Protein AF-A0A7X7ZQL8-F1 (afdb_monomer)

Structure (mmCIF, N/CA/C/O backbone):
data_AF-A0A7X7ZQL8-F1
#
_entry.id   AF-A0A7X7ZQL8-F1
#
loop_
_atom_site.group_PDB
_atom_site.id
_atom_site.type_symbol
_atom_site.label_atom_id
_atom_site.label_alt_id
_atom_site.label_comp_id
_atom_site.label_asym_id
_atom_site.label_entity_id
_atom_site.label_seq_id
_atom_site.pdbx_PDB_ins_code
_atom_site.Cartn_x
_atom_site.Cartn_y
_atom_site.Cartn_z
_atom_site.occupancy
_atom_site.B_iso_or_equiv
_atom_site.auth_seq_id
_atom_site.auth_comp_id
_atom_site.auth_asym_id
_atom_site.auth_atom_id
_atom_site.pdbx_PDB_model_num
ATOM 1 N N . MET A 1 1 ? -12.559 42.296 17.548 1.00 38.16 1 MET A N 1
ATOM 2 C CA . MET A 1 1 ? -14.000 42.379 17.868 1.00 38.16 1 MET A CA 1
ATOM 3 C C . MET A 1 1 ? -14.664 41.118 17.349 1.00 38.16 1 MET A C 1
ATOM 5 O O . MET A 1 1 ? -14.371 40.803 16.199 1.00 38.16 1 MET A O 1
ATOM 9 N N . PRO A 1 2 ? -15.615 40.490 18.055 1.00 49.28 2 PRO A N 1
ATOM 10 C CA . PRO A 1 2 ? -15.776 40.163 19.492 1.00 49.28 2 PRO A CA 1
ATOM 11 C C . PRO A 1 2 ? -15.660 38.612 19.664 1.00 49.28 2 PRO A C 1
ATOM 13 O O . PRO A 1 2 ? -15.399 37.934 18.680 1.00 49.28 2 PRO A O 1
ATOM 16 N N . ASP A 1 3 ? -15.809 37.904 20.786 1.00 36.62 3 ASP A N 1
ATOM 17 C CA . ASP A 1 3 ? -16.022 38.179 22.210 1.00 36.62 3 ASP A CA 1
ATOM 18 C C . ASP A 1 3 ? -15.564 36.935 23.003 1.00 36.62 3 ASP A C 1
ATOM 20 O O . ASP A 1 3 ? -15.651 35.802 22.525 1.00 36.62 3 ASP A O 1
ATOM 24 N N . ALA A 1 4 ? -15.065 37.157 24.219 1.00 43.94 4 ALA A N 1
ATOM 25 C CA . ALA A 1 4 ? -14.735 36.117 25.198 1.00 43.94 4 ALA A CA 1
ATOM 26 C C . ALA A 1 4 ? -16.009 35.560 25.881 1.00 43.94 4 ALA A C 1
ATOM 28 O O . ALA A 1 4 ? -17.072 36.174 25.791 1.00 43.94 4 ALA A O 1
ATOM 29 N N . PRO A 1 5 ? -15.905 34.466 26.661 1.00 43.03 5 PRO A N 1
ATOM 30 C CA . PRO A 1 5 ? -15.723 34.713 28.093 1.00 43.03 5 PRO A CA 1
ATOM 31 C C . PRO A 1 5 ? -14.749 33.763 28.807 1.00 43.03 5 PRO A C 1
ATOM 33 O O . PRO A 1 5 ? -14.451 32.650 28.381 1.00 43.03 5 PRO A O 1
ATOM 36 N N . LYS A 1 6 ? -14.250 34.281 29.932 1.00 35.00 6 LYS A N 1
ATOM 37 C CA . LYS A 1 6 ? -13.265 33.704 30.843 1.00 35.00 6 LYS A CA 1
ATOM 38 C C . LYS 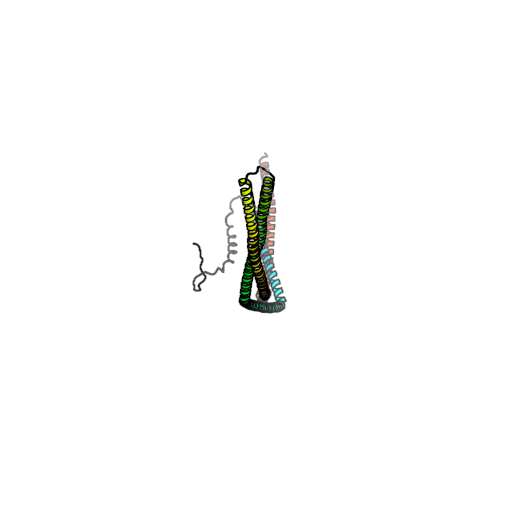A 1 6 ? -13.938 33.092 32.078 1.00 35.00 6 LYS A C 1
ATOM 40 O O . LYS A 1 6 ? -14.685 33.778 32.762 1.00 35.00 6 LYS A O 1
ATOM 45 N N . ASN A 1 7 ? -13.463 31.891 32.388 1.00 32.97 7 ASN A N 1
ATOM 46 C CA . ASN A 1 7 ? -12.833 31.475 33.642 1.00 32.97 7 ASN A CA 1
ATOM 47 C C . ASN A 1 7 ? -13.677 31.111 34.874 1.00 32.97 7 ASN A C 1
ATOM 49 O O . ASN A 1 7 ? -14.531 31.846 35.364 1.00 32.97 7 ASN A O 1
ATOM 53 N N . ASP A 1 8 ? -13.254 29.968 35.401 1.00 32.34 8 ASP A N 1
ATOM 54 C CA . ASP A 1 8 ? -13.695 29.255 36.577 1.00 32.34 8 ASP A CA 1
ATOM 55 C C . ASP A 1 8 ? -13.163 29.846 37.893 1.00 32.34 8 ASP A C 1
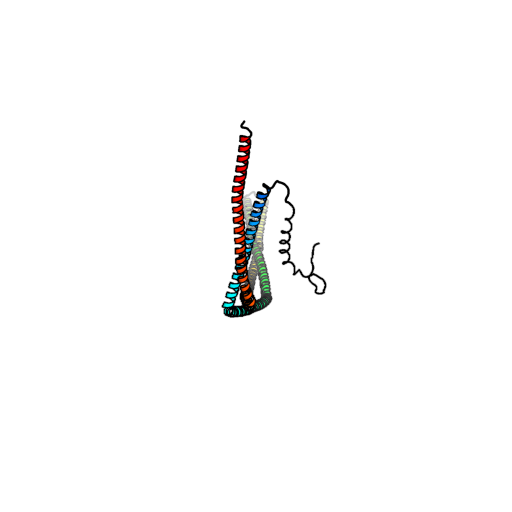ATOM 57 O O . ASP A 1 8 ? -12.044 30.348 37.987 1.00 32.34 8 ASP A O 1
ATOM 61 N N . SER A 1 9 ? -13.955 29.593 38.939 1.00 37.44 9 SER A N 1
ATOM 62 C CA . SER A 1 9 ? -13.568 29.170 40.297 1.00 37.44 9 SER A CA 1
ATOM 63 C C . SER A 1 9 ? -12.652 30.046 41.171 1.00 37.44 9 SER A C 1
ATOM 65 O O . SER A 1 9 ? -11.485 30.267 40.865 1.00 37.44 9 SER A O 1
ATOM 67 N N . LYS A 1 10 ? -13.152 30.374 42.380 1.00 32.44 10 LYS A N 1
ATOM 68 C CA . LYS A 1 10 ? -12.394 30.349 43.652 1.00 32.44 10 LYS A CA 1
ATOM 69 C C . LYS A 1 10 ? -13.315 30.364 44.898 1.00 32.44 10 LYS A C 1
ATOM 71 O O . LYS A 1 10 ? -14.021 31.331 45.143 1.00 32.44 10 LYS A O 1
ATOM 76 N N . THR A 1 11 ? -13.274 29.246 45.634 1.00 29.56 11 THR A N 1
ATOM 77 C CA . THR A 1 11 ? -13.130 29.056 47.105 1.00 29.56 11 THR A CA 1
ATOM 78 C C . THR A 1 11 ? -13.905 29.888 48.157 1.00 29.56 11 THR A C 1
ATOM 80 O O . THR A 1 11 ? -13.597 31.049 48.385 1.00 29.56 11 THR A O 1
ATOM 83 N N . THR A 1 12 ? -14.784 29.167 48.883 1.00 29.25 12 THR A N 1
ATOM 84 C CA . THR A 1 12 ? -14.941 28.960 50.361 1.00 29.25 12 THR A CA 1
ATOM 85 C C . THR A 1 12 ? -14.956 30.092 51.414 1.00 29.25 12 THR A C 1
ATOM 87 O O . THR A 1 12 ? -13.967 30.792 51.575 1.00 29.25 12 THR A O 1
ATOM 90 N N . HIS A 1 13 ? -16.013 30.006 52.259 1.00 31.34 13 HIS A N 1
ATOM 91 C CA . HIS A 1 13 ? -16.246 30.451 53.661 1.00 31.34 13 HIS A CA 1
ATOM 92 C C . HIS A 1 13 ? -16.146 31.969 53.960 1.00 31.34 13 HIS A C 1
ATOM 94 O O . HIS A 1 13 ? -15.165 32.605 53.623 1.00 31.34 13 HIS A O 1
ATOM 100 N N . ASP A 1 14 ? -17.132 32.644 54.571 1.00 27.92 14 ASP A N 1
ATOM 101 C CA . ASP A 1 14 ? -17.705 32.351 55.888 1.00 27.92 14 ASP A CA 1
ATOM 102 C C . ASP A 1 14 ? -19.058 33.083 56.142 1.00 27.92 14 ASP A C 1
ATOM 104 O O . ASP A 1 14 ? -19.316 34.154 55.605 1.00 27.92 14 ASP A O 1
ATOM 108 N N . GLN A 1 15 ? -19.885 32.455 56.983 1.00 29.12 15 GLN A N 1
ATOM 109 C CA . GLN A 1 15 ? -20.853 32.963 57.982 1.00 29.12 15 GLN A CA 1
ATOM 110 C C . GLN A 1 15 ? -21.777 34.208 57.822 1.00 29.12 15 GLN A C 1
ATOM 112 O O . GLN A 1 15 ? -21.368 35.326 57.545 1.00 29.12 15 GLN A O 1
ATOM 117 N N . GLN A 1 16 ? -23.014 33.972 58.315 1.00 27.78 16 GLN A N 1
ATOM 118 C CA . GLN A 1 16 ? -23.984 34.874 58.982 1.00 27.78 16 GLN A CA 1
ATOM 119 C C . GLN A 1 16 ? -24.971 35.711 58.136 1.00 27.78 16 GLN A C 1
ATOM 121 O O . GLN A 1 16 ? -24.717 36.863 57.816 1.00 27.78 16 GLN A O 1
ATOM 126 N N . ARG A 1 17 ? -26.219 35.222 57.993 1.00 26.56 17 ARG A N 1
ATOM 127 C CA . ARG A 1 17 ? -27.378 35.575 58.859 1.00 26.56 17 ARG A CA 1
ATOM 128 C C . ARG A 1 17 ? -28.715 35.030 58.307 1.00 26.56 17 ARG A C 1
ATOM 130 O O . ARG A 1 17 ? -29.021 35.188 57.139 1.00 26.56 17 ARG A O 1
ATOM 137 N N . GLN A 1 18 ? -29.525 34.507 59.235 1.00 29.73 18 GLN A N 1
ATOM 138 C CA . GLN A 1 18 ? -30.986 34.691 59.364 1.00 29.73 18 GLN A CA 1
ATOM 139 C C . GLN A 1 18 ? -31.944 34.195 58.261 1.00 29.73 18 GLN A C 1
ATOM 141 O O . GLN A 1 18 ? -32.150 34.867 57.263 1.00 29.73 18 GLN A O 1
ATOM 146 N N . ALA A 1 19 ? -32.676 33.115 58.571 1.00 28.17 19 ALA A N 1
ATOM 147 C CA . ALA A 1 19 ? -34.135 32.968 58.386 1.00 28.17 19 ALA A CA 1
ATOM 148 C C . ALA A 1 19 ? -34.554 31.617 59.013 1.00 28.17 19 ALA A C 1
ATOM 150 O O . ALA A 1 19 ? -34.188 30.557 58.524 1.00 28.17 19 ALA A O 1
ATOM 151 N N . ALA A 1 20 ? -35.037 31.591 60.255 1.00 29.11 20 ALA A N 1
ATOM 152 C CA . ALA A 1 20 ? -36.451 31.722 60.621 1.00 29.11 20 ALA A CA 1
ATOM 153 C C . ALA A 1 20 ? -37.330 30.547 60.132 1.00 29.11 20 ALA A C 1
ATOM 155 O O . ALA A 1 20 ? -37.815 30.499 59.008 1.00 29.11 20 ALA A O 1
ATOM 156 N N . THR A 1 21 ? -37.528 29.617 61.064 1.00 28.86 21 THR A N 1
ATOM 157 C CA . THR A 1 21 ? -38.447 28.474 61.118 1.00 28.86 21 THR A CA 1
ATOM 158 C C . THR A 1 21 ? -39.894 28.807 60.712 1.00 28.86 21 THR A C 1
ATOM 160 O O . THR A 1 21 ? -40.475 29.723 61.299 1.00 28.86 21 THR A O 1
ATOM 163 N N . PRO A 1 22 ? -40.565 28.014 59.851 1.00 31.55 22 PRO A N 1
ATOM 164 C CA . PRO A 1 22 ? -42.013 28.084 59.698 1.00 31.55 22 PRO A CA 1
ATOM 165 C C . PRO A 1 22 ? -42.723 27.125 60.671 1.00 31.55 22 PRO A C 1
ATOM 167 O O . PRO A 1 22 ? -42.807 25.919 60.462 1.00 31.55 22 PRO A O 1
ATOM 170 N N . GLY A 1 23 ? -43.254 27.707 61.748 1.00 27.12 23 GLY A N 1
ATOM 171 C CA . GLY A 1 23 ? -44.686 27.624 62.054 1.00 27.12 23 GLY A CA 1
ATOM 172 C C . GLY A 1 23 ? -45.312 26.260 62.350 1.00 27.12 23 GLY A C 1
ATOM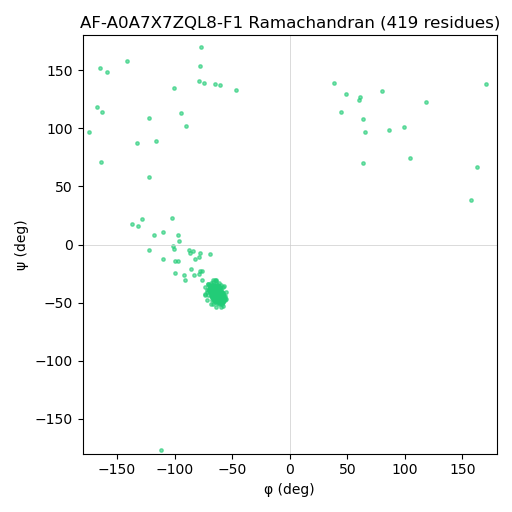 173 O O . GLY A 1 23 ? -46.200 25.810 61.633 1.00 27.12 23 GLY A O 1
ATOM 174 N N . GLN A 1 24 ? -44.982 25.683 63.503 1.00 34.31 24 GLN A N 1
ATOM 175 C CA . GLN A 1 24 ? -45.936 24.886 64.276 1.00 34.31 24 GLN A CA 1
ATOM 176 C C . GLN A 1 24 ? -46.863 25.857 65.039 1.00 34.31 24 GLN A C 1
ATOM 178 O O . GLN A 1 24 ? -46.378 26.845 65.586 1.00 34.31 24 GLN A O 1
ATOM 183 N N . LYS A 1 25 ? -48.162 25.523 65.126 1.00 34.78 25 LYS A N 1
ATOM 184 C CA . LYS A 1 25 ? -49.307 26.259 65.727 1.00 34.78 25 LYS A CA 1
ATOM 185 C C . LYS A 1 25 ? -50.156 27.005 64.694 1.00 34.78 25 LYS A C 1
ATOM 187 O O . LYS A 1 25 ? -49.810 28.112 64.307 1.00 34.78 25 LYS A O 1
ATOM 192 N N . SER A 1 26 ? -51.300 26.409 64.332 1.00 32.94 26 SER A N 1
ATOM 193 C CA . SER A 1 26 ? -52.626 27.053 64.157 1.00 32.94 26 SER A CA 1
ATOM 194 C C . SER A 1 26 ? -53.569 26.155 63.342 1.00 32.94 26 SER A C 1
ATOM 196 O O . SER A 1 26 ? -53.933 26.479 62.224 1.00 32.94 26 SER A O 1
ATOM 198 N N . ALA A 1 27 ? -53.974 25.001 63.881 1.00 33.22 27 ALA A N 1
ATOM 199 C CA . ALA A 1 27 ? -54.984 24.148 63.227 1.00 33.22 27 ALA A CA 1
ATOM 200 C C . ALA A 1 27 ? -56.037 23.587 64.202 1.00 33.22 27 ALA A C 1
ATOM 202 O O . ALA A 1 27 ? -56.733 22.626 63.899 1.00 33.22 27 ALA A O 1
ATOM 203 N N . LYS A 1 28 ? -56.165 24.183 65.398 1.00 38.88 28 LYS A N 1
ATOM 204 C CA . LYS A 1 28 ? -57.104 23.728 66.443 1.00 38.88 28 LYS A CA 1
ATOM 205 C C . LYS A 1 28 ? -57.964 24.830 67.082 1.00 38.88 28 LYS A C 1
ATOM 207 O O . LYS A 1 28 ? -58.554 24.598 68.127 1.00 38.88 28 LYS A O 1
ATOM 212 N N . LYS A 1 29 ? -58.064 26.014 66.464 1.00 35.34 29 LYS A N 1
ATOM 213 C CA . LYS A 1 29 ? -58.888 27.136 66.972 1.00 35.34 29 LYS A CA 1
ATOM 214 C C . LYS A 1 29 ? -59.974 27.655 66.015 1.00 35.34 29 LYS A C 1
ATOM 216 O O . LYS A 1 29 ? -60.783 28.465 66.433 1.00 35.34 29 LYS A O 1
ATOM 221 N N . GLY A 1 30 ? -60.059 27.157 64.779 1.00 36.47 30 GLY A N 1
ATOM 222 C CA . GLY A 1 30 ? -61.009 27.670 63.775 1.00 36.47 30 GLY A CA 1
ATOM 223 C C . GLY A 1 30 ? -62.416 27.054 63.782 1.00 36.47 30 GLY A C 1
ATOM 224 O O . GLY A 1 30 ? -63.280 27.538 63.063 1.00 36.47 30 GLY A O 1
ATOM 225 N N . PHE A 1 31 ? -62.668 25.999 64.567 1.00 32.88 31 PHE A N 1
ATOM 226 C CA . PHE A 1 31 ? -63.953 25.273 64.541 1.00 32.88 31 PHE A CA 1
ATOM 227 C C . PHE A 1 31 ? -64.811 25.483 65.805 1.00 32.88 31 PHE A C 1
ATOM 229 O O . PHE A 1 31 ? -65.994 25.161 65.809 1.00 32.88 31 PHE A O 1
ATOM 236 N N . SER A 1 32 ? -64.244 26.061 66.874 1.00 40.88 32 SER A N 1
ATOM 237 C CA . SER A 1 32 ? -64.946 26.305 68.147 1.00 40.88 32 SER A CA 1
ATOM 238 C C . SER A 1 32 ? -65.451 27.743 68.336 1.00 40.88 32 SER A C 1
ATOM 240 O O . SER A 1 32 ? -66.273 27.973 69.217 1.00 40.88 32 SER A O 1
ATOM 242 N N . GLU A 1 33 ? -65.006 28.713 67.527 1.00 38.38 33 GLU A N 1
ATOM 243 C CA . GLU A 1 33 ? -65.522 30.098 67.556 1.00 38.38 33 GLU A CA 1
ATOM 244 C C . GLU A 1 33 ? -66.698 30.314 66.591 1.00 38.38 33 GLU A C 1
ATOM 246 O O . GLU A 1 33 ? -67.627 31.065 66.892 1.00 38.38 33 GLU A O 1
ATOM 251 N N . THR A 1 34 ? -66.735 29.582 65.478 1.00 39.53 34 THR A N 1
ATOM 252 C CA . THR A 1 34 ? -67.802 29.679 64.467 1.00 39.53 34 THR A CA 1
ATOM 253 C C . THR A 1 34 ? -69.097 28.986 64.912 1.00 39.53 34 THR A C 1
ATOM 255 O O . THR A 1 34 ? -70.182 29.378 64.496 1.00 39.53 34 THR A O 1
ATOM 258 N N . ALA A 1 35 ? -69.012 28.029 65.843 1.00 41.06 35 ALA A N 1
ATOM 259 C CA . ALA A 1 35 ? -70.172 27.388 66.471 1.00 41.06 35 ALA A CA 1
ATOM 260 C C . ALA A 1 35 ? -70.770 28.197 67.644 1.00 41.06 35 ALA A C 1
ATOM 262 O O . ALA A 1 35 ? -71.883 27.910 68.074 1.00 41.06 35 ALA A O 1
ATOM 263 N N . ARG A 1 36 ? -70.067 29.227 68.148 1.00 39.53 36 ARG A N 1
ATOM 264 C CA . ARG A 1 36 ? -70.547 30.091 69.245 1.00 39.53 36 ARG A CA 1
ATOM 265 C C . ARG A 1 36 ? -71.134 31.420 68.749 1.00 39.53 36 ARG A C 1
ATOM 267 O O . ARG A 1 36 ? -72.029 31.951 69.389 1.00 39.53 36 ARG A O 1
ATOM 274 N N . LYS A 1 37 ? -70.741 31.896 67.559 1.00 41.28 37 LYS A N 1
ATOM 275 C CA . LYS A 1 37 ? -71.330 33.090 66.909 1.00 41.28 37 LYS A CA 1
ATOM 276 C C . LYS A 1 37 ? -72.616 32.839 66.107 1.00 41.28 37 LYS A C 1
ATOM 278 O O . LYS A 1 37 ? -73.255 33.792 65.680 1.00 41.28 37 LYS A O 1
ATOM 283 N N . ALA A 1 38 ? -73.043 31.585 65.956 1.00 37.62 38 ALA A N 1
ATOM 284 C CA . ALA A 1 38 ? -74.355 31.239 65.397 1.00 37.62 38 ALA A CA 1
ATOM 285 C C . ALA A 1 38 ? -75.484 31.193 66.458 1.00 37.62 38 ALA A C 1
ATOM 287 O O . ALA A 1 38 ? -76.646 31.021 66.103 1.00 37.62 38 ALA A O 1
ATOM 288 N N . GLY A 1 39 ? -75.155 31.359 67.749 1.00 39.47 39 GLY A N 1
ATOM 289 C CA . GLY A 1 39 ? -76.098 31.301 68.877 1.00 39.47 39 GLY A CA 1
ATOM 290 C C . GLY A 1 39 ? -76.555 32.652 69.447 1.00 39.47 39 GLY A C 1
ATOM 291 O O . GLY A 1 39 ? -77.410 32.663 70.322 1.00 39.47 39 GLY A O 1
ATOM 292 N N . GLU A 1 40 ? -76.034 33.785 68.961 1.00 34.78 40 GLU A N 1
ATOM 293 C CA . GLU A 1 40 ? -76.326 35.128 69.513 1.00 34.78 40 GLU A CA 1
ATOM 294 C C . GLU A 1 40 ? -77.021 36.079 68.515 1.00 34.78 40 GLU A C 1
ATOM 296 O O . GLU A 1 40 ? -77.243 37.248 68.809 1.00 34.78 40 GLU A O 1
ATOM 301 N N . GLY A 1 41 ? -77.434 35.579 67.346 1.00 36.09 41 GLY A N 1
ATOM 302 C CA . GLY A 1 41 ? -78.151 36.343 66.312 1.00 36.09 41 GLY A CA 1
ATOM 303 C C . GLY A 1 41 ? -79.662 36.088 66.251 1.00 36.09 41 GLY A C 1
ATOM 304 O O . GLY A 1 41 ? -80.253 36.254 65.188 1.00 36.09 41 GLY A O 1
ATOM 305 N N . ALA A 1 42 ? -80.279 35.622 67.343 1.00 34.44 42 ALA A N 1
ATOM 306 C CA . ALA A 1 42 ? -81.692 35.215 67.390 1.00 34.44 42 ALA A CA 1
ATOM 307 C C . ALA A 1 42 ? -82.497 35.862 68.537 1.00 34.44 42 ALA A C 1
ATOM 309 O O . ALA A 1 42 ? -83.546 35.353 68.926 1.00 34.44 42 ALA A O 1
ATOM 310 N N . ALA A 1 43 ? -82.038 37.000 69.063 1.00 38.62 43 ALA A N 1
ATOM 311 C CA . ALA A 1 43 ? -82.782 37.808 70.025 1.00 38.62 43 ALA A CA 1
ATOM 312 C C . ALA A 1 43 ? -82.960 39.232 69.471 1.00 38.62 43 ALA A C 1
ATOM 314 O O . ALA A 1 43 ? -81.999 39.990 69.400 1.00 38.62 43 ALA A O 1
ATOM 315 N N . ASN A 1 44 ? -84.206 39.552 69.096 1.00 39.41 44 ASN A N 1
ATOM 316 C CA . ASN A 1 44 ? -84.754 40.828 68.593 1.00 39.41 44 ASN A CA 1
ATOM 317 C C . ASN A 1 44 ? -85.036 40.897 67.086 1.00 39.41 44 ASN A C 1
ATOM 319 O O . ASN A 1 44 ? -84.374 41.616 66.350 1.00 39.41 44 ASN A O 1
ATOM 323 N N . ALA A 1 45 ? -86.108 40.226 66.656 1.00 34.75 45 ALA A N 1
ATOM 324 C CA . ALA A 1 45 ? -86.937 40.667 65.529 1.00 34.75 45 ALA A CA 1
ATOM 325 C C . ALA A 1 45 ? -88.283 39.921 65.546 1.00 34.75 45 ALA A C 1
ATOM 327 O O . ALA A 1 45 ? -88.546 39.047 64.726 1.00 34.75 45 ALA A O 1
ATOM 328 N N . ALA A 1 46 ? -89.142 40.250 66.511 1.00 35.16 46 ALA A N 1
ATOM 329 C CA . ALA A 1 46 ? -90.546 39.854 66.491 1.00 35.16 46 ALA A CA 1
ATOM 330 C C . ALA A 1 46 ? -91.410 41.074 66.814 1.00 35.16 46 ALA A C 1
ATOM 332 O O . ALA A 1 46 ? -91.719 41.332 67.973 1.00 35.16 46 ALA A O 1
ATOM 333 N N . LYS A 1 47 ? -91.756 41.839 65.772 1.00 37.25 47 LYS A N 1
ATOM 334 C CA . LYS A 1 47 ? -92.956 42.687 65.687 1.00 37.25 47 LYS A CA 1
ATOM 335 C C . LYS A 1 47 ? -93.131 43.146 64.233 1.00 37.25 47 LYS A C 1
ATOM 337 O O . LYS A 1 47 ? -92.280 43.854 63.713 1.00 37.25 47 LYS A O 1
ATOM 342 N N . GLY A 1 48 ? -94.248 42.762 63.614 1.00 32.72 48 GLY A N 1
ATOM 343 C CA . GLY A 1 48 ? -94.747 43.360 62.368 1.00 32.72 48 GLY A CA 1
ATOM 344 C C . GLY A 1 48 ? -94.843 42.396 61.184 1.00 32.72 48 GLY A C 1
ATOM 345 O O . GLY A 1 48 ? -93.868 41.764 60.805 1.00 32.72 48 GLY A O 1
ATOM 346 N N . ALA A 1 49 ? -96.047 42.277 60.627 1.00 38.16 49 ALA A N 1
ATOM 347 C CA . ALA A 1 49 ? -96.470 41.329 59.600 1.00 38.16 49 ALA A CA 1
ATOM 348 C C . ALA A 1 49 ? -95.710 41.435 58.258 1.00 38.16 49 ALA A C 1
ATOM 350 O O . ALA A 1 49 ? -95.512 42.526 57.734 1.00 38.16 49 ALA A O 1
ATOM 351 N N . GLY A 1 50 ? -95.353 40.277 57.678 1.00 37.47 50 GLY A N 1
ATOM 352 C CA . GLY A 1 50 ? -94.726 40.164 56.348 1.00 37.47 50 GLY A CA 1
ATOM 353 C C . GLY A 1 50 ? -93.917 38.874 56.112 1.00 37.47 50 GLY A C 1
ATOM 354 O O . GLY A 1 50 ? -92.839 38.926 55.535 1.00 37.47 50 GLY A O 1
ATOM 355 N N . GLY A 1 51 ? -94.368 37.711 56.609 1.00 43.41 51 GLY A N 1
ATOM 356 C CA . GLY A 1 51 ? -93.497 36.536 56.814 1.00 43.41 51 GLY A CA 1
ATOM 357 C C . GLY A 1 51 ? -93.534 35.382 55.795 1.00 43.41 51 GLY A C 1
ATOM 358 O O . GLY A 1 51 ? -92.795 34.420 55.981 1.00 43.41 51 GLY A O 1
ATOM 359 N N . SER A 1 52 ? -94.357 35.408 54.738 1.00 49.97 52 SER A N 1
ATOM 360 C CA . SER A 1 52 ? -94.587 34.186 53.927 1.00 49.97 52 SER A CA 1
ATOM 361 C C . SER A 1 52 ? -93.760 34.021 52.642 1.00 49.97 52 SER A C 1
ATOM 363 O O . SER A 1 52 ? -93.680 32.907 52.140 1.00 49.97 52 SER A O 1
ATOM 365 N N . PHE A 1 53 ? -93.084 35.055 52.127 1.00 45.12 53 PHE A N 1
ATOM 366 C CA . PHE A 1 53 ? -92.192 34.905 50.957 1.00 45.12 53 PHE A CA 1
ATOM 367 C C . PHE A 1 53 ? -90.728 34.615 51.331 1.00 45.12 53 PHE A C 1
ATOM 369 O O . PHE A 1 53 ? -90.021 33.940 50.584 1.00 45.12 53 PHE A O 1
ATOM 376 N N . MET A 1 54 ? -90.269 35.034 52.517 1.00 50.09 54 MET A N 1
ATOM 377 C CA . MET A 1 54 ? -88.905 34.727 52.973 1.00 50.09 54 MET A CA 1
ATOM 378 C C . MET A 1 54 ? -88.740 33.295 53.500 1.00 50.09 54 MET A C 1
ATOM 380 O O . MET A 1 54 ? -87.630 32.763 53.484 1.00 50.09 54 MET A O 1
ATOM 384 N N . SER A 1 55 ? -89.824 32.640 53.927 1.00 52.84 55 SER A N 1
ATOM 385 C CA . SER A 1 55 ? -89.784 31.268 54.449 1.00 52.84 55 SER A CA 1
ATOM 386 C C . SER A 1 55 ? -89.414 30.240 53.369 1.00 52.84 55 SER A C 1
ATOM 388 O O . SER A 1 55 ? -88.635 29.325 53.633 1.00 52.84 55 SER A O 1
ATOM 390 N N . GLY A 1 56 ? -89.889 30.421 52.130 1.00 51.50 56 GLY A N 1
ATOM 391 C CA . GLY A 1 56 ? -89.564 29.549 50.995 1.00 51.50 56 GLY A CA 1
ATOM 392 C C . GLY A 1 56 ? -88.103 29.650 50.540 1.00 51.50 56 GLY A C 1
ATOM 393 O O . GLY A 1 56 ? -87.472 28.627 50.264 1.00 51.50 56 GLY A O 1
ATOM 394 N N . PHE A 1 57 ? -87.540 30.863 50.519 1.00 56.09 57 PHE A N 1
ATOM 395 C CA . PHE A 1 57 ? -86.134 31.096 50.168 1.00 56.09 57 PHE A CA 1
ATOM 396 C C . PHE A 1 57 ? -85.182 30.621 51.275 1.00 56.09 57 PHE A C 1
ATOM 398 O O . PHE A 1 57 ? -84.171 29.982 50.985 1.00 56.09 57 PHE A O 1
ATOM 405 N N . ALA A 1 58 ? -85.540 30.838 52.546 1.00 60.50 58 ALA A N 1
ATOM 406 C CA . ALA A 1 58 ? -84.794 30.312 53.689 1.00 60.50 58 ALA A CA 1
ATOM 407 C C . ALA A 1 58 ? -84.782 28.773 53.713 1.00 60.50 58 ALA A C 1
ATOM 409 O O . ALA A 1 58 ? -83.737 28.172 53.951 1.00 60.50 58 ALA A O 1
ATOM 410 N N . ALA A 1 59 ? -85.904 28.124 53.386 1.00 59.22 59 ALA A N 1
ATOM 411 C CA . ALA A 1 59 ? -85.979 26.668 53.302 1.00 59.22 59 ALA A CA 1
ATOM 412 C C . ALA A 1 59 ? -85.190 26.093 52.109 1.00 59.22 59 ALA A C 1
ATOM 414 O O . ALA A 1 59 ? -84.552 25.050 52.233 1.00 59.22 59 ALA A O 1
ATOM 415 N N . MET A 1 60 ? -85.178 26.778 50.959 1.00 62.00 60 MET A N 1
ATOM 416 C CA . MET A 1 60 ? -84.379 26.373 49.795 1.00 62.00 60 MET A CA 1
ATOM 417 C C . MET A 1 60 ? -82.876 26.554 50.040 1.00 62.00 60 MET A C 1
ATOM 419 O O . MET A 1 60 ? -82.089 25.684 49.668 1.00 62.00 60 MET A O 1
ATOM 423 N N . ARG A 1 61 ? -82.484 27.630 50.735 1.00 68.81 61 ARG A N 1
ATOM 424 C CA . ARG A 1 61 ? -81.111 27.840 51.206 1.00 68.81 61 ARG A CA 1
ATOM 425 C C . ARG A 1 61 ? -80.705 26.769 52.219 1.00 68.81 61 ARG A C 1
ATOM 427 O O . ARG A 1 61 ? -79.647 26.188 52.057 1.00 68.81 61 ARG A O 1
ATOM 434 N N . ALA A 1 62 ? -81.582 26.402 53.155 1.00 67.50 62 ALA A N 1
ATOM 435 C CA . ALA A 1 62 ? -81.333 25.318 54.107 1.00 67.50 62 ALA A CA 1
ATOM 436 C C . ALA A 1 62 ? -81.166 23.941 53.434 1.00 67.50 62 ALA A C 1
ATOM 438 O O . ALA A 1 62 ? -80.297 23.172 53.832 1.00 67.50 62 ALA A O 1
ATOM 439 N N . VAL A 1 63 ? -81.949 23.625 52.392 1.00 70.31 63 VAL A N 1
ATOM 440 C CA . VAL A 1 63 ? -81.772 22.388 51.602 1.00 70.31 63 VAL A CA 1
ATOM 441 C C . VAL A 1 63 ? -80.498 22.442 50.756 1.00 70.31 63 VAL A C 1
ATOM 443 O O . VAL A 1 63 ? -79.814 21.432 50.646 1.00 70.31 63 VAL A O 1
ATOM 446 N N . SER A 1 64 ? -80.157 23.596 50.172 1.00 72.25 64 SER A N 1
ATOM 447 C CA . SER A 1 64 ? -78.909 23.770 49.417 1.00 72.25 64 SER A CA 1
ATOM 448 C C . SER A 1 64 ? -77.674 23.701 50.314 1.00 72.25 64 SER A C 1
ATOM 450 O O . SER A 1 64 ? -76.670 23.129 49.904 1.00 72.25 64 SER A O 1
ATOM 452 N N . ASP A 1 65 ? -77.728 24.281 51.509 1.00 72.75 65 ASP A N 1
ATOM 453 C CA . ASP A 1 65 ? -76.642 24.251 52.485 1.00 72.75 65 ASP A CA 1
ATOM 454 C C . ASP A 1 65 ? -76.494 22.833 53.057 1.00 72.75 65 ASP A C 1
ATOM 456 O O . ASP A 1 65 ? -75.376 22.341 53.183 1.00 72.75 65 ASP A O 1
ATOM 460 N N . ALA A 1 66 ? -77.603 22.120 53.295 1.00 68.81 66 ALA A N 1
ATOM 461 C CA . ALA A 1 66 ? -77.581 20.702 53.656 1.00 68.81 66 ALA A CA 1
ATOM 462 C C . ALA A 1 66 ? -77.029 19.812 52.527 1.00 68.81 66 ALA A C 1
ATOM 464 O O . ALA A 1 66 ? -76.246 18.910 52.805 1.00 68.81 66 ALA A O 1
ATOM 465 N N . ALA A 1 67 ? -77.379 20.087 51.264 1.00 72.00 67 ALA A N 1
ATOM 466 C CA . ALA A 1 67 ? -76.861 19.363 50.101 1.00 72.00 67 ALA A CA 1
ATOM 467 C C . ALA A 1 67 ? -75.355 19.602 49.883 1.00 72.00 67 ALA A C 1
ATOM 469 O O . ALA A 1 67 ? -74.616 18.671 49.581 1.00 72.00 67 ALA A O 1
ATOM 470 N N . LYS A 1 68 ? -74.872 20.832 50.095 1.00 81.62 68 LYS A N 1
ATOM 471 C CA . LYS A 1 68 ? -73.431 21.126 50.076 1.00 81.62 68 LYS A CA 1
ATOM 472 C C . LYS A 1 68 ? -72.699 20.409 51.205 1.00 81.62 68 LYS A C 1
ATOM 474 O O . LYS A 1 68 ? -71.652 19.826 50.975 1.00 81.62 68 LYS A O 1
ATOM 479 N N . GLN A 1 69 ? -73.275 20.378 52.406 1.00 78.75 69 GLN A N 1
ATOM 480 C CA . GLN A 1 69 ? -72.693 19.655 53.540 1.00 78.75 69 GLN A CA 1
ATOM 481 C C . GLN A 1 69 ? -72.660 18.135 53.319 1.00 78.75 69 GLN A C 1
ATOM 483 O O . GLN A 1 69 ? -71.714 17.480 53.757 1.00 78.75 69 GLN A O 1
ATOM 488 N N . THR A 1 70 ? -73.652 17.551 52.635 1.00 75.50 70 THR A N 1
ATOM 489 C CA . THR A 1 70 ? -73.625 16.124 52.270 1.00 75.50 70 THR A CA 1
ATOM 490 C C . THR A 1 70 ? -72.632 15.835 51.148 1.00 75.50 70 THR A C 1
ATOM 492 O O . THR A 1 70 ? -71.961 14.803 51.192 1.00 75.50 70 THR A O 1
ATOM 495 N N . GLU A 1 71 ? -72.483 16.736 50.179 1.00 81.69 71 GLU A N 1
ATOM 496 C CA . GLU A 1 71 ? -71.468 16.648 49.126 1.00 81.69 71 GLU A CA 1
ATOM 497 C C . GLU A 1 71 ? -70.042 16.770 49.688 1.00 81.69 71 GLU A C 1
ATOM 499 O O . GLU A 1 71 ? -69.203 15.913 49.414 1.00 81.69 71 GLU A O 1
ATOM 504 N N . GLU A 1 72 ? -69.784 17.750 50.557 1.00 83.25 72 GLU A N 1
ATOM 505 C CA . GLU A 1 72 ? -68.503 17.929 51.250 1.00 83.25 72 GLU A CA 1
ATOM 506 C C . GLU A 1 72 ? -68.160 16.724 52.139 1.00 83.25 72 GLU A C 1
ATOM 508 O O . GLU A 1 72 ? -67.031 16.231 52.104 1.00 83.25 72 GLU A O 1
A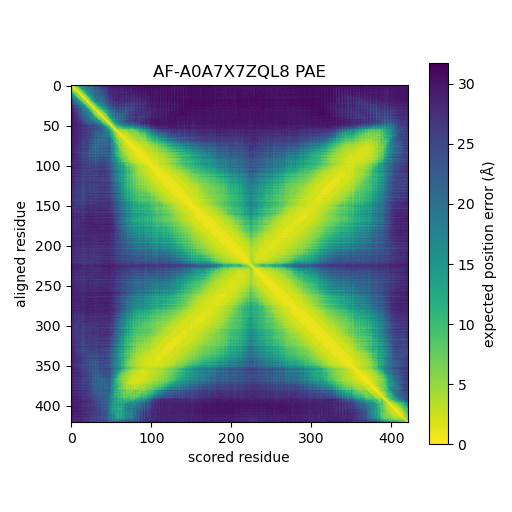TOM 513 N N . ALA A 1 73 ? -69.133 16.187 52.887 1.00 80.00 73 ALA A N 1
ATOM 514 C CA . ALA A 1 73 ? -68.937 14.981 53.693 1.00 80.00 73 ALA A CA 1
ATOM 515 C C . ALA A 1 73 ? -68.615 13.752 52.824 1.00 80.00 73 ALA A C 1
ATOM 517 O O . ALA A 1 73 ? -67.750 12.948 53.171 1.00 80.00 73 ALA A O 1
ATOM 518 N N . ARG A 1 74 ? -69.261 13.611 51.659 1.00 83.69 74 ARG A N 1
ATOM 519 C CA . ARG A 1 74 ? -68.958 12.538 50.697 1.00 83.69 74 ARG A CA 1
ATOM 520 C C . ARG A 1 74 ? -67.578 12.702 50.064 1.00 83.69 74 ARG A C 1
ATOM 522 O O . ARG A 1 74 ? -66.868 11.707 49.936 1.00 83.69 74 ARG A O 1
ATOM 529 N N . ALA A 1 75 ? -67.176 13.923 49.718 1.00 87.12 75 ALA A N 1
ATOM 530 C CA . ALA A 1 75 ? -65.843 14.208 49.190 1.00 87.12 75 ALA A CA 1
ATOM 531 C C . ALA A 1 75 ? -64.742 13.875 50.216 1.00 87.12 75 ALA A C 1
ATOM 533 O O . ALA A 1 75 ? -63.732 13.263 49.866 1.00 87.12 75 ALA A O 1
ATOM 534 N N . GLN A 1 76 ? -64.957 14.191 51.497 1.00 86.00 76 GLN A N 1
ATOM 535 C CA . GLN A 1 76 ? -64.040 13.819 52.583 1.00 86.00 76 GLN A CA 1
ATOM 536 C C . GLN A 1 76 ? -63.941 12.297 52.756 1.00 86.00 76 GLN A C 1
ATOM 538 O O . GLN A 1 76 ? -62.836 11.761 52.852 1.00 86.00 76 GLN A O 1
ATOM 543 N N . ILE A 1 77 ? -65.066 11.575 52.697 1.00 89.75 77 ILE A N 1
ATOM 544 C CA . ILE A 1 77 ? -65.070 10.104 52.720 1.00 89.75 77 ILE A CA 1
ATOM 545 C C . ILE A 1 77 ? -64.290 9.533 51.530 1.00 89.75 77 ILE A C 1
ATOM 547 O O . ILE A 1 77 ? -63.515 8.596 51.714 1.00 89.75 77 ILE A O 1
ATOM 551 N N . GLN A 1 78 ? -64.446 10.090 50.326 1.00 90.81 78 GLN A N 1
ATOM 552 C CA . GLN A 1 78 ? -63.690 9.654 49.148 1.00 90.81 78 GLN A CA 1
ATOM 553 C C . GLN A 1 78 ? -62.179 9.864 49.326 1.00 90.81 78 GLN A C 1
ATOM 555 O O . GLN A 1 78 ? -61.405 8.937 49.091 1.00 90.81 78 GLN A O 1
ATOM 560 N N . GLN A 1 79 ? -61.749 11.021 49.835 1.00 91.75 79 GLN A N 1
ATOM 561 C CA . GLN A 1 79 ? -60.335 11.276 50.148 1.00 91.75 79 GLN A CA 1
ATOM 562 C C . GLN A 1 79 ? -59.788 10.301 51.207 1.00 91.75 79 GLN A C 1
ATOM 564 O O . GLN A 1 79 ? -58.671 9.782 51.083 1.00 91.75 79 GLN A O 1
ATOM 569 N N . LEU A 1 80 ? -60.582 9.988 52.237 1.00 92.31 80 LEU A N 1
ATOM 570 C CA . LEU A 1 80 ? -60.218 8.977 53.231 1.00 92.31 80 LEU A CA 1
ATOM 571 C C . LEU A 1 80 ? -60.146 7.571 52.618 1.00 92.31 80 LEU A C 1
ATOM 573 O O . LEU A 1 80 ? -59.243 6.806 52.945 1.00 92.31 80 LEU A O 1
ATOM 577 N N . GLN A 1 81 ? -61.040 7.222 51.695 1.00 92.56 81 GLN A N 1
ATOM 578 C CA . GLN A 1 81 ? -60.999 5.944 50.981 1.00 92.56 81 GLN A CA 1
ATOM 579 C C . GLN A 1 81 ? -59.776 5.830 50.061 1.00 92.56 81 GLN A C 1
ATOM 581 O O . GLN A 1 81 ? -59.161 4.765 49.991 1.00 92.56 81 GLN A O 1
ATOM 586 N N . GLU A 1 82 ? -59.390 6.902 49.370 1.00 94.50 82 GLU A N 1
ATOM 587 C CA . GLU A 1 82 ? -58.179 6.934 48.544 1.00 94.50 82 GLU A CA 1
ATOM 588 C C . GLU A 1 82 ? -56.905 6.793 49.379 1.00 94.50 82 GLU A C 1
ATOM 590 O O . GLU A 1 82 ? -56.029 5.996 49.035 1.00 94.50 82 GLU A O 1
ATOM 595 N N . SER A 1 83 ? -56.804 7.525 50.492 1.00 93.94 83 SER A N 1
ATOM 596 C CA . SER A 1 83 ? -55.677 7.385 51.423 1.00 93.94 83 SER A CA 1
ATOM 597 C C . SER A 1 83 ? -55.636 5.993 52.057 1.00 93.94 83 SER A C 1
ATOM 599 O O . SER A 1 83 ? -54.573 5.380 52.099 1.00 93.94 83 SER A O 1
ATOM 601 N N . LEU A 1 84 ? -56.791 5.424 52.421 1.00 94.12 84 LEU A N 1
ATOM 602 C CA . LEU A 1 84 ? -56.894 4.050 52.906 1.00 94.12 84 LEU A CA 1
ATOM 603 C C . LEU A 1 84 ? -56.392 3.032 51.870 1.00 94.12 84 LEU A C 1
ATOM 605 O O . LEU A 1 84 ? -55.682 2.100 52.243 1.00 94.12 84 LEU A O 1
ATOM 609 N N . LYS A 1 85 ? -56.740 3.187 50.585 1.00 95.62 85 LYS A N 1
ATOM 610 C CA . LYS A 1 85 ? -56.238 2.313 49.507 1.00 95.62 85 LYS A CA 1
ATOM 611 C C . LYS A 1 85 ? -54.721 2.425 49.355 1.00 95.62 85 LYS A C 1
ATOM 613 O O . LYS A 1 85 ? -54.051 1.402 49.243 1.00 95.62 85 LYS A O 1
ATOM 618 N N . LYS A 1 86 ? -54.173 3.646 49.377 1.00 96.31 86 LYS A N 1
ATOM 619 C CA . LYS A 1 86 ? -52.718 3.880 49.323 1.00 96.31 86 LYS A CA 1
ATOM 620 C C . LYS A 1 86 ? -52.006 3.207 50.498 1.00 96.31 86 LYS A C 1
ATOM 622 O O . LYS A 1 86 ? -51.060 2.456 50.274 1.00 96.31 86 LYS A O 1
ATOM 627 N N . ASP A 1 87 ? -52.513 3.397 51.714 1.00 94.50 87 ASP A N 1
ATOM 628 C CA . ASP A 1 87 ? -51.944 2.793 52.920 1.00 94.50 87 ASP A CA 1
ATOM 629 C C . ASP A 1 87 ? -52.039 1.259 52.892 1.00 94.50 87 ASP A C 1
ATOM 631 O O . ASP A 1 87 ? -51.089 0.572 53.262 1.00 94.50 87 ASP A O 1
ATOM 635 N N . GLN A 1 88 ? -53.157 0.698 52.417 1.00 94.31 88 GLN A N 1
ATOM 636 C CA . GLN A 1 88 ? -53.323 -0.751 52.252 1.00 94.31 88 GLN A CA 1
ATOM 637 C C . GLN A 1 88 ? -52.349 -1.334 51.225 1.00 94.31 88 GLN A C 1
ATOM 639 O O . GLN A 1 88 ? -51.771 -2.392 51.477 1.00 94.31 88 GLN A O 1
ATOM 644 N N . ASN A 1 89 ? -52.140 -0.649 50.098 1.00 96.56 89 ASN A N 1
ATOM 645 C CA . ASN A 1 89 ? -51.184 -1.067 49.075 1.00 96.56 89 ASN A CA 1
ATOM 646 C C . ASN A 1 89 ? -49.745 -1.036 49.608 1.00 96.56 89 ASN A C 1
ATOM 648 O O . ASN A 1 89 ? -48.997 -1.990 49.397 1.00 96.56 89 ASN A O 1
ATOM 652 N N . GLU A 1 90 ? -49.369 0.017 50.340 1.00 95.00 90 GLU A N 1
ATOM 653 C CA . GLU A 1 90 ? -48.049 0.110 50.972 1.00 95.00 90 GLU A CA 1
ATOM 654 C C . GLU A 1 90 ? -47.870 -0.959 52.062 1.00 95.00 90 GLU A C 1
ATOM 656 O O . GLU A 1 90 ? -46.814 -1.586 52.143 1.00 95.00 90 GLU A O 1
ATOM 661 N N . LEU A 1 91 ? -48.910 -1.257 52.852 1.00 94.50 91 LEU A N 1
ATOM 662 C CA . LEU A 1 91 ? -48.855 -2.331 53.845 1.00 94.50 91 LEU A CA 1
ATOM 663 C C . LEU A 1 91 ? -48.674 -3.698 53.175 1.00 94.50 91 LEU A C 1
ATOM 665 O O . LEU A 1 91 ? -47.847 -4.493 53.627 1.00 94.50 91 LEU A O 1
ATOM 669 N N . ALA A 1 92 ? -49.420 -3.972 52.101 1.00 95.25 92 ALA A N 1
ATOM 670 C CA . ALA A 1 92 ? -49.300 -5.210 51.337 1.00 95.25 92 ALA A CA 1
ATOM 671 C C . ALA A 1 92 ? -47.897 -5.358 50.728 1.00 95.25 92 ALA A C 1
ATOM 673 O O . ALA A 1 92 ? -47.291 -6.427 50.832 1.00 95.25 92 ALA A O 1
ATOM 674 N N . ARG A 1 93 ? -47.347 -4.274 50.163 1.00 95.88 93 ARG A N 1
ATOM 675 C CA . ARG A 1 93 ? -45.974 -4.225 49.648 1.00 95.88 93 ARG A CA 1
ATOM 676 C C . ARG A 1 93 ? -44.952 -4.525 50.745 1.00 95.88 93 ARG A C 1
ATOM 678 O O . ARG A 1 93 ? -44.158 -5.448 50.577 1.00 95.88 93 ARG A O 1
ATOM 685 N N . ARG A 1 94 ? -44.997 -3.806 51.873 1.00 96.38 94 ARG A N 1
ATOM 686 C CA . ARG A 1 94 ? -44.090 -4.016 53.017 1.00 96.38 94 ARG A CA 1
ATOM 687 C C . ARG A 1 94 ? -44.169 -5.439 53.565 1.00 96.38 94 ARG A C 1
ATOM 689 O O . ARG A 1 94 ? -43.141 -6.062 53.790 1.00 96.38 94 ARG A O 1
ATOM 696 N N . THR A 1 95 ? -45.379 -5.982 53.702 1.00 94.31 95 THR A N 1
ATOM 697 C CA . THR A 1 95 ? -45.592 -7.364 54.168 1.00 94.31 95 THR A CA 1
ATOM 698 C C . THR A 1 95 ? -44.978 -8.381 53.207 1.00 94.31 95 THR A C 1
ATOM 700 O O . THR A 1 95 ? -44.307 -9.310 53.646 1.00 94.31 95 THR A O 1
ATOM 703 N N . LYS A 1 96 ? -45.160 -8.193 51.894 1.00 95.50 96 LYS A N 1
ATOM 704 C CA . LYS A 1 96 ? -44.577 -9.071 50.871 1.00 95.50 96 LYS A CA 1
ATOM 705 C C . LYS A 1 96 ? -43.046 -9.028 50.885 1.00 95.50 96 LYS A C 1
ATOM 707 O O . LYS A 1 96 ? -42.412 -10.076 50.794 1.00 95.50 96 LYS A O 1
ATOM 712 N N . ILE A 1 97 ? -42.466 -7.832 51.004 1.00 95.06 97 ILE A N 1
ATOM 713 C CA . ILE A 1 97 ? -41.012 -7.643 51.093 1.00 95.06 97 ILE A CA 1
ATOM 714 C C . ILE A 1 97 ? -40.461 -8.343 52.338 1.00 95.06 97 ILE A C 1
ATOM 716 O O . ILE A 1 97 ? -39.515 -9.109 52.206 1.00 95.06 97 ILE A O 1
ATOM 720 N N . GLU A 1 98 ? -41.085 -8.160 53.504 1.00 93.88 98 GLU A N 1
ATOM 721 C CA . GLU A 1 98 ? -40.642 -8.780 54.760 1.00 93.88 98 GLU A CA 1
ATOM 722 C C . GLU A 1 98 ? -40.705 -10.315 54.704 1.00 93.88 98 GLU A C 1
ATOM 724 O O . GLU A 1 98 ? -39.745 -10.995 55.057 1.00 93.88 98 GLU A O 1
ATOM 729 N N . GLN A 1 99 ? -41.794 -10.880 54.171 1.00 95.19 99 GLN A N 1
ATOM 730 C CA . GLN A 1 99 ? -41.939 -12.333 54.003 1.00 95.19 99 GLN A CA 1
ATOM 731 C C . GLN A 1 99 ? -40.861 -12.936 53.093 1.00 95.19 99 GLN A C 1
ATOM 733 O O . GLN A 1 99 ? -40.408 -14.056 53.317 1.00 95.19 99 GLN A O 1
ATOM 738 N N . SER A 1 100 ? -40.461 -12.203 52.052 1.00 95.81 100 SER A N 1
ATOM 739 C CA . SER A 1 100 ? -39.443 -12.638 51.087 1.00 95.81 100 SER A CA 1
ATOM 740 C C . SER A 1 100 ? -38.037 -12.115 51.405 1.00 95.81 100 SER A C 1
ATOM 742 O O . SER A 1 100 ? -37.105 -12.386 50.645 1.00 95.81 100 SER A O 1
ATOM 744 N N . TYR A 1 101 ? -37.846 -11.392 52.511 1.00 95.94 101 TYR A N 1
ATOM 745 C CA . TYR A 1 101 ? -36.606 -10.671 52.796 1.00 95.94 101 TYR A CA 1
ATOM 746 C C . TYR A 1 101 ? -35.359 -11.569 52.801 1.00 95.94 101 TYR A C 1
ATOM 748 O O . TYR A 1 101 ? -34.408 -11.229 52.097 1.00 95.94 101 TYR A O 1
ATOM 756 N N . PRO A 1 102 ? -35.328 -12.741 53.473 1.00 94.38 102 PRO A N 1
ATOM 757 C CA . PRO A 1 102 ? -34.128 -13.583 53.493 1.00 94.38 102 PRO A CA 1
ATOM 758 C C . PRO A 1 102 ? -33.699 -14.041 52.093 1.00 94.38 102 PRO A C 1
ATOM 760 O O . PRO A 1 102 ? -32.507 -14.137 51.796 1.00 94.38 102 PRO A O 1
ATOM 763 N N . GLN A 1 103 ? -34.674 -14.296 51.215 1.00 95.44 103 GLN A N 1
ATOM 764 C CA . GLN A 1 103 ? -34.423 -14.676 49.827 1.00 95.44 103 GLN A CA 1
ATOM 765 C C . GLN A 1 103 ? -33.917 -13.483 49.013 1.00 95.44 103 GLN A C 1
ATOM 767 O O . GLN A 1 103 ? -32.896 -13.611 48.339 1.00 95.44 103 GLN A O 1
ATOM 772 N N . ILE A 1 104 ? -34.574 -12.319 49.123 1.00 94.62 104 ILE A N 1
ATOM 773 C CA . ILE A 1 104 ? -34.162 -11.081 48.443 1.00 94.62 104 ILE A CA 1
ATOM 774 C C . ILE A 1 104 ? -32.745 -10.690 48.873 1.00 94.62 104 ILE A C 1
ATOM 776 O O . ILE A 1 104 ? -31.893 -10.454 48.018 1.00 94.62 104 ILE A O 1
ATOM 780 N N . ALA A 1 105 ? -32.467 -10.679 50.177 1.00 95.62 105 ALA A N 1
ATOM 781 C CA . ALA A 1 105 ? -31.170 -10.320 50.731 1.00 95.62 105 ALA A CA 1
ATOM 782 C C . ALA A 1 105 ? -30.065 -11.250 50.219 1.00 95.62 105 ALA A C 1
ATOM 784 O O . ALA A 1 105 ? -29.041 -10.776 49.724 1.00 95.62 105 ALA A O 1
ATOM 785 N N . LYS A 1 106 ? -30.280 -12.571 50.260 1.00 96.25 106 LYS A N 1
ATOM 786 C CA . LYS A 1 106 ? -29.307 -13.556 49.768 1.00 96.25 106 LYS A CA 1
ATOM 787 C C . LYS A 1 106 ? -29.085 -13.447 48.258 1.00 96.25 106 LYS A C 1
ATOM 789 O O . LYS A 1 106 ? -27.943 -13.394 47.813 1.00 96.25 106 LYS A O 1
ATOM 794 N N . GLN A 1 107 ? -30.159 -13.412 47.472 1.00 95.88 107 GLN A N 1
ATOM 795 C CA . GLN A 1 107 ? -30.067 -13.400 46.015 1.00 95.88 107 GLN A CA 1
ATOM 796 C C . GLN A 1 107 ? -29.472 -12.085 45.504 1.00 95.88 107 GLN A C 1
ATOM 798 O O . GLN A 1 107 ? -28.505 -12.101 44.748 1.00 95.88 107 GLN A O 1
ATOM 803 N N . ARG A 1 108 ? -30.004 -10.938 45.943 1.00 96.38 108 ARG A N 1
ATOM 804 C CA . ARG A 1 108 ? -29.561 -9.632 45.441 1.00 96.38 108 ARG A CA 1
ATOM 805 C C . ARG A 1 108 ? -28.158 -9.273 45.916 1.00 96.38 108 ARG A C 1
ATOM 807 O O . ARG A 1 108 ? -27.406 -8.700 45.139 1.00 96.38 108 ARG A O 1
ATOM 814 N N . SER A 1 109 ? -27.755 -9.647 47.135 1.00 95.69 109 SER A N 1
ATOM 815 C CA . SER A 1 109 ? -26.360 -9.445 47.568 1.00 95.69 109 SER A CA 1
ATOM 816 C C . SER A 1 109 ? -25.369 -10.263 46.732 1.00 95.69 109 SER A C 1
ATOM 818 O O . SER A 1 109 ? -24.326 -9.735 46.341 1.00 95.69 109 SER A O 1
ATOM 820 N N . ALA A 1 110 ? -25.713 -11.509 46.390 1.00 96.62 110 ALA A N 1
ATOM 821 C CA . ALA A 1 110 ? -24.912 -12.336 45.493 1.00 96.62 110 ALA A CA 1
ATOM 822 C C . ALA A 1 110 ? -24.856 -11.753 44.070 1.00 96.62 110 ALA A C 1
ATOM 824 O O . ALA A 1 110 ? 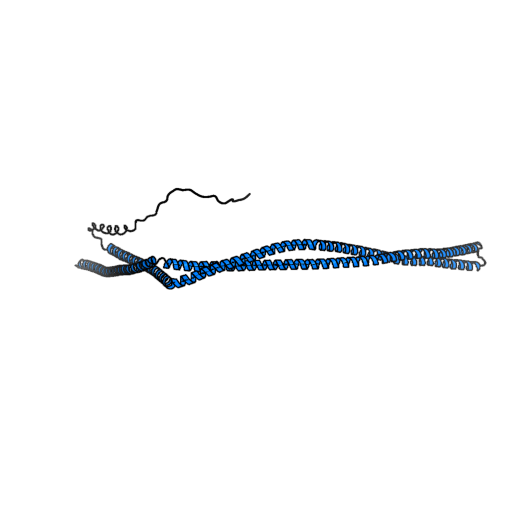-23.777 -11.685 43.483 1.00 96.62 110 ALA A O 1
ATOM 825 N N . GLU A 1 111 ? -25.984 -11.272 43.537 1.00 96.25 111 GLU A N 1
ATOM 826 C CA . GLU A 1 111 ? -26.046 -10.602 42.231 1.00 96.25 111 GLU A CA 1
ATOM 827 C C . GLU A 1 111 ? -25.196 -9.324 42.197 1.00 96.25 111 GLU A C 1
ATOM 829 O O . GLU A 1 111 ? -24.428 -9.136 41.256 1.00 96.25 111 GLU A O 1
ATOM 834 N N . VAL A 1 112 ? -25.250 -8.478 43.236 1.00 97.50 112 VAL A N 1
ATOM 835 C CA . VAL A 1 112 ? -24.394 -7.282 43.347 1.00 97.50 112 VAL A CA 1
ATOM 836 C C . VAL A 1 112 ? -22.918 -7.671 43.374 1.00 97.50 112 VAL A C 1
ATOM 838 O O . VAL A 1 112 ? -22.112 -7.058 42.673 1.00 97.50 112 VAL A O 1
ATOM 841 N N . ALA A 1 113 ? -22.541 -8.679 44.165 1.00 97.38 113 ALA A N 1
ATOM 842 C CA . ALA A 1 113 ? -21.156 -9.137 44.243 1.00 97.38 113 ALA A CA 1
ATOM 843 C C . ALA A 1 113 ? -20.659 -9.673 42.889 1.00 97.38 113 ALA A C 1
ATOM 845 O O . ALA A 1 113 ? -19.575 -9.298 42.435 1.00 97.38 113 ALA A O 1
ATOM 846 N N . ALA A 1 114 ? -21.472 -10.489 42.212 1.00 97.50 114 ALA A N 1
ATOM 847 C CA . ALA A 1 114 ? -21.162 -11.026 40.892 1.00 97.50 114 ALA A CA 1
ATOM 848 C C . ALA A 1 114 ? -21.054 -9.920 39.829 1.00 97.50 114 ALA A C 1
ATOM 850 O O . ALA A 1 114 ? -20.091 -9.897 39.066 1.00 97.50 114 ALA A O 1
ATOM 851 N N . ALA A 1 115 ? -21.987 -8.966 39.812 1.00 97.38 115 ALA A N 1
ATOM 852 C CA . ALA A 1 115 ? -21.988 -7.851 38.869 1.00 97.38 115 ALA A CA 1
ATOM 853 C C . ALA A 1 115 ? -20.806 -6.891 39.096 1.00 97.38 115 ALA A C 1
ATOM 855 O O . ALA A 1 115 ? -20.183 -6.428 38.139 1.00 97.38 115 ALA A O 1
ATOM 856 N N . ARG A 1 116 ? -20.420 -6.641 40.354 1.00 96.94 116 ARG A N 1
ATOM 857 C CA . ARG A 1 116 ? -19.207 -5.872 40.680 1.00 96.94 116 ARG A CA 1
ATOM 858 C C . ARG A 1 116 ? -17.942 -6.576 40.206 1.00 96.94 116 ARG A C 1
ATOM 860 O O . ARG A 1 116 ? -17.090 -5.925 39.611 1.00 96.94 116 ARG A O 1
ATOM 867 N N . LYS A 1 117 ? -17.844 -7.893 40.407 1.00 98.00 117 LYS A N 1
ATOM 868 C CA . LYS A 1 117 ? -16.730 -8.689 39.878 1.00 98.00 117 LYS A CA 1
ATOM 869 C C . LYS A 1 117 ? -16.689 -8.647 38.345 1.00 98.00 117 LYS A C 1
ATOM 871 O O . LYS A 1 117 ? -15.640 -8.402 37.763 1.00 98.00 117 LYS A O 1
ATOM 876 N N . ALA A 1 118 ? -17.836 -8.795 37.684 1.00 97.44 118 ALA A N 1
ATOM 877 C CA . ALA A 1 118 ? -17.924 -8.674 36.230 1.00 97.44 118 ALA A CA 1
ATOM 878 C C . ALA A 1 118 ? -17.486 -7.281 35.741 1.00 97.44 118 ALA A C 1
ATOM 880 O O . ALA A 1 118 ? -16.766 -7.180 34.753 1.00 97.44 118 ALA A O 1
ATOM 881 N N . THR A 1 119 ? -17.844 -6.221 36.474 1.00 98.06 119 THR A N 1
ATOM 882 C CA . THR A 1 119 ? -17.403 -4.845 36.194 1.00 98.06 119 THR A CA 1
ATOM 883 C C . THR A 1 119 ? -15.880 -4.726 36.271 1.00 98.06 119 THR A C 1
ATOM 885 O O . THR A 1 119 ? -15.268 -4.156 35.370 1.00 98.06 119 THR A O 1
ATOM 888 N N . THR A 1 120 ? -15.245 -5.267 37.318 1.00 98.00 120 THR A N 1
ATOM 889 C CA . THR A 1 120 ? -13.781 -5.212 37.461 1.00 98.00 120 THR A CA 1
ATOM 890 C C . THR A 1 120 ? -13.070 -6.028 36.387 1.00 98.00 120 THR A C 1
ATOM 892 O O . THR A 1 120 ? -12.095 -5.552 35.808 1.00 98.00 120 THR A O 1
ATOM 895 N N . ASP A 1 121 ? -13.581 -7.219 36.074 1.00 98.12 121 ASP A N 1
ATOM 896 C CA . ASP A 1 121 ? -12.990 -8.119 35.081 1.00 98.12 121 ASP A CA 1
ATOM 897 C C . ASP A 1 121 ? -13.123 -7.545 33.657 1.00 98.12 121 ASP A C 1
ATOM 899 O O . ASP A 1 121 ? -12.184 -7.610 32.858 1.00 98.12 121 ASP A O 1
ATOM 903 N N . ALA A 1 122 ? -14.272 -6.945 33.327 1.00 97.75 122 ALA A N 1
ATOM 904 C CA . ALA A 1 122 ? -14.501 -6.262 32.054 1.00 97.75 122 ALA A CA 1
ATOM 905 C C . ALA A 1 122 ? -13.647 -4.991 31.924 1.00 97.75 122 ALA A C 1
ATOM 907 O O . ALA A 1 122 ? -12.972 -4.809 30.909 1.00 97.75 122 ALA A O 1
ATOM 908 N N . ALA A 1 123 ? -13.564 -4.171 32.977 1.00 98.00 123 ALA A N 1
ATOM 909 C CA . ALA A 1 123 ? -12.707 -2.986 32.989 1.00 98.00 123 ALA A CA 1
ATOM 910 C C . ALA A 1 123 ? -11.218 -3.346 32.827 1.00 98.00 123 ALA A C 1
ATOM 912 O O . ALA A 1 123 ? -10.492 -2.679 32.084 1.00 98.00 123 ALA A O 1
ATOM 913 N N . ALA A 1 124 ? -10.760 -4.428 33.467 1.00 98.25 124 ALA A N 1
ATOM 914 C CA . ALA A 1 124 ? -9.400 -4.935 33.305 1.00 98.25 124 ALA A CA 1
ATOM 915 C C . ALA A 1 124 ? -9.127 -5.389 31.860 1.00 98.25 124 ALA A C 1
ATOM 917 O O . ALA A 1 124 ? -8.083 -5.051 31.299 1.00 98.25 124 ALA A O 1
ATOM 918 N N . ARG A 1 125 ? -10.078 -6.087 31.222 1.00 98.06 125 ARG A N 1
ATOM 919 C CA . ARG A 1 125 ? -9.980 -6.467 29.802 1.00 98.06 125 ARG A CA 1
ATOM 920 C C . ARG A 1 125 ? -9.949 -5.253 28.875 1.00 98.06 125 ARG A C 1
ATOM 922 O O . ARG A 1 125 ? -9.106 -5.217 27.980 1.00 98.06 125 ARG A O 1
ATOM 929 N N . ALA A 1 126 ? -10.796 -4.250 29.110 1.00 98.25 126 ALA A N 1
ATOM 930 C CA . ALA A 1 126 ? -10.803 -3.013 28.331 1.00 98.25 126 ALA A CA 1
ATOM 931 C C . ALA A 1 126 ? -9.453 -2.283 28.424 1.00 98.25 126 ALA A C 1
ATOM 933 O O . ALA A 1 126 ? -8.884 -1.879 27.408 1.00 98.25 126 ALA A O 1
ATOM 934 N N . LYS A 1 127 ? -8.897 -2.166 29.638 1.00 98.31 127 LYS A N 1
ATOM 935 C CA . LYS A 1 127 ? -7.572 -1.577 29.868 1.00 98.31 127 LYS A CA 1
ATOM 936 C C . LYS A 1 127 ? -6.467 -2.369 29.162 1.00 98.31 127 LYS A C 1
ATOM 938 O O . LYS A 1 127 ? -5.682 -1.777 28.426 1.00 98.31 127 LYS A O 1
ATOM 943 N N . ALA A 1 128 ? -6.444 -3.692 29.312 1.00 98.31 128 ALA A N 1
ATOM 944 C CA . ALA A 1 128 ? -5.448 -4.542 28.663 1.00 98.31 128 ALA A CA 1
ATOM 945 C C . ALA A 1 128 ? -5.520 -4.463 27.126 1.00 98.31 128 ALA A C 1
ATOM 947 O O . ALA A 1 128 ? -4.487 -4.438 26.459 1.00 98.31 128 ALA A O 1
ATOM 948 N N . ALA A 1 129 ? -6.726 -4.397 26.549 1.00 98.38 129 ALA A N 1
ATOM 949 C CA . ALA A 1 129 ? -6.914 -4.218 25.110 1.00 98.38 129 ALA A CA 1
ATOM 950 C C . ALA A 1 129 ? -6.377 -2.859 24.627 1.00 98.38 129 ALA A C 1
ATOM 952 O O . ALA A 1 129 ? -5.689 -2.801 23.609 1.00 98.38 129 ALA A O 1
ATOM 953 N N . ARG A 1 130 ? -6.605 -1.782 25.388 1.00 98.25 130 ARG A N 1
ATOM 954 C CA . ARG A 1 130 ? -6.057 -0.446 25.094 1.00 98.25 130 ARG A CA 1
ATOM 955 C C . ARG A 1 130 ? -4.544 -0.382 25.184 1.00 98.25 130 ARG A C 1
ATOM 957 O O . ARG A 1 130 ? -3.909 0.165 24.294 1.00 98.25 130 ARG A O 1
ATOM 964 N N . GLU A 1 131 ? -3.958 -0.944 26.235 1.00 98.44 131 GLU A N 1
ATOM 965 C CA . GLU A 1 131 ? -2.502 -0.975 26.402 1.00 98.44 131 GLU A CA 1
ATOM 966 C C . GLU A 1 131 ? -1.834 -1.747 25.261 1.00 98.44 131 GLU A C 1
ATOM 968 O O . GLU A 1 131 ? -0.844 -1.282 24.690 1.00 98.44 131 GLU A O 1
ATOM 973 N N . LYS A 1 132 ? -2.423 -2.882 24.857 1.00 98.19 132 LYS A N 1
ATOM 974 C CA . LYS A 1 132 ? -1.996 -3.623 23.664 1.00 98.19 132 LYS A CA 1
ATOM 975 C C . LYS A 1 132 ? -2.139 -2.784 22.394 1.00 98.19 132 LYS A C 1
ATOM 977 O O . LYS A 1 132 ? -1.181 -2.709 21.630 1.00 98.19 132 LYS A O 1
ATOM 982 N N . GLY A 1 133 ? -3.280 -2.120 22.195 1.00 98.38 133 GLY A N 1
ATOM 983 C CA . GLY A 1 133 ? -3.512 -1.218 21.062 1.00 98.38 133 GLY A CA 1
ATOM 984 C C . GLY A 1 133 ? -2.477 -0.091 20.985 1.00 98.38 133 GLY A C 1
ATOM 985 O O . GLY A 1 133 ? -1.877 0.119 19.935 1.00 98.38 133 GLY A O 1
ATOM 986 N N . ASN A 1 134 ? -2.174 0.556 22.112 1.00 98.06 134 ASN A N 1
ATOM 987 C CA . ASN A 1 134 ? -1.160 1.608 22.203 1.00 98.06 134 ASN A CA 1
ATOM 988 C C . ASN A 1 134 ? 0.246 1.074 21.896 1.00 98.06 134 ASN A C 1
ATOM 990 O O . ASN A 1 134 ? 0.985 1.689 21.132 1.00 98.06 134 ASN A O 1
ATOM 994 N N . SER A 1 135 ? 0.609 -0.093 22.440 1.00 98.19 135 SER A N 1
ATOM 995 C CA . SER A 1 135 ? 1.889 -0.744 22.136 1.00 98.19 135 SER A CA 1
ATOM 996 C C . SER A 1 135 ? 2.019 -1.073 20.646 1.00 98.19 135 SER A C 1
ATOM 998 O O . SER A 1 135 ? 3.061 -0.811 20.044 1.00 98.19 135 SER A O 1
ATOM 1000 N N . LEU A 1 136 ? 0.959 -1.607 20.032 1.00 98.44 136 LEU A N 1
ATOM 1001 C CA . LEU A 1 136 ? 0.916 -1.890 18.597 1.00 98.44 136 LEU A CA 1
ATOM 1002 C C . LEU A 1 136 ? 0.976 -0.610 17.758 1.00 98.44 136 LEU A C 1
ATOM 1004 O O . LEU A 1 136 ? 1.658 -0.603 16.739 1.00 98.44 136 LEU A O 1
ATOM 1008 N N . SER A 1 137 ? 0.339 0.477 18.195 1.00 97.81 137 SER A N 1
ATOM 1009 C CA . SER A 1 137 ? 0.414 1.781 17.528 1.00 97.81 137 SER A CA 1
ATOM 1010 C C . SER A 1 137 ? 1.836 2.344 17.538 1.00 97.81 137 SER A C 1
ATOM 1012 O O . SER A 1 137 ? 2.333 2.785 16.501 1.00 97.81 137 SER A O 1
ATOM 1014 N N . SER A 1 138 ? 2.537 2.267 18.673 1.00 98.12 138 SER A N 1
ATOM 1015 C CA . SER A 1 138 ? 3.952 2.652 18.748 1.00 98.12 138 SER A CA 1
ATOM 1016 C C . SER A 1 138 ? 4.824 1.783 17.838 1.00 98.12 138 SER A C 1
ATOM 1018 O O . SER A 1 138 ? 5.677 2.307 17.122 1.00 98.12 138 SER A O 1
ATOM 1020 N N . LYS A 1 139 ? 4.576 0.465 17.800 1.00 98.06 139 LYS A N 1
ATOM 1021 C CA . LYS A 1 139 ? 5.264 -0.456 16.878 1.00 98.06 139 LYS A CA 1
ATOM 1022 C C . LYS A 1 139 ? 4.980 -0.131 15.414 1.00 98.06 139 LYS A C 1
ATOM 1024 O O . LYS A 1 139 ? 5.906 -0.166 14.621 1.00 98.06 139 LYS A O 1
ATOM 1029 N N . LEU A 1 140 ? 3.740 0.204 15.056 1.00 98.19 140 LEU A N 1
ATOM 1030 C CA . LEU A 1 140 ? 3.365 0.590 13.694 1.00 98.19 140 LEU A CA 1
ATOM 1031 C C . LEU A 1 140 ? 4.074 1.879 13.268 1.00 98.19 140 LEU A C 1
ATOM 1033 O O . LEU A 1 140 ? 4.564 1.954 12.147 1.00 98.19 140 LEU A O 1
ATOM 1037 N N . SER A 1 141 ? 4.154 2.873 14.155 1.00 97.62 141 SER A N 1
ATOM 1038 C CA . SER A 1 141 ? 4.893 4.114 13.890 1.00 97.62 141 SER A CA 1
ATOM 1039 C C . SER A 1 141 ? 6.384 3.844 13.663 1.00 97.62 141 SER A C 1
ATOM 1041 O O . SER A 1 141 ? 6.946 4.271 12.657 1.00 97.62 141 SER A O 1
ATOM 1043 N N . SER A 1 142 ? 7.003 3.053 14.547 1.00 97.94 142 SER A N 1
ATOM 1044 C CA . SER A 1 142 ? 8.402 2.641 14.394 1.00 97.94 142 SER A CA 1
ATOM 1045 C C . SER A 1 142 ? 8.622 1.849 13.106 1.00 97.94 142 SER A C 1
ATOM 1047 O O . SER A 1 142 ? 9.578 2.118 12.394 1.00 97.94 142 SER A O 1
ATOM 1049 N N . LEU A 1 143 ? 7.730 0.905 12.787 1.00 97.94 143 LEU A N 1
ATOM 1050 C CA . LEU A 1 143 ? 7.821 0.090 11.579 1.00 97.94 143 LEU A CA 1
ATOM 1051 C C . LEU A 1 143 ? 7.729 0.953 10.320 1.00 97.94 143 LEU A C 1
ATOM 1053 O O . LEU A 1 143 ? 8.510 0.750 9.404 1.00 97.94 143 LEU A O 1
ATOM 1057 N N . LYS A 1 144 ? 6.823 1.934 10.282 1.00 97.88 144 LYS A N 1
ATOM 1058 C CA . LYS A 1 144 ? 6.715 2.880 9.162 1.00 97.88 144 LYS A CA 1
ATOM 1059 C C . LYS A 1 144 ? 7.992 3.687 8.963 1.00 97.88 144 LYS A C 1
ATOM 1061 O O . LYS A 1 144 ? 8.431 3.851 7.830 1.00 97.88 144 LYS A O 1
ATOM 1066 N N . ALA A 1 145 ? 8.587 4.172 10.053 1.00 98.06 145 ALA A N 1
ATOM 1067 C CA . ALA A 1 145 ? 9.849 4.901 9.992 1.00 98.06 145 ALA A CA 1
ATOM 1068 C C . ALA A 1 145 ? 10.982 4.010 9.456 1.00 98.06 145 ALA A C 1
ATOM 1070 O O . ALA A 1 145 ? 11.668 4.405 8.518 1.00 98.06 145 ALA A O 1
ATOM 1071 N N . THR A 1 146 ? 11.115 2.789 9.983 1.00 97.75 146 THR A N 1
ATOM 1072 C CA . THR A 1 146 ? 12.107 1.810 9.516 1.00 97.75 146 THR A CA 1
ATOM 1073 C C . THR A 1 146 ? 11.879 1.419 8.058 1.00 97.75 146 THR A C 1
ATOM 1075 O O . THR A 1 146 ? 12.821 1.416 7.278 1.00 97.75 146 THR A O 1
ATOM 1078 N N . ASN A 1 147 ? 10.636 1.148 7.654 1.00 97.56 147 ASN A N 1
ATOM 1079 C CA . ASN A 1 147 ? 10.306 0.808 6.273 1.00 97.56 147 ASN A CA 1
ATOM 1080 C C . ASN A 1 147 ? 10.664 1.947 5.313 1.00 97.56 147 ASN A C 1
ATOM 1082 O O . ASN A 1 147 ? 11.219 1.688 4.251 1.00 97.56 147 ASN A O 1
ATOM 1086 N N . GLU A 1 148 ? 10.359 3.201 5.653 1.00 96.56 148 GLU A N 1
ATOM 1087 C CA . GLU A 1 148 ? 10.706 4.342 4.798 1.00 96.56 148 GLU A CA 1
ATOM 1088 C C . GLU A 1 148 ? 12.229 4.530 4.699 1.00 96.56 148 GLU A C 1
ATOM 1090 O O . GLU A 1 148 ? 12.745 4.773 3.606 1.00 96.56 148 GLU A O 1
ATOM 1095 N N . GLU A 1 149 ? 12.957 4.355 5.805 1.00 97.62 149 GLU A N 1
ATOM 1096 C CA . GLU A 1 149 ? 14.423 4.385 5.825 1.00 97.62 149 GLU A CA 1
ATOM 1097 C C . GLU A 1 149 ? 15.028 3.268 4.960 1.00 97.62 149 GLU A C 1
ATOM 1099 O O . GLU A 1 149 ? 15.887 3.535 4.120 1.00 97.62 149 GLU A O 1
ATOM 1104 N N . GLU A 1 150 ? 14.533 2.036 5.094 1.00 96.56 150 GLU A N 1
ATOM 1105 C CA . GLU A 1 150 ? 14.993 0.883 4.316 1.00 96.56 150 GLU A CA 1
ATOM 1106 C C . GLU A 1 150 ? 14.630 0.992 2.828 1.00 96.56 150 GLU A C 1
ATOM 1108 O O . GLU A 1 150 ? 15.406 0.560 1.976 1.00 96.56 150 GLU A O 1
ATOM 1113 N N . LEU A 1 151 ? 13.473 1.569 2.486 1.00 97.88 151 LEU A N 1
ATOM 1114 C CA . LEU A 1 151 ? 12.991 1.686 1.105 1.00 97.88 151 LEU A CA 1
ATOM 1115 C C . LEU A 1 151 ? 13.577 2.883 0.352 1.00 97.88 151 LEU A C 1
ATOM 1117 O O . LEU A 1 151 ? 13.652 2.835 -0.880 1.00 97.88 151 LEU A O 1
ATOM 1121 N N . SER A 1 152 ? 13.979 3.950 1.047 1.00 97.00 152 SER A N 1
ATOM 1122 C CA . SER A 1 152 ? 14.490 5.180 0.428 1.00 97.00 152 SER A CA 1
ATOM 1123 C C . SER A 1 152 ? 15.676 4.934 -0.526 1.00 97.00 152 SER A C 1
ATOM 1125 O O . SER A 1 152 ? 15.596 5.381 -1.676 1.00 97.00 152 SER A O 1
ATOM 1127 N N . PRO A 1 153 ? 16.712 4.143 -0.168 1.00 97.62 153 PRO A N 1
ATOM 1128 C CA . PRO A 1 153 ? 17.807 3.813 -1.084 1.00 97.62 153 PRO A CA 1
ATOM 1129 C C . PRO A 1 153 ? 17.342 3.092 -2.354 1.00 97.62 153 PRO A C 1
ATOM 1131 O O . PRO A 1 153 ? 17.791 3.413 -3.455 1.00 97.62 153 PRO A O 1
ATOM 1134 N N . TYR A 1 154 ? 16.406 2.146 -2.232 1.00 97.31 154 TYR A N 1
ATOM 1135 C CA . TYR A 1 154 ? 15.865 1.421 -3.385 1.00 97.31 154 TYR A CA 1
ATOM 1136 C C . TYR A 1 154 ? 15.004 2.324 -4.266 1.00 97.31 154 TYR A C 1
ATOM 1138 O O . TYR A 1 154 ? 15.077 2.217 -5.489 1.00 97.31 154 TYR A O 1
ATOM 1146 N N . ARG A 1 155 ? 14.238 3.248 -3.669 1.00 97.44 155 ARG A N 1
ATOM 1147 C CA . ARG A 1 155 ? 13.469 4.259 -4.407 1.00 97.44 155 ARG A CA 1
ATOM 1148 C C . ARG A 1 155 ? 14.402 5.162 -5.213 1.00 97.44 155 ARG A C 1
ATOM 1150 O O . ARG A 1 155 ? 14.165 5.374 -6.398 1.00 97.44 155 ARG A O 1
ATOM 1157 N N . GLN A 1 156 ? 15.475 5.655 -4.594 1.00 97.50 156 GLN A N 1
ATOM 1158 C CA . GLN A 1 156 ? 16.470 6.498 -5.261 1.00 97.50 156 GLN A CA 1
ATOM 1159 C C . GLN A 1 156 ? 17.186 5.751 -6.389 1.00 97.50 156 GLN A C 1
ATOM 1161 O O . GLN A 1 156 ? 17.347 6.291 -7.482 1.00 97.50 156 GLN A O 1
ATOM 1166 N N . LEU A 1 157 ? 17.579 4.496 -6.153 1.00 97.00 157 LEU A N 1
ATOM 1167 C CA . LEU A 1 157 ? 18.219 3.670 -7.172 1.00 97.00 157 LEU A CA 1
ATOM 1168 C C . LEU A 1 157 ? 17.270 3.385 -8.343 1.00 97.00 157 LEU A C 1
ATOM 1170 O O . LEU A 1 157 ? 17.680 3.471 -9.499 1.00 97.00 157 LEU A O 1
ATOM 1174 N N . MET A 1 158 ? 16.001 3.087 -8.062 1.00 97.69 158 MET A N 1
ATOM 1175 C CA . MET A 1 158 ? 14.964 2.905 -9.078 1.00 97.69 158 MET A CA 1
ATOM 1176 C C . MET A 1 158 ? 14.774 4.176 -9.916 1.00 97.69 158 MET A C 1
ATOM 1178 O O . MET A 1 158 ? 14.845 4.103 -11.139 1.00 97.69 158 MET A O 1
ATOM 1182 N N . GLU A 1 159 ? 14.641 5.348 -9.292 1.00 97.12 159 GLU A N 1
ATOM 1183 C CA . GLU A 1 159 ? 14.449 6.603 -10.032 1.00 97.12 159 GLU A CA 1
ATOM 1184 C C . GLU A 1 159 ? 15.697 6.992 -10.842 1.00 97.12 159 GLU A C 1
ATOM 1186 O O . GLU A 1 159 ? 15.598 7.391 -12.001 1.00 97.12 159 GLU A O 1
ATOM 1191 N N . SER A 1 160 ? 16.893 6.795 -10.279 1.00 97.88 160 SER A N 1
ATOM 1192 C CA . SER A 1 160 ? 18.157 7.037 -10.984 1.00 97.88 160 SER A CA 1
ATOM 1193 C C . SER A 1 160 ? 18.336 6.106 -12.189 1.00 97.88 160 SER A C 1
ATOM 1195 O O . SER A 1 160 ? 18.720 6.553 -13.270 1.00 97.88 160 SER A O 1
ATOM 1197 N N . THR A 1 161 ? 18.049 4.810 -12.032 1.00 97.62 161 THR A N 1
ATOM 1198 C CA . THR A 1 161 ? 18.160 3.822 -13.124 1.00 97.62 161 THR A CA 1
ATOM 1199 C C . THR A 1 161 ? 17.116 4.053 -14.208 1.00 97.62 161 THR A C 1
ATOM 1201 O O . THR A 1 161 ? 17.442 3.958 -15.389 1.00 97.62 161 THR A O 1
ATOM 1204 N N . LYS A 1 162 ? 15.901 4.454 -13.828 1.00 97.75 162 LYS A N 1
ATOM 1205 C CA . LYS A 1 162 ? 14.871 4.905 -14.761 1.00 97.75 162 LYS A CA 1
ATOM 1206 C C . LYS A 1 162 ? 15.322 6.128 -15.560 1.00 97.75 162 LYS A C 1
ATOM 1208 O O . LYS A 1 162 ? 15.230 6.099 -16.782 1.00 97.75 162 LYS A O 1
ATOM 1213 N N . GLY A 1 163 ? 15.871 7.153 -14.903 1.00 97.81 163 GLY A N 1
ATOM 1214 C CA . GLY A 1 163 ? 16.418 8.328 -15.588 1.00 97.81 163 GLY A CA 1
ATOM 1215 C C . GLY A 1 163 ? 17.505 7.957 -16.603 1.00 97.81 163 GLY A C 1
ATOM 1216 O O . GLY A 1 163 ? 17.451 8.389 -17.752 1.00 97.81 163 GLY A O 1
ATOM 1217 N N . ARG A 1 164 ? 18.432 7.061 -16.223 1.00 97.88 164 ARG A N 1
ATOM 1218 C CA . ARG A 1 164 ? 19.453 6.525 -17.144 1.00 97.88 164 ARG A CA 1
ATOM 1219 C C . ARG A 1 164 ? 18.844 5.793 -18.345 1.00 97.88 164 ARG A C 1
ATOM 1221 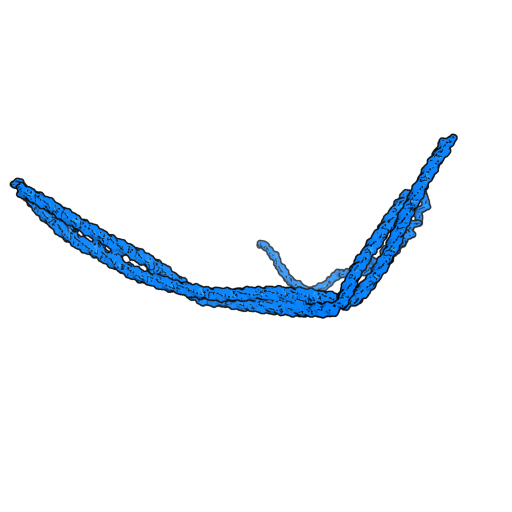O O . ARG A 1 164 ? 19.338 5.956 -19.458 1.00 97.88 164 ARG A O 1
ATOM 1228 N N . ALA A 1 165 ? 17.799 4.992 -18.137 1.00 98.19 165 ALA A N 1
ATOM 1229 C CA . ALA A 1 165 ? 17.116 4.285 -19.220 1.00 98.19 165 ALA A CA 1
ATOM 1230 C C . ALA A 1 165 ? 16.379 5.249 -20.170 1.00 98.19 165 ALA A C 1
ATOM 1232 O O . ALA A 1 165 ? 16.450 5.076 -21.387 1.00 98.19 165 ALA A O 1
ATOM 1233 N N . ASP A 1 166 ? 15.728 6.289 -19.638 1.00 98.12 166 ASP A N 1
ATOM 1234 C CA . ASP A 1 166 ? 15.064 7.324 -20.441 1.00 98.12 166 ASP A CA 1
ATOM 1235 C C . ASP A 1 166 ? 16.075 8.102 -21.300 1.00 98.12 166 ASP A C 1
ATOM 1237 O O . ASP A 1 166 ? 15.831 8.356 -22.484 1.00 98.12 166 ASP A O 1
ATOM 1241 N N . ASP A 1 167 ? 17.240 8.435 -20.742 1.00 97.94 167 ASP A N 1
ATOM 1242 C CA . ASP A 1 167 ? 18.308 9.111 -21.480 1.00 97.94 167 ASP A CA 1
ATOM 1243 C C . ASP A 1 167 ? 18.940 8.207 -22.549 1.00 97.94 167 ASP A C 1
ATOM 1245 O O . ASP A 1 167 ? 19.158 8.654 -23.678 1.00 97.94 167 ASP A O 1
ATOM 1249 N N . ALA A 1 168 ? 19.157 6.920 -22.254 1.00 97.81 168 ALA A N 1
ATOM 1250 C CA . ALA A 1 168 ? 19.626 5.951 -23.245 1.00 97.81 168 ALA A CA 1
ATOM 1251 C C . ALA A 1 168 ? 18.617 5.771 -24.394 1.00 97.81 168 ALA A C 1
ATOM 1253 O O . ALA A 1 168 ? 19.005 5.715 -25.562 1.00 97.81 168 ALA A O 1
ATOM 1254 N N . ALA A 1 169 ? 17.316 5.757 -24.090 1.00 97.88 169 ALA A N 1
ATOM 1255 C CA . ALA A 1 169 ? 16.264 5.695 -25.101 1.00 97.88 169 ALA A CA 1
ATOM 1256 C C . ALA A 1 169 ? 16.247 6.944 -26.003 1.00 97.88 169 ALA A C 1
ATOM 1258 O O . ALA A 1 169 ? 16.076 6.824 -27.220 1.00 97.88 169 ALA A O 1
ATOM 1259 N N . ARG A 1 170 ? 16.467 8.140 -25.437 1.00 98.00 170 ARG A N 1
ATOM 1260 C CA . ARG A 1 170 ? 16.610 9.387 -26.214 1.00 98.00 170 ARG A CA 1
ATOM 1261 C C . ARG A 1 170 ? 17.853 9.365 -27.100 1.00 98.00 170 ARG A C 1
ATOM 1263 O O . ARG A 1 170 ? 17.752 9.704 -28.277 1.00 98.00 170 ARG A O 1
ATOM 1270 N N . ALA A 1 171 ? 18.995 8.932 -26.567 1.00 97.12 171 ALA A N 1
ATOM 1271 C CA . ALA A 1 171 ? 20.233 8.805 -27.334 1.00 97.12 171 ALA A CA 1
ATOM 1272 C C . ALA A 1 171 ? 20.068 7.829 -28.510 1.00 97.12 171 ALA A C 1
ATOM 1274 O O . ALA A 1 171 ? 20.442 8.148 -29.638 1.00 97.12 171 ALA A O 1
ATOM 1275 N N . LEU A 1 172 ? 19.419 6.683 -28.282 1.00 98.06 172 LEU A N 1
ATOM 1276 C CA . LEU A 1 172 ? 19.099 5.725 -29.338 1.00 98.06 172 LEU A CA 1
ATOM 1277 C C . LEU A 1 172 ? 18.186 6.329 -30.417 1.00 98.06 172 LEU A C 1
ATOM 1279 O O . LEU A 1 172 ? 18.394 6.097 -31.610 1.00 98.06 172 LEU A O 1
ATOM 1283 N N . ALA A 1 173 ? 17.177 7.112 -30.027 1.00 97.94 173 ALA A N 1
ATOM 1284 C CA . ALA A 1 173 ? 16.300 7.785 -30.982 1.00 97.94 173 ALA A CA 1
ATOM 1285 C C . ALA A 1 173 ? 17.071 8.769 -31.879 1.00 97.94 173 ALA A C 1
ATOM 1287 O O . ALA A 1 173 ? 16.813 8.826 -33.085 1.00 97.94 173 ALA A O 1
ATOM 1288 N N . GLU A 1 174 ? 18.045 9.488 -31.318 1.00 97.62 174 GLU A N 1
ATOM 1289 C CA . GLU A 1 174 ? 18.905 10.386 -32.089 1.00 97.62 174 GLU A CA 1
ATOM 1290 C C . GLU A 1 174 ? 19.826 9.612 -33.042 1.00 97.62 174 GLU A C 1
ATOM 1292 O O . GLU A 1 174 ? 19.876 9.931 -34.227 1.00 97.62 174 GLU A O 1
ATOM 1297 N N . VAL A 1 175 ? 20.462 8.525 -32.590 1.00 97.88 175 VAL A N 1
ATOM 1298 C CA . VAL A 1 175 ? 21.301 7.676 -33.462 1.00 97.88 175 VAL A CA 1
ATOM 1299 C C . VAL A 1 175 ? 20.489 7.063 -34.612 1.00 97.88 175 VAL A C 1
ATOM 1301 O O . VAL A 1 175 ? 20.946 6.997 -35.753 1.00 97.88 175 VAL A O 1
ATOM 1304 N N . ARG A 1 176 ? 19.233 6.673 -34.370 1.00 98.00 176 ARG A N 1
ATOM 1305 C CA . ARG A 1 176 ? 18.330 6.218 -35.445 1.00 98.00 176 ARG A CA 1
ATOM 1306 C C . ARG A 1 176 ? 18.026 7.328 -36.452 1.00 98.00 176 ARG A C 1
ATOM 1308 O O . ARG A 1 176 ? 17.913 7.062 -37.651 1.00 98.00 176 ARG A O 1
ATOM 1315 N N . ARG A 1 177 ? 17.906 8.575 -35.991 1.00 97.81 177 ARG A N 1
ATOM 1316 C CA . ARG A 1 177 ? 17.708 9.740 -36.861 1.00 97.81 177 ARG A CA 1
ATOM 1317 C C . ARG A 1 177 ? 18.953 10.016 -37.705 1.00 97.81 177 ARG A C 1
ATOM 1319 O O . ARG A 1 177 ? 18.809 10.221 -38.912 1.00 97.81 177 ARG A O 1
ATOM 1326 N N . THR A 1 178 ? 20.150 9.990 -37.117 1.00 97.25 178 THR A N 1
ATOM 1327 C CA . THR A 1 178 ? 21.409 10.205 -37.851 1.00 97.25 178 THR A CA 1
ATOM 1328 C C . THR A 1 178 ? 21.671 9.091 -38.860 1.00 97.25 178 THR A C 1
ATOM 1330 O O . THR A 1 178 ? 22.062 9.386 -39.991 1.00 97.25 178 THR A O 1
ATOM 1333 N N . LEU A 1 179 ? 21.367 7.834 -38.513 1.00 98.00 179 LEU A N 1
ATOM 1334 C CA . LEU A 1 179 ? 21.448 6.707 -39.441 1.00 98.00 179 LEU A CA 1
ATOM 1335 C C . LEU A 1 179 ? 20.556 6.932 -40.665 1.00 98.00 179 LEU A C 1
ATOM 1337 O O . LEU A 1 179 ? 21.031 6.836 -41.794 1.00 98.00 179 LEU A O 1
ATOM 1341 N N . LYS A 1 180 ? 19.290 7.309 -40.455 1.00 97.94 180 LYS A N 1
ATOM 1342 C CA . LYS A 1 180 ? 18.358 7.600 -41.553 1.00 97.94 180 LYS A CA 1
ATOM 1343 C C . LYS A 1 180 ? 18.870 8.717 -42.470 1.00 97.94 180 LYS A C 1
ATOM 1345 O O . LYS A 1 180 ? 18.680 8.666 -43.684 1.00 97.94 180 LYS A O 1
ATOM 1350 N N . MET A 1 181 ? 19.533 9.732 -41.912 1.00 97.25 181 MET A N 1
ATOM 1351 C CA . MET A 1 181 ? 20.156 10.792 -42.714 1.00 97.25 181 MET A CA 1
ATOM 1352 C C . MET A 1 181 ? 21.355 10.276 -43.519 1.00 97.25 181 MET A C 1
ATOM 1354 O O . MET A 1 181 ? 21.479 10.614 -44.696 1.00 97.25 181 MET A O 1
ATOM 1358 N N . ALA A 1 182 ? 22.194 9.418 -42.933 1.00 97.44 182 ALA A N 1
ATOM 1359 C CA . ALA A 1 182 ? 23.313 8.788 -43.632 1.00 97.44 182 ALA A CA 1
ATOM 1360 C C . ALA A 1 182 ? 22.846 7.854 -44.766 1.00 97.44 182 ALA A C 1
ATOM 1362 O O . ALA A 1 182 ? 23.441 7.850 -45.842 1.00 97.44 182 ALA A O 1
ATOM 1363 N N . GLU A 1 183 ? 21.753 7.112 -44.563 1.00 98.00 183 GLU A N 1
ATOM 1364 C CA . GLU A 1 183 ? 21.128 6.278 -45.599 1.00 98.00 183 GLU A CA 1
ATOM 1365 C C . GLU A 1 183 ? 20.657 7.118 -46.788 1.00 98.00 183 GLU A C 1
ATOM 1367 O O . GLU A 1 183 ? 20.954 6.796 -47.941 1.00 98.00 183 GLU A O 1
ATOM 1372 N N . ASN A 1 184 ? 19.975 8.234 -46.517 1.00 97.94 184 ASN A N 1
ATOM 1373 C CA . ASN A 1 184 ? 19.552 9.166 -47.561 1.00 97.94 184 ASN A CA 1
ATOM 1374 C C . ASN A 1 184 ? 20.754 9.745 -48.320 1.00 97.94 184 ASN A C 1
ATOM 1376 O O . ASN A 1 184 ? 20.740 9.775 -49.549 1.00 97.94 184 ASN A O 1
ATOM 1380 N N . GLN A 1 185 ? 21.816 10.137 -47.612 1.00 96.94 185 GLN A N 1
ATOM 1381 C CA . GLN A 1 185 ? 23.031 10.674 -48.225 1.00 96.94 185 GLN A CA 1
ATOM 1382 C C . GLN A 1 185 ? 23.733 9.650 -49.128 1.00 96.94 185 GLN A C 1
ATOM 1384 O O . GLN A 1 185 ? 24.170 10.004 -50.224 1.00 96.94 185 GLN A O 1
ATOM 1389 N N . ALA A 1 186 ? 23.816 8.384 -48.707 1.00 97.62 186 ALA A N 1
ATOM 1390 C CA . ALA A 1 186 ? 24.379 7.311 -49.523 1.00 97.62 186 ALA A CA 1
ATOM 1391 C C . ALA A 1 186 ? 23.542 7.065 -50.790 1.00 97.62 186 ALA A C 1
ATOM 1393 O O . ALA A 1 186 ? 24.092 6.988 -51.890 1.00 97.62 186 ALA A O 1
ATOM 1394 N N . ASN A 1 187 ? 22.213 7.026 -50.658 1.00 97.88 187 ASN A N 1
ATOM 1395 C CA . ASN A 1 187 ? 21.304 6.883 -51.797 1.00 97.88 187 ASN A CA 1
ATOM 1396 C C . ASN A 1 187 ? 21.423 8.056 -52.782 1.00 97.88 187 ASN A C 1
ATOM 1398 O O . ASN A 1 187 ? 21.440 7.857 -53.998 1.00 97.88 187 ASN A O 1
ATOM 1402 N N . ASP A 1 188 ? 21.536 9.282 -52.275 1.00 97.69 188 ASP A N 1
ATOM 1403 C CA . ASP A 1 188 ? 21.690 10.470 -53.110 1.00 97.69 188 ASP A CA 1
ATOM 1404 C C . ASP A 1 188 ? 23.066 10.540 -53.780 1.00 97.69 188 ASP A C 1
ATOM 1406 O O . ASP A 1 188 ? 23.156 10.975 -54.929 1.00 97.69 188 ASP A O 1
ATOM 1410 N N . ALA A 1 189 ? 24.131 10.069 -53.123 1.00 97.69 189 ALA A N 1
ATOM 1411 C CA . ALA A 1 189 ? 25.452 9.943 -53.738 1.00 97.69 189 ALA A CA 1
ATOM 1412 C C . ALA A 1 189 ? 25.421 8.985 -54.941 1.00 97.69 189 ALA A C 1
ATOM 1414 O O . ALA A 1 189 ? 25.951 9.322 -56.002 1.00 97.69 189 ALA A O 1
ATOM 1415 N N . VAL A 1 190 ? 24.730 7.845 -54.815 1.00 98.00 190 VAL A N 1
ATOM 1416 C CA . VAL A 1 190 ? 24.535 6.885 -55.917 1.00 98.00 190 VAL A CA 1
ATOM 1417 C C . VAL A 1 190 ? 23.753 7.523 -57.067 1.00 98.00 190 VAL A C 1
ATOM 1419 O O . VAL A 1 190 ? 24.219 7.508 -58.205 1.00 98.00 190 VAL A O 1
ATOM 1422 N N . LYS A 1 191 ? 22.622 8.182 -56.781 1.00 98.06 191 LYS A N 1
ATOM 1423 C CA . LYS A 1 191 ? 21.837 8.887 -57.812 1.00 98.06 191 LYS A CA 1
ATOM 1424 C C . LYS A 1 191 ? 22.660 9.956 -58.534 1.00 98.06 191 LYS A C 1
ATOM 1426 O O . LYS A 1 191 ? 22.602 10.055 -59.757 1.00 98.06 191 LYS A O 1
ATOM 1431 N N . ARG A 1 192 ? 23.436 10.757 -57.793 1.00 97.31 192 ARG A N 1
ATOM 1432 C CA . ARG A 1 192 ? 24.301 11.802 -58.366 1.00 97.31 192 ARG A CA 1
ATOM 1433 C C . ARG A 1 192 ? 25.412 11.206 -59.222 1.00 97.31 192 ARG A C 1
ATOM 1435 O O . ARG A 1 192 ? 25.714 11.772 -60.269 1.00 97.31 192 ARG A O 1
ATOM 1442 N N . ARG A 1 193 ? 26.006 10.080 -58.812 1.00 97.31 193 ARG A N 1
ATOM 1443 C CA . ARG A 1 193 ? 26.983 9.349 -59.629 1.00 97.31 193 ARG A CA 1
ATOM 1444 C C . ARG A 1 193 ? 26.373 8.953 -60.966 1.00 97.31 193 ARG A C 1
ATOM 1446 O O . ARG A 1 193 ? 26.927 9.308 -62.002 1.00 97.31 193 ARG A O 1
ATOM 1453 N N . ASP A 1 194 ? 25.218 8.299 -60.940 1.00 97.19 194 ASP A N 1
ATOM 1454 C CA . ASP A 1 194 ? 24.570 7.797 -62.153 1.00 97.19 194 ASP A CA 1
ATOM 1455 C C . ASP A 1 194 ? 24.175 8.945 -63.094 1.00 97.19 194 ASP A C 1
ATOM 1457 O O . ASP A 1 194 ? 24.414 8.880 -64.299 1.00 97.19 194 ASP A O 1
ATOM 1461 N N . GLN A 1 195 ? 23.665 10.052 -62.542 1.00 97.19 195 GLN A N 1
ATOM 1462 C CA . GLN A 1 195 ? 23.359 11.264 -63.306 1.00 97.19 195 GLN A CA 1
ATOM 1463 C C . GLN A 1 195 ? 24.607 11.896 -63.940 1.00 97.19 195 GLN A C 1
ATOM 1465 O O . GLN A 1 195 ? 24.565 12.277 -65.111 1.00 97.19 195 GLN A O 1
ATOM 1470 N N . ARG A 1 196 ? 25.717 12.006 -63.197 1.00 96.56 196 ARG A N 1
ATOM 1471 C CA . ARG A 1 196 ? 26.971 12.592 -63.701 1.00 96.56 196 ARG A CA 1
ATOM 1472 C C . ARG A 1 196 ? 27.603 11.733 -64.796 1.00 96.56 196 ARG A C 1
ATOM 1474 O O . ARG A 1 196 ? 28.022 12.281 -65.811 1.00 96.56 196 ARG A O 1
ATOM 1481 N N . ILE A 1 197 ? 27.627 10.411 -64.620 1.00 96.31 197 ILE A N 1
ATOM 1482 C CA . ILE A 1 197 ? 28.131 9.472 -65.634 1.00 96.31 197 ILE A CA 1
ATOM 1483 C C . ILE A 1 197 ? 27.256 9.533 -66.891 1.00 96.31 197 ILE A C 1
ATOM 1485 O O . ILE A 1 197 ? 27.777 9.661 -67.997 1.00 96.31 197 ILE A O 1
ATOM 1489 N N . ALA A 1 198 ? 25.928 9.522 -66.741 1.00 97.00 198 ALA A N 1
ATOM 1490 C CA . ALA A 1 198 ? 25.013 9.642 -67.874 1.00 97.00 198 ALA A CA 1
ATOM 1491 C C . ALA A 1 198 ? 25.191 10.970 -68.630 1.00 97.00 198 ALA A C 1
ATOM 1493 O O . ALA A 1 198 ? 25.170 10.982 -69.859 1.00 97.00 198 ALA A O 1
ATOM 1494 N N . ALA A 1 199 ? 25.389 12.085 -67.921 1.00 96.88 199 ALA A N 1
ATOM 1495 C CA . ALA A 1 199 ? 25.656 13.381 -68.542 1.00 96.88 199 ALA A CA 1
ATOM 1496 C C . ALA A 1 199 ? 26.988 13.391 -69.312 1.00 96.88 199 ALA A C 1
ATOM 1498 O O . ALA A 1 199 ? 27.018 13.847 -70.452 1.00 96.88 199 ALA A O 1
ATOM 1499 N N . ALA A 1 200 ? 28.059 12.840 -68.731 1.00 96.38 200 ALA A N 1
ATOM 1500 C CA . ALA A 1 200 ? 29.360 12.738 -69.392 1.00 96.38 200 ALA A CA 1
ATOM 1501 C C . ALA A 1 200 ? 29.297 11.860 -70.659 1.00 96.38 200 ALA A C 1
ATOM 1503 O O . ALA A 1 200 ? 29.826 12.242 -71.702 1.00 96.38 200 ALA A O 1
ATOM 1504 N N . ASN A 1 201 ? 28.562 10.743 -70.610 1.00 96.50 201 ASN A N 1
ATOM 1505 C CA . ASN A 1 201 ? 28.325 9.892 -71.780 1.00 96.50 201 ASN A CA 1
ATOM 1506 C C . ASN A 1 201 ? 27.551 10.622 -72.886 1.00 96.50 201 ASN A C 1
ATOM 1508 O O . ASN A 1 201 ? 27.941 10.544 -74.045 1.00 96.50 201 ASN A O 1
ATOM 1512 N N . ARG A 1 202 ? 26.522 11.413 -72.548 1.00 97.00 202 ARG A N 1
ATOM 1513 C CA . ARG A 1 202 ? 25.804 12.230 -73.548 1.00 97.00 202 ARG A CA 1
ATOM 1514 C C . ARG A 1 202 ? 26.713 13.249 -74.234 1.00 97.00 202 ARG A C 1
ATOM 1516 O O . ARG A 1 202 ? 26.534 13.512 -75.423 1.00 97.00 202 ARG A O 1
ATOM 1523 N N . THR A 1 203 ? 27.674 13.827 -73.511 1.00 96.75 203 THR A N 1
ATOM 1524 C CA . THR A 1 203 ? 28.675 14.730 -74.100 1.00 96.75 203 THR A CA 1
ATOM 1525 C C . THR A 1 203 ? 29.551 13.992 -75.110 1.00 96.75 203 THR A C 1
ATOM 1527 O O . THR A 1 203 ? 29.771 14.507 -76.207 1.00 96.75 203 THR A O 1
ATOM 1530 N N . LEU A 1 204 ? 29.995 12.773 -74.782 1.00 97.38 204 LEU A N 1
ATOM 1531 C CA . LEU A 1 204 ? 30.744 11.921 -75.708 1.00 97.38 204 LEU A CA 1
ATOM 1532 C C . LEU A 1 204 ? 29.908 11.553 -76.940 1.00 97.38 204 LEU A C 1
ATOM 1534 O O . LEU A 1 204 ? 30.389 11.717 -78.059 1.00 97.38 204 LEU A O 1
ATOM 1538 N N . ASP A 1 205 ? 28.663 11.113 -76.752 1.00 97.31 205 ASP A N 1
ATOM 1539 C CA . ASP A 1 205 ? 27.752 10.762 -77.849 1.00 97.31 205 ASP A CA 1
ATOM 1540 C C . ASP A 1 205 ? 27.521 11.959 -78.784 1.00 97.31 205 ASP A C 1
ATOM 1542 O O . ASP A 1 205 ? 27.603 11.829 -80.006 1.00 97.31 205 ASP A O 1
ATOM 1546 N N . SER A 1 206 ? 27.319 13.152 -78.212 1.00 96.31 206 SER A N 1
ATOM 1547 C CA . SER A 1 206 ? 27.143 14.395 -78.973 1.00 96.31 206 SER A CA 1
ATOM 1548 C C . SER A 1 206 ? 28.401 14.761 -79.768 1.00 96.31 206 SER A C 1
ATOM 1550 O O . SER A 1 206 ? 28.300 15.159 -80.928 1.00 96.31 206 SER A O 1
ATOM 1552 N N . ALA A 1 207 ? 29.594 14.603 -79.181 1.00 95.31 207 ALA A N 1
ATOM 1553 C CA . ALA A 1 207 ? 30.863 14.831 -79.877 1.00 95.31 207 ALA A CA 1
ATOM 1554 C C . ALA A 1 207 ? 31.088 13.812 -81.010 1.00 95.31 207 ALA A C 1
ATOM 1556 O O . ALA A 1 207 ? 31.503 14.179 -82.107 1.00 95.31 207 ALA A O 1
ATOM 1557 N N . GLN A 1 208 ? 30.738 12.539 -80.797 1.00 96.75 208 GLN A N 1
ATOM 1558 C CA . GLN A 1 208 ? 30.789 11.512 -81.842 1.00 96.75 208 GLN A CA 1
ATOM 1559 C C . GLN A 1 208 ? 29.807 11.794 -82.984 1.00 96.75 208 GLN A C 1
ATOM 1561 O O . GLN A 1 208 ? 30.142 11.585 -84.151 1.00 96.75 208 GLN A O 1
ATOM 1566 N N . GLU A 1 209 ? 28.597 12.264 -82.678 1.00 97.19 209 GLU A N 1
ATOM 1567 C CA . GLU A 1 209 ? 27.622 12.645 -83.698 1.00 97.19 209 GLU A CA 1
ATOM 1568 C C . GLU A 1 209 ? 28.107 13.848 -84.519 1.00 97.19 209 GLU A C 1
ATOM 1570 O O . GLU A 1 209 ? 28.007 13.823 -85.749 1.00 97.19 209 GLU A O 1
ATOM 1575 N N . ARG A 1 210 ? 28.684 14.870 -83.868 1.00 95.94 210 ARG A N 1
ATOM 1576 C CA . ARG A 1 210 ? 29.311 16.008 -84.559 1.00 95.94 210 ARG A CA 1
ATOM 1577 C C . ARG A 1 210 ? 30.454 15.560 -85.464 1.00 95.94 210 ARG A C 1
ATOM 1579 O O . ARG A 1 210 ? 30.454 15.932 -86.634 1.00 95.94 210 ARG A O 1
ATOM 1586 N N . LEU A 1 211 ? 31.344 14.688 -84.985 1.00 96.38 211 LEU A N 1
ATOM 1587 C CA . LEU A 1 211 ? 32.421 14.127 -85.804 1.00 96.38 211 LEU A CA 1
ATOM 1588 C C . LEU A 1 211 ? 31.876 13.424 -87.058 1.00 96.38 211 LEU A C 1
ATOM 1590 O O . LEU A 1 211 ? 32.352 13.696 -88.158 1.00 96.38 211 LEU A O 1
ATOM 1594 N N . ARG A 1 212 ? 30.855 12.563 -86.919 1.00 96.75 212 ARG A N 1
ATOM 1595 C CA . ARG A 1 212 ? 30.228 11.870 -88.063 1.00 96.75 212 ARG A CA 1
ATOM 1596 C C . ARG A 1 212 ? 29.659 12.857 -89.087 1.00 96.75 212 ARG A C 1
ATOM 1598 O O . ARG A 1 212 ? 29.803 12.634 -90.288 1.00 96.75 212 ARG A O 1
ATOM 1605 N N . LYS A 1 213 ? 29.030 13.947 -88.628 1.00 96.06 213 LYS A N 1
ATOM 1606 C CA . LYS A 1 213 ? 28.494 15.005 -89.503 1.00 96.06 213 LYS A CA 1
ATOM 1607 C C . LYS A 1 213 ? 29.616 15.708 -90.270 1.00 96.06 213 LYS A C 1
ATOM 1609 O O . LYS A 1 213 ? 29.577 15.696 -91.499 1.00 96.06 213 LYS A O 1
ATOM 1614 N N . VAL A 1 214 ? 30.642 16.210 -89.578 1.00 95.19 214 VAL A N 1
ATOM 1615 C CA . VAL A 1 214 ? 31.781 16.912 -90.205 1.00 95.19 214 VAL A CA 1
ATOM 1616 C C . VAL A 1 214 ? 32.543 15.993 -91.173 1.00 95.19 214 VAL A C 1
ATOM 1618 O O . VAL A 1 214 ? 32.896 16.413 -92.274 1.00 95.19 214 VAL A O 1
ATOM 1621 N N . GLN A 1 215 ? 32.734 14.712 -90.832 1.00 94.62 215 GLN A N 1
ATOM 1622 C CA . GLN A 1 215 ? 33.333 13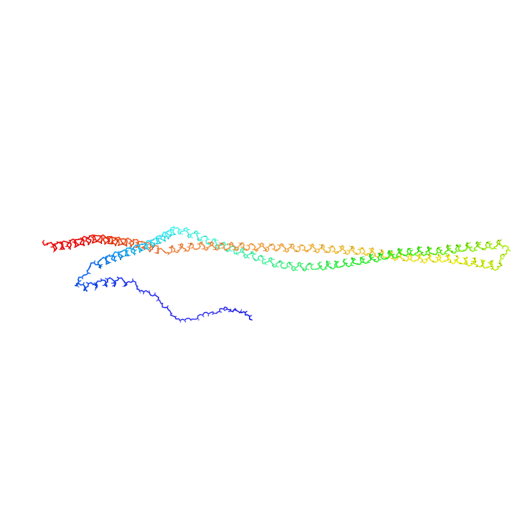.718 -91.736 1.00 94.62 215 GLN A CA 1
ATOM 1623 C C . GLN A 1 215 ? 32.499 13.523 -93.009 1.00 94.62 215 GLN A C 1
ATOM 1625 O O . GLN A 1 215 ? 33.040 13.545 -94.112 1.00 94.62 215 GLN A O 1
ATOM 1630 N N . SER A 1 216 ? 31.175 13.398 -92.878 1.00 94.75 216 SER A N 1
ATOM 1631 C CA . SER A 1 216 ? 30.293 13.244 -94.040 1.00 94.75 216 SER A CA 1
ATOM 1632 C C . SER A 1 216 ? 30.294 14.472 -94.962 1.00 94.75 216 SER A C 1
ATOM 1634 O O . SER A 1 216 ? 30.186 14.334 -96.182 1.00 94.75 216 SER A O 1
ATOM 1636 N N . GLU A 1 217 ? 30.436 15.676 -94.403 1.00 92.62 217 GLU A N 1
ATOM 1637 C CA . GLU A 1 217 ? 30.549 16.923 -95.164 1.00 92.62 217 GLU A CA 1
ATOM 1638 C C . GLU A 1 217 ? 31.903 17.035 -95.868 1.00 92.62 217 GLU A C 1
ATOM 1640 O O . GLU A 1 217 ? 31.953 17.403 -97.046 1.00 92.62 217 GLU A O 1
ATOM 1645 N N . LEU A 1 218 ? 32.987 16.637 -95.195 1.00 91.06 218 LEU A N 1
ATOM 1646 C CA . LEU A 1 218 ? 34.315 16.543 -95.796 1.00 91.06 218 LEU A CA 1
ATOM 1647 C C . LEU A 1 218 ? 34.318 15.574 -96.991 1.00 91.06 218 LEU A C 1
ATOM 1649 O O . LEU A 1 218 ? 34.776 15.952 -98.070 1.00 91.06 218 LEU A O 1
ATOM 1653 N N . ASP A 1 219 ? 33.744 14.378 -96.839 1.00 91.94 219 ASP A N 1
ATOM 1654 C CA . ASP A 1 219 ? 33.640 13.379 -97.913 1.00 91.94 219 ASP A CA 1
ATOM 1655 C C . ASP A 1 219 ? 32.827 13.896 -99.111 1.00 91.94 219 ASP A C 1
ATOM 1657 O O . ASP A 1 219 ? 33.159 13.632 -100.271 1.00 91.94 219 ASP A O 1
ATOM 1661 N N . ARG A 1 220 ? 31.749 14.651 -98.852 1.00 91.31 220 ARG A N 1
ATOM 1662 C CA . ARG A 1 220 ? 30.949 15.302 -99.904 1.00 91.31 220 ARG A CA 1
ATOM 1663 C C . ARG A 1 220 ? 31.760 16.354 -100.655 1.00 91.31 220 ARG A C 1
ATOM 1665 O O . ARG A 1 220 ? 31.724 16.374 -101.882 1.00 91.31 220 ARG A O 1
ATOM 1672 N N . LEU A 1 221 ? 32.506 17.204 -99.947 1.00 89.31 221 LEU A N 1
ATOM 1673 C CA . LEU A 1 221 ? 33.361 18.222 -100.566 1.00 89.31 221 LEU A CA 1
ATOM 1674 C C . LEU A 1 221 ? 34.503 17.603 -101.378 1.00 89.31 221 LEU A C 1
ATOM 1676 O O . LEU A 1 221 ? 34.839 18.126 -102.434 1.00 89.31 221 LEU A O 1
ATOM 1680 N N . GLN A 1 222 ? 35.062 16.475 -100.936 1.00 86.56 222 GLN A N 1
ATOM 1681 C CA . GLN A 1 222 ? 36.112 15.758 -101.668 1.00 86.56 222 GLN A CA 1
ATOM 1682 C C . GLN A 1 222 ? 35.630 15.156 -102.993 1.00 86.56 222 GLN A C 1
ATOM 1684 O O . GLN A 1 222 ? 36.409 15.058 -103.938 1.00 86.56 222 GLN A O 1
ATOM 1689 N N . LYS A 1 223 ? 34.353 14.767 -103.081 1.00 88.44 223 LYS A N 1
ATOM 1690 C CA . LYS A 1 223 ? 33.744 14.233 -104.311 1.00 88.44 223 LYS A CA 1
ATOM 1691 C C . LYS A 1 223 ? 33.360 15.322 -105.322 1.00 88.44 223 LYS A C 1
ATOM 1693 O O . LYS A 1 223 ? 33.052 14.992 -106.464 1.00 88.44 223 LYS A O 1
ATOM 1698 N N . ASN A 1 224 ? 33.392 16.599 -104.930 1.00 83.50 224 ASN A N 1
ATOM 1699 C CA . ASN A 1 224 ? 33.038 17.727 -105.788 1.00 83.50 224 ASN A CA 1
ATOM 1700 C C . ASN A 1 224 ? 34.294 18.320 -106.467 1.00 83.50 224 ASN A C 1
ATOM 1702 O O . ASN A 1 224 ? 35.115 18.936 -105.787 1.00 83.50 224 ASN A O 1
ATOM 1706 N N . PRO A 1 225 ? 34.442 18.223 -107.803 1.00 68.50 225 PRO A N 1
ATOM 1707 C CA . PRO A 1 225 ? 35.656 18.645 -108.517 1.00 68.50 225 PRO A CA 1
ATOM 1708 C C . PRO A 1 225 ? 35.901 20.167 -108.550 1.00 68.50 225 PRO A C 1
ATOM 1710 O O . PRO A 1 225 ? 36.969 20.601 -108.969 1.00 68.50 225 PRO A O 1
ATOM 1713 N N . THR A 1 226 ? 34.945 20.986 -108.096 1.00 72.50 226 THR A N 1
ATOM 1714 C CA . THR A 1 226 ? 35.053 22.457 -108.009 1.00 72.50 226 THR A CA 1
ATOM 1715 C C . THR A 1 226 ? 35.143 22.976 -106.566 1.00 72.50 226 THR A C 1
ATOM 1717 O O . THR A 1 226 ? 34.976 24.174 -106.330 1.00 72.50 226 THR A O 1
ATOM 1720 N N . ALA A 1 227 ? 35.345 22.097 -105.577 1.00 72.62 227 ALA A N 1
ATOM 1721 C CA . ALA A 1 227 ? 35.423 22.493 -104.172 1.00 72.62 227 ALA A CA 1
ATOM 1722 C C . ALA A 1 227 ? 36.644 23.391 -103.897 1.00 72.62 227 ALA A C 1
ATOM 1724 O O . ALA A 1 227 ? 37.747 23.139 -104.382 1.00 72.62 227 ALA A O 1
ATOM 1725 N N . SER A 1 228 ? 36.465 24.440 -103.087 1.00 81.25 228 SER A N 1
ATOM 1726 C CA . SER A 1 228 ? 37.564 25.344 -102.740 1.00 81.25 228 SER A CA 1
ATOM 1727 C C . SER A 1 228 ? 38.527 24.694 -101.739 1.00 81.25 228 SER A C 1
ATOM 1729 O O . SER A 1 228 ? 38.118 24.058 -100.765 1.00 81.25 228 SER A O 1
ATOM 1731 N N . ILE A 1 229 ? 39.832 24.902 -101.946 1.00 80.69 229 ILE A N 1
ATOM 1732 C CA . ILE A 1 229 ? 40.898 24.383 -101.068 1.00 80.69 229 ILE A CA 1
ATOM 1733 C C . ILE A 1 229 ? 40.707 24.865 -99.617 1.00 80.69 229 ILE A C 1
ATOM 1735 O O . ILE A 1 229 ? 40.928 24.102 -98.678 1.00 80.69 229 ILE A O 1
ATOM 1739 N N . ASN A 1 230 ? 40.216 26.096 -99.434 1.00 84.00 230 ASN A N 1
ATOM 1740 C CA . ASN A 1 230 ? 39.933 26.678 -98.119 1.00 84.00 230 ASN A CA 1
ATOM 1741 C C . ASN A 1 230 ? 38.773 25.982 -97.384 1.00 84.00 230 ASN A C 1
ATOM 1743 O O . ASN A 1 230 ? 38.812 25.852 -96.164 1.00 84.00 230 ASN A O 1
ATOM 1747 N N . ALA A 1 231 ? 37.742 25.515 -98.098 1.00 83.44 231 ALA A N 1
ATOM 1748 C CA . ALA A 1 231 ? 36.648 24.763 -97.480 1.00 83.44 231 ALA A CA 1
ATOM 1749 C C . ALA A 1 231 ? 37.112 23.368 -97.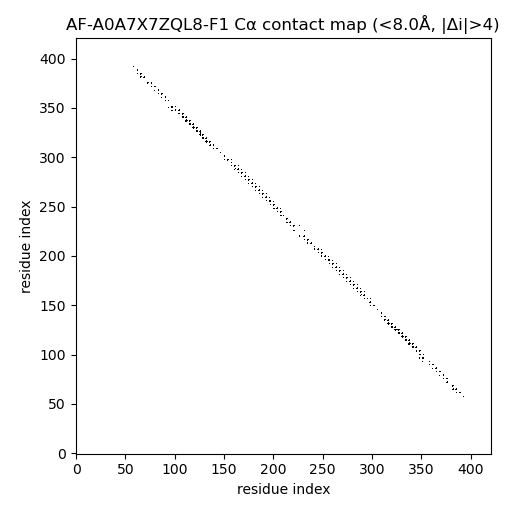028 1.00 83.44 231 ALA A C 1
ATOM 1751 O O . ALA A 1 231 ? 36.763 22.921 -95.936 1.00 83.44 231 ALA A O 1
ATOM 1752 N N . LEU A 1 232 ? 37.962 22.712 -97.827 1.00 83.81 232 LEU A N 1
ATOM 1753 C CA . LEU A 1 232 ? 38.559 21.419 -97.480 1.00 83.81 232 LEU A CA 1
ATOM 1754 C C . LEU A 1 232 ? 39.511 21.518 -96.279 1.00 83.81 232 LEU A C 1
ATOM 1756 O O . LEU A 1 232 ? 39.483 20.649 -95.407 1.00 83.81 232 LEU A O 1
ATOM 1760 N N . SER A 1 233 ? 40.348 22.557 -96.207 1.00 87.31 233 SER A N 1
ATOM 1761 C CA . SER A 1 233 ? 41.247 22.761 -95.063 1.00 87.31 233 SER A CA 1
ATOM 1762 C C . SER A 1 233 ? 40.478 23.085 -93.779 1.00 87.31 233 SER A C 1
ATOM 1764 O O . SER A 1 233 ? 40.804 22.532 -92.728 1.00 87.31 233 SER A O 1
ATOM 1766 N N . LYS A 1 234 ? 39.413 23.895 -93.868 1.00 91.19 234 LYS A N 1
ATOM 1767 C CA . LYS A 1 234 ? 38.523 24.197 -92.740 1.00 91.19 234 LYS A CA 1
ATOM 1768 C C . LYS A 1 234 ? 37.850 22.937 -92.186 1.00 91.19 234 LYS A C 1
ATOM 1770 O O . LYS A 1 234 ? 37.976 22.676 -90.996 1.00 91.19 234 LYS A O 1
ATOM 1775 N N . MET A 1 235 ? 37.234 22.108 -93.034 1.00 91.12 235 MET A N 1
ATOM 1776 C CA . MET A 1 235 ? 36.609 20.853 -92.585 1.00 91.12 235 MET A CA 1
ATOM 1777 C C . MET A 1 235 ? 37.621 19.871 -91.987 1.00 91.12 235 MET A C 1
ATOM 1779 O O . MET A 1 235 ? 37.335 19.229 -90.984 1.00 91.12 235 MET A O 1
ATOM 1783 N N . ARG A 1 236 ? 38.840 19.781 -92.537 1.00 91.19 236 ARG A N 1
ATOM 1784 C CA . ARG A 1 236 ? 39.918 18.974 -91.932 1.00 91.19 236 ARG A CA 1
ATOM 1785 C C . ARG A 1 236 ? 40.312 19.475 -90.539 1.00 91.19 236 ARG A C 1
ATOM 1787 O O . ARG A 1 236 ? 40.550 18.659 -89.652 1.00 91.19 236 ARG A O 1
ATOM 1794 N N . SER A 1 237 ? 40.362 20.793 -90.342 1.00 92.81 237 SER A N 1
ATOM 1795 C CA . SER A 1 237 ? 40.604 21.393 -89.025 1.00 92.81 237 SER A CA 1
ATOM 1796 C C . SER A 1 237 ? 39.458 21.115 -88.049 1.00 92.81 237 SER A C 1
ATOM 1798 O O . SER A 1 237 ? 39.714 20.858 -86.877 1.00 92.81 237 SER A O 1
ATOM 1800 N N . GLU A 1 238 ? 38.208 21.145 -88.512 1.00 92.94 238 GLU A N 1
ATOM 1801 C CA . GLU A 1 238 ? 37.034 20.827 -87.690 1.00 92.94 238 GLU A CA 1
ATOM 1802 C C . GLU A 1 238 ? 36.983 19.339 -87.311 1.00 92.94 238 GLU A C 1
ATOM 1804 O O . GLU A 1 238 ? 36.703 19.021 -86.160 1.00 92.94 238 GLU A O 1
ATOM 1809 N N . VAL A 1 239 ? 37.365 18.423 -88.212 1.00 93.19 239 VAL A N 1
ATOM 1810 C CA . VAL A 1 239 ? 37.551 16.995 -87.880 1.00 93.19 239 VAL A CA 1
ATOM 1811 C C . VAL A 1 239 ? 38.595 16.824 -86.773 1.00 93.19 239 VAL A C 1
ATOM 1813 O O . VAL A 1 239 ? 38.358 16.088 -85.816 1.00 93.19 239 VAL A O 1
ATOM 1816 N N . ALA A 1 240 ? 39.737 17.514 -86.864 1.00 93.00 240 ALA A N 1
ATOM 1817 C CA . ALA A 1 240 ? 40.769 17.466 -85.827 1.00 93.00 240 ALA A CA 1
ATOM 1818 C C . ALA A 1 240 ? 40.276 18.037 -84.482 1.00 93.00 240 ALA A C 1
ATOM 1820 O O . ALA A 1 240 ? 40.565 17.466 -83.430 1.00 93.00 240 ALA A O 1
ATOM 1821 N N . ALA A 1 241 ? 39.493 19.119 -84.512 1.00 94.12 241 ALA A N 1
ATOM 1822 C CA . ALA A 1 241 ? 38.886 19.706 -83.319 1.00 94.12 241 ALA A CA 1
ATOM 1823 C C . ALA A 1 241 ? 37.852 18.769 -82.665 1.00 94.12 241 ALA A C 1
ATOM 1825 O O . ALA A 1 241 ? 37.883 18.582 -81.451 1.00 94.12 241 ALA A O 1
ATOM 1826 N N . GLU A 1 242 ? 36.981 18.115 -83.441 1.00 93.88 242 GLU A N 1
ATOM 1827 C CA . GLU A 1 242 ? 36.007 17.154 -82.900 1.00 93.88 242 GLU A CA 1
ATOM 1828 C C . GLU A 1 242 ? 36.681 15.880 -82.361 1.00 93.88 242 GLU A C 1
ATOM 1830 O O . GLU A 1 242 ? 36.240 15.337 -81.348 1.00 93.88 242 GLU A O 1
ATOM 1835 N N . HIS A 1 243 ? 37.793 15.430 -82.954 1.00 95.12 243 HIS A N 1
ATOM 1836 C CA . HIS A 1 243 ? 38.619 14.375 -82.353 1.00 95.12 243 HIS A CA 1
ATOM 1837 C C . HIS A 1 243 ? 39.174 14.793 -80.984 1.00 95.12 243 HIS A C 1
ATOM 1839 O O . HIS A 1 243 ? 39.050 14.030 -80.026 1.00 95.12 243 HIS A O 1
ATOM 1845 N N . ALA A 1 244 ? 39.690 16.021 -80.859 1.00 94.38 244 ALA A N 1
ATOM 1846 C CA . ALA A 1 244 ? 40.134 16.553 -79.571 1.00 94.38 244 ALA A CA 1
ATOM 1847 C C . ALA A 1 244 ? 38.979 16.659 -78.555 1.00 94.38 244 ALA A C 1
ATOM 1849 O O . ALA A 1 244 ? 39.160 16.351 -77.376 1.00 94.38 244 ALA A O 1
ATOM 1850 N N . HIS A 1 245 ? 37.769 17.023 -78.997 1.00 94.88 245 HIS A N 1
ATOM 1851 C CA . HIS A 1 245 ? 36.577 17.015 -78.143 1.00 94.88 245 HIS A CA 1
ATOM 1852 C C . HIS A 1 245 ? 36.190 15.608 -77.675 1.00 94.88 245 HIS A C 1
ATOM 1854 O O . HIS A 1 245 ? 35.800 15.447 -76.520 1.00 94.88 245 HIS A O 1
ATOM 1860 N N . ILE A 1 246 ? 36.317 14.587 -78.525 1.00 96.69 246 ILE A N 1
ATOM 1861 C CA . ILE A 1 246 ? 36.088 13.187 -78.140 1.00 96.69 246 ILE A CA 1
ATOM 1862 C C . ILE A 1 246 ? 37.119 12.725 -77.110 1.00 96.69 246 ILE A C 1
ATOM 1864 O O . ILE A 1 246 ? 36.747 12.068 -76.137 1.00 96.69 246 ILE A O 1
ATOM 1868 N N . ASP A 1 247 ? 38.395 13.054 -77.301 1.00 96.12 247 ASP A N 1
ATOM 1869 C CA . ASP A 1 247 ? 39.449 12.659 -76.366 1.00 96.12 247 ASP A CA 1
ATOM 1870 C C . ASP A 1 247 ? 39.277 13.354 -75.006 1.00 96.12 247 ASP A C 1
ATOM 1872 O O . ASP A 1 247 ? 39.336 12.688 -73.969 1.00 96.12 247 ASP A O 1
ATOM 1876 N N . SER A 1 248 ? 38.914 14.643 -75.001 1.00 94.75 248 SER A N 1
ATOM 1877 C CA . SER A 1 248 ? 38.516 15.367 -73.786 1.00 94.75 248 SER A CA 1
ATOM 1878 C C . SER A 1 248 ? 37.292 14.733 -73.122 1.00 94.75 248 SER A C 1
ATOM 1880 O O . SER A 1 248 ? 37.315 14.479 -71.924 1.00 94.75 248 SER A O 1
ATOM 1882 N N . ALA A 1 249 ? 36.242 14.398 -73.881 1.00 95.88 249 ALA A N 1
ATOM 1883 C CA . ALA A 1 249 ? 35.032 13.785 -73.329 1.00 95.88 249 ALA A CA 1
ATOM 1884 C C . ALA A 1 249 ? 35.304 12.398 -72.714 1.00 95.88 249 ALA A C 1
ATOM 1886 O O . ALA A 1 249 ? 34.723 12.052 -71.685 1.00 95.88 249 ALA A O 1
ATOM 1887 N N . LYS A 1 250 ? 36.210 11.601 -73.298 1.00 96.38 250 LYS A N 1
ATOM 1888 C CA . LYS A 1 250 ? 36.651 10.321 -72.713 1.00 96.38 250 LYS A CA 1
ATOM 1889 C C . LYS A 1 250 ? 37.404 10.528 -71.398 1.00 96.38 250 LYS A C 1
ATOM 1891 O O . LYS A 1 250 ? 37.143 9.812 -70.430 1.00 96.38 250 LYS A O 1
ATOM 1896 N N . GLN A 1 251 ? 38.307 11.506 -71.351 1.00 96.12 251 GLN A N 1
ATOM 1897 C CA . GLN A 1 251 ? 39.028 11.861 -70.129 1.00 96.12 251 GLN A CA 1
ATOM 1898 C C . GLN A 1 251 ? 38.074 12.390 -69.044 1.00 96.12 251 GLN A C 1
ATOM 1900 O O . GLN A 1 251 ? 38.205 12.033 -67.868 1.00 96.12 251 GLN A O 1
ATOM 1905 N N . ASP A 1 252 ? 37.073 13.178 -69.436 1.00 95.12 252 ASP A N 1
ATOM 1906 C CA . ASP A 1 252 ? 36.035 13.686 -68.541 1.00 95.12 252 ASP A CA 1
ATOM 1907 C C . ASP A 1 252 ? 35.195 12.545 -67.963 1.00 95.12 252 ASP A C 1
ATOM 1909 O O . ASP A 1 252 ? 34.969 12.515 -66.756 1.00 95.12 252 ASP A O 1
ATOM 1913 N N . ILE A 1 253 ? 34.792 11.557 -68.774 1.00 96.50 253 ILE A N 1
ATOM 1914 C CA . ILE A 1 253 ? 34.093 10.355 -68.286 1.00 96.50 253 ILE A CA 1
ATOM 1915 C C . ILE A 1 253 ? 34.938 9.627 -67.239 1.00 96.50 253 ILE A C 1
ATOM 1917 O O . ILE A 1 253 ? 34.413 9.258 -66.185 1.00 96.50 253 ILE A O 1
ATOM 1921 N N . GLN A 1 254 ? 36.238 9.440 -67.483 1.00 95.94 254 GLN A N 1
ATOM 1922 C CA . GLN A 1 254 ? 37.126 8.766 -66.533 1.00 95.94 254 GLN A CA 1
ATOM 1923 C C . GLN A 1 254 ? 37.235 9.535 -65.207 1.00 95.94 254 GLN A C 1
ATOM 1925 O O . GLN A 1 254 ? 37.129 8.943 -64.127 1.00 95.94 254 GLN A O 1
ATOM 1930 N N . THR A 1 255 ? 37.399 10.856 -65.286 1.00 96.50 255 THR A N 1
ATOM 1931 C CA . THR A 1 255 ? 37.516 11.736 -64.116 1.00 96.50 255 THR A CA 1
ATOM 1932 C C . THR A 1 255 ? 36.208 11.771 -63.326 1.00 96.50 255 THR A C 1
ATOM 1934 O O . THR A 1 255 ? 36.190 11.470 -62.133 1.00 96.50 255 THR A O 1
ATOM 1937 N N . VAL A 1 256 ? 35.084 12.029 -64.003 1.00 96.75 256 VAL A N 1
ATOM 1938 C CA . VAL A 1 256 ? 33.742 12.069 -63.407 1.00 96.75 256 VAL A CA 1
ATOM 1939 C C . VAL A 1 256 ? 33.380 10.741 -62.754 1.00 96.75 256 VAL A C 1
ATOM 1941 O O . VAL A 1 256 ? 32.833 10.744 -61.652 1.00 96.75 256 VAL A O 1
ATOM 1944 N N . THR A 1 257 ? 33.695 9.617 -63.399 1.00 96.44 257 THR A N 1
ATOM 1945 C CA . THR A 1 257 ? 33.434 8.282 -62.846 1.00 96.44 257 THR A CA 1
ATOM 1946 C C . THR A 1 257 ? 34.240 8.056 -61.572 1.00 96.44 257 THR A C 1
ATOM 1948 O O . THR A 1 257 ? 33.676 7.639 -60.562 1.00 96.44 257 THR A O 1
ATOM 1951 N N . THR A 1 258 ? 35.533 8.391 -61.583 1.00 97.19 258 THR A N 1
ATOM 1952 C CA . THR A 1 258 ? 36.415 8.228 -60.417 1.00 97.19 258 THR A CA 1
ATOM 1953 C C . THR A 1 258 ? 35.957 9.096 -59.244 1.00 97.19 258 THR A C 1
ATOM 1955 O O . THR A 1 258 ? 35.815 8.603 -58.125 1.00 97.19 258 THR A O 1
ATOM 1958 N N . ASP A 1 259 ? 35.665 10.374 -59.489 1.00 96.62 259 ASP A N 1
ATOM 1959 C CA . ASP A 1 259 ? 35.212 11.304 -58.451 1.00 96.62 259 ASP A CA 1
ATOM 1960 C C . ASP A 1 259 ? 33.854 10.910 -57.875 1.00 96.62 259 ASP A C 1
ATOM 1962 O O . ASP A 1 259 ? 33.624 10.991 -56.667 1.00 96.62 259 ASP A O 1
ATOM 1966 N N . ALA A 1 260 ? 32.931 10.490 -58.738 1.00 95.69 260 ALA A N 1
ATOM 1967 C CA . ALA A 1 260 ? 31.607 10.089 -58.307 1.00 95.69 260 ALA A CA 1
ATOM 1968 C C . ALA A 1 260 ? 31.627 8.754 -57.546 1.00 95.69 260 ALA A C 1
ATOM 1970 O O . ALA A 1 260 ? 30.875 8.608 -56.584 1.00 95.69 260 ALA A O 1
ATOM 1971 N N . GLN A 1 261 ? 32.515 7.822 -57.907 1.00 96.31 261 GLN A N 1
ATOM 1972 C CA . GLN A 1 261 ? 32.716 6.594 -57.140 1.00 96.31 261 GLN A CA 1
ATOM 1973 C C . GLN A 1 261 ? 33.308 6.890 -55.756 1.00 96.31 261 GLN A C 1
ATOM 1975 O O . GLN A 1 261 ? 32.746 6.445 -54.762 1.00 96.31 261 GLN A O 1
ATOM 1980 N N . ARG A 1 262 ? 34.335 7.750 -55.665 1.00 97.19 262 ARG A N 1
ATOM 1981 C CA . ARG A 1 262 ? 34.887 8.202 -54.371 1.00 97.19 262 ARG A CA 1
ATOM 1982 C C . ARG A 1 262 ? 33.820 8.823 -53.465 1.00 97.19 262 ARG A C 1
ATOM 1984 O O . ARG A 1 262 ? 33.809 8.580 -52.262 1.00 97.19 262 ARG A O 1
ATOM 1991 N N . ALA A 1 263 ? 32.907 9.619 -54.027 1.00 96.25 263 ALA A N 1
ATOM 1992 C CA . ALA A 1 263 ? 31.807 10.208 -53.264 1.00 96.25 263 ALA A CA 1
ATOM 1993 C C . ALA A 1 263 ? 30.833 9.148 -52.714 1.00 96.25 263 ALA A C 1
ATOM 1995 O O . ALA A 1 263 ? 30.374 9.276 -51.577 1.00 96.25 263 ALA A O 1
ATOM 1996 N N . VAL A 1 264 ? 30.538 8.102 -53.495 1.00 98.06 264 VAL A N 1
ATOM 1997 C CA . VAL A 1 264 ? 29.724 6.960 -53.046 1.00 98.06 264 VAL A CA 1
ATOM 1998 C C . VAL A 1 264 ? 30.442 6.178 -51.948 1.00 98.06 264 VAL A C 1
ATOM 2000 O O . VAL A 1 264 ? 29.836 5.932 -50.907 1.00 98.06 264 VAL A O 1
ATOM 2003 N N . ASP A 1 265 ? 31.722 5.856 -52.130 1.00 97.44 265 ASP A N 1
ATOM 2004 C CA . ASP A 1 265 ? 32.512 5.086 -51.160 1.00 97.44 265 ASP A CA 1
ATOM 2005 C C . ASP A 1 265 ? 32.605 5.816 -49.808 1.00 97.44 265 ASP A C 1
ATOM 2007 O O . ASP A 1 265 ? 32.413 5.218 -48.744 1.00 97.44 265 ASP A O 1
ATOM 2011 N N . ASN A 1 266 ? 32.802 7.140 -49.834 1.00 96.75 266 ASN A N 1
ATOM 2012 C CA . ASN A 1 266 ? 32.800 7.976 -48.631 1.00 96.75 266 ASN A CA 1
ATOM 2013 C C . ASN A 1 266 ? 31.436 7.953 -47.918 1.00 96.75 266 ASN A C 1
ATOM 2015 O O . ASN A 1 266 ? 31.375 7.799 -46.696 1.00 96.75 266 ASN A O 1
ATOM 2019 N N . ALA A 1 267 ? 30.333 8.077 -48.666 1.00 97.44 267 ALA A N 1
ATOM 2020 C CA . ALA A 1 267 ? 28.988 8.045 -48.093 1.00 97.44 267 ALA A CA 1
ATOM 2021 C C . ALA A 1 267 ? 28.634 6.660 -47.519 1.00 97.44 267 ALA A C 1
ATOM 2023 O O . ALA A 1 267 ? 28.025 6.568 -46.453 1.00 97.44 267 ALA A O 1
ATOM 2024 N N . GLN A 1 268 ? 29.058 5.581 -48.183 1.00 97.25 268 GLN A N 1
ATOM 2025 C CA . GLN A 1 268 ? 28.895 4.210 -47.695 1.00 97.25 268 GLN A CA 1
ATOM 2026 C C . GLN A 1 268 ? 29.719 3.948 -46.431 1.00 97.25 268 GLN A C 1
ATOM 2028 O O . GLN A 1 268 ? 29.215 3.329 -45.496 1.00 97.25 268 GLN A O 1
ATOM 2033 N N . THR A 1 269 ? 30.944 4.473 -46.362 1.00 97.12 269 THR A N 1
ATOM 2034 C CA . THR A 1 269 ? 31.789 4.388 -45.161 1.00 97.12 269 THR A CA 1
ATOM 2035 C C . THR A 1 269 ? 31.139 5.107 -43.978 1.00 97.12 269 THR A C 1
ATOM 2037 O O . THR A 1 269 ? 31.062 4.551 -42.882 1.00 97.12 269 THR A O 1
ATOM 2040 N N . HIS A 1 270 ? 30.595 6.311 -44.197 1.00 96.38 270 HIS A N 1
ATOM 2041 C CA . HIS A 1 270 ? 29.851 7.035 -43.164 1.00 96.38 270 HIS A CA 1
ATOM 2042 C C . HIS A 1 270 ? 28.605 6.258 -42.706 1.00 96.38 270 HIS A C 1
ATOM 2044 O O . HIS A 1 270 ? 28.369 6.125 -41.507 1.00 96.38 270 HIS A O 1
ATOM 2050 N N . LEU A 1 271 ? 27.836 5.689 -43.641 1.00 97.94 271 LEU A N 1
ATOM 2051 C CA . LEU A 1 271 ? 26.680 4.850 -43.318 1.00 97.94 271 LEU A CA 1
ATOM 2052 C C . LEU A 1 271 ? 27.074 3.622 -42.485 1.00 97.94 271 LEU A C 1
ATOM 2054 O O . LEU A 1 271 ? 26.401 3.301 -41.508 1.00 97.94 271 LEU A O 1
ATOM 2058 N N . TRP A 1 272 ? 28.160 2.943 -42.851 1.00 97.19 272 TRP A N 1
ATOM 2059 C CA . TRP A 1 272 ? 28.665 1.796 -42.102 1.00 97.19 272 TRP A CA 1
ATOM 2060 C C . TRP A 1 272 ? 29.034 2.177 -40.660 1.00 97.19 272 TRP A C 1
ATOM 2062 O O . TRP A 1 272 ? 28.586 1.515 -39.724 1.00 97.19 272 TRP A O 1
ATOM 2072 N N . ALA A 1 273 ? 29.735 3.300 -40.467 1.00 96.19 273 ALA A N 1
ATOM 2073 C CA . ALA A 1 273 ? 30.070 3.806 -39.136 1.00 96.19 273 ALA A CA 1
ATOM 2074 C C . ALA A 1 273 ? 28.816 4.132 -38.296 1.00 96.19 273 ALA A C 1
ATOM 2076 O O . ALA A 1 273 ? 28.754 3.792 -37.114 1.00 96.19 273 ALA A O 1
ATOM 2077 N N . GLN A 1 274 ? 27.781 4.727 -38.904 1.00 97.56 274 GLN A N 1
ATOM 2078 C CA . GLN A 1 274 ? 26.512 4.999 -38.215 1.00 97.56 274 GLN A CA 1
ATOM 2079 C C . GLN A 1 274 ? 25.757 3.715 -37.844 1.00 97.56 274 GLN A C 1
ATOM 2081 O O . GLN A 1 274 ? 25.170 3.650 -36.767 1.00 97.56 274 GLN A O 1
ATOM 2086 N N . LYS A 1 275 ? 25.795 2.668 -38.682 1.00 97.25 275 LYS A N 1
ATOM 2087 C CA . LYS A 1 275 ? 25.192 1.362 -38.353 1.00 97.25 275 LYS A CA 1
ATOM 2088 C C . LYS A 1 275 ? 25.870 0.704 -37.156 1.00 97.25 275 LYS A C 1
ATOM 2090 O O . LYS A 1 275 ? 25.184 0.173 -36.288 1.00 97.25 275 LYS A O 1
ATOM 2095 N N . GLN A 1 276 ? 27.196 0.783 -37.080 1.00 96.81 276 GLN A N 1
ATOM 2096 C CA . GLN A 1 276 ? 27.934 0.259 -35.934 1.00 96.81 276 GLN A CA 1
ATOM 2097 C C . GLN A 1 276 ? 27.641 1.052 -34.648 1.00 96.81 276 GLN A C 1
ATOM 2099 O O . GLN A 1 276 ? 27.519 0.464 -33.575 1.00 96.81 276 GLN A O 1
ATOM 2104 N N . SER A 1 277 ? 27.465 2.373 -34.761 1.00 95.25 277 SER A N 1
ATOM 2105 C CA . SER A 1 277 ? 27.009 3.230 -33.655 1.00 95.25 277 SER A CA 1
ATOM 2106 C C . SER A 1 277 ? 25.579 2.895 -33.203 1.00 95.25 277 SER A C 1
ATOM 2108 O O . SER A 1 277 ? 25.285 2.903 -32.009 1.00 95.25 277 SER A O 1
ATOM 2110 N N . LEU A 1 278 ? 24.682 2.548 -34.135 1.00 97.75 278 LEU A N 1
ATOM 2111 C CA . LEU A 1 278 ? 23.331 2.098 -33.796 1.00 97.75 278 LEU A CA 1
ATOM 2112 C C . LEU A 1 278 ? 23.361 0.804 -32.981 1.00 97.75 278 LEU A C 1
ATOM 2114 O O . LEU A 1 278 ? 22.696 0.729 -31.955 1.00 97.75 278 LEU A O 1
ATOM 2118 N N . GLU A 1 279 ? 24.133 -0.193 -33.410 1.00 96.62 279 GLU A N 1
ATOM 2119 C CA . GLU A 1 279 ? 24.201 -1.488 -32.724 1.00 96.62 279 GLU A CA 1
ATOM 2120 C C . GLU A 1 279 ? 24.668 -1.342 -31.265 1.00 96.62 279 GLU A C 1
ATOM 2122 O O . GLU A 1 279 ? 24.107 -1.965 -30.360 1.00 96.62 279 GLU A O 1
ATOM 2127 N N . SER A 1 280 ? 25.668 -0.491 -31.011 1.00 95.44 280 SER A N 1
ATOM 2128 C CA . SER A 1 280 ? 26.132 -0.222 -29.646 1.00 95.44 280 SER A CA 1
ATOM 2129 C C . SER A 1 280 ? 25.098 0.556 -28.827 1.00 95.44 280 SER A C 1
ATOM 2131 O O . SER A 1 280 ? 24.860 0.210 -27.668 1.00 95.44 280 SER A O 1
ATOM 2133 N N . ALA A 1 281 ? 24.431 1.549 -29.425 1.00 97.31 281 ALA A N 1
ATOM 2134 C CA . ALA A 1 281 ? 23.361 2.302 -28.775 1.00 97.31 281 ALA A CA 1
ATOM 2135 C C . ALA A 1 281 ? 22.146 1.421 -28.434 1.00 97.31 281 ALA A C 1
ATOM 2137 O O . ALA A 1 281 ? 21.560 1.582 -27.364 1.00 97.31 281 ALA A O 1
ATOM 2138 N N . GLU A 1 282 ? 21.778 0.473 -29.301 1.00 97.69 282 GLU A N 1
ATOM 2139 C CA . GLU A 1 282 ? 20.685 -0.478 -29.061 1.00 97.69 282 GLU A CA 1
ATOM 2140 C C . GLU A 1 282 ? 21.003 -1.414 -27.900 1.00 97.69 282 GLU A C 1
ATOM 2142 O O . GLU A 1 282 ? 20.193 -1.537 -26.982 1.00 97.69 282 GLU A O 1
ATOM 2147 N N . ARG A 1 283 ? 22.209 -1.997 -27.878 1.00 97.56 283 ARG A N 1
ATOM 2148 C CA . ARG A 1 283 ? 22.657 -2.825 -26.747 1.00 97.56 283 ARG A CA 1
ATOM 2149 C C . ARG A 1 283 ? 22.627 -2.048 -25.434 1.00 97.56 283 ARG A C 1
ATOM 2151 O O . ARG A 1 283 ? 22.058 -2.529 -24.459 1.00 97.56 283 ARG A O 1
ATOM 2158 N N . GLN A 1 284 ? 23.168 -0.830 -25.427 1.00 96.88 284 GLN A N 1
ATOM 2159 C CA . GLN A 1 284 ? 23.195 0.013 -24.233 1.00 96.88 284 GLN A CA 1
ATOM 2160 C C . GLN A 1 284 ? 21.781 0.381 -23.751 1.00 96.88 284 GLN A C 1
ATOM 2162 O O . GLN A 1 284 ? 21.505 0.350 -22.549 1.00 96.88 284 GLN A O 1
ATOM 2167 N N . ALA A 1 285 ? 20.870 0.723 -24.665 1.00 97.94 285 ALA A N 1
ATOM 2168 C CA . ALA A 1 285 ? 19.483 1.036 -24.327 1.00 97.94 285 ALA A CA 1
ATOM 2169 C C . ALA A 1 285 ? 18.737 -0.190 -23.775 1.00 97.94 285 ALA A C 1
ATOM 2171 O O . ALA A 1 285 ? 18.017 -0.081 -22.783 1.00 97.94 285 ALA A O 1
ATOM 2172 N N . ASP A 1 286 ? 18.942 -1.369 -24.361 1.00 98.00 286 ASP A N 1
ATOM 2173 C CA . ASP A 1 286 ? 18.314 -2.604 -23.892 1.00 98.00 286 ASP A CA 1
ATOM 2174 C C . ASP A 1 286 ? 18.847 -3.046 -22.523 1.00 98.00 286 ASP A C 1
ATOM 2176 O O . ASP A 1 286 ? 18.073 -3.473 -21.664 1.00 98.00 286 ASP A O 1
ATOM 2180 N N . GLU A 1 287 ? 20.155 -2.939 -22.290 1.00 97.94 287 GLU A N 1
ATOM 2181 C CA . GLU A 1 287 ? 20.778 -3.259 -21.002 1.00 97.94 287 GLU A CA 1
ATOM 2182 C C . GLU A 1 287 ? 20.316 -2.310 -19.894 1.00 97.94 287 GLU A C 1
ATOM 2184 O O . GLU A 1 287 ? 19.885 -2.765 -18.832 1.00 97.94 287 GLU A O 1
ATOM 2189 N N . THR A 1 288 ? 20.328 -1.000 -20.152 1.00 97.75 288 THR A N 1
ATOM 2190 C CA . THR A 1 288 ? 19.861 0.007 -19.183 1.00 97.75 288 THR A CA 1
ATOM 2191 C C . THR A 1 288 ? 18.374 -0.134 -18.882 1.00 97.75 288 THR A C 1
ATOM 2193 O O . THR A 1 288 ? 17.970 -0.022 -17.724 1.00 97.75 288 THR A O 1
ATOM 2196 N N . LYS A 1 289 ? 17.554 -0.466 -19.886 1.00 98.12 289 LYS A N 1
ATOM 2197 C CA . LYS A 1 289 ? 16.135 -0.772 -19.688 1.00 98.12 289 LYS A CA 1
ATOM 2198 C C . LYS A 1 289 ? 15.934 -2.008 -18.811 1.00 98.12 289 LYS A C 1
ATOM 2200 O O . LYS A 1 289 ? 15.155 -1.954 -17.863 1.00 98.12 289 LYS A O 1
ATOM 2205 N N . LYS A 1 290 ? 16.654 -3.103 -19.081 1.00 98.31 290 LYS A N 1
ATOM 2206 C CA . LYS A 1 290 ? 16.601 -4.317 -18.247 1.00 98.31 290 LYS A CA 1
ATOM 2207 C C . LYS A 1 290 ? 17.023 -4.033 -16.806 1.00 98.31 290 LYS A C 1
ATOM 2209 O O . LYS A 1 290 ? 16.395 -4.543 -15.881 1.00 98.31 290 LYS A O 1
ATOM 2214 N N . GLU A 1 291 ? 18.061 -3.219 -16.607 1.00 97.69 291 GLU A N 1
ATOM 2215 C CA . GLU A 1 291 ? 18.499 -2.793 -15.275 1.00 97.69 291 GLU A CA 1
ATOM 2216 C C . GLU A 1 291 ? 17.393 -1.999 -14.560 1.00 97.69 291 GLU A C 1
ATOM 2218 O O . GLU A 1 291 ? 17.050 -2.325 -13.423 1.00 97.69 291 GLU A O 1
ATOM 2223 N N . ALA A 1 292 ? 16.792 -1.010 -15.229 1.00 98.19 292 ALA A N 1
ATOM 2224 C CA . ALA A 1 292 ? 15.709 -0.202 -14.671 1.00 98.19 292 ALA A CA 1
ATOM 2225 C C . ALA A 1 292 ? 14.482 -1.052 -14.296 1.00 98.19 292 ALA A C 1
ATOM 2227 O O . ALA A 1 292 ? 13.960 -0.924 -13.186 1.00 98.19 292 ALA A O 1
ATOM 2228 N N . ASP A 1 293 ? 14.067 -1.975 -15.169 1.00 98.12 293 ASP A N 1
ATOM 2229 C CA . ASP A 1 293 ? 12.961 -2.899 -14.898 1.00 98.12 293 ASP A CA 1
ATOM 2230 C C . ASP A 1 293 ? 13.271 -3.810 -13.698 1.00 98.12 293 ASP A C 1
ATOM 2232 O O . ASP A 1 293 ? 12.418 -4.022 -12.832 1.00 98.12 293 ASP A O 1
ATOM 2236 N N . ALA A 1 294 ? 14.506 -4.309 -13.583 1.00 98.00 294 ALA A N 1
ATOM 2237 C CA . ALA A 1 294 ? 14.928 -5.118 -12.442 1.00 98.00 294 ALA A CA 1
ATOM 2238 C C . ALA A 1 294 ? 14.884 -4.328 -11.122 1.00 98.00 294 ALA A C 1
ATOM 2240 O O . ALA A 1 294 ? 14.366 -4.830 -10.122 1.00 98.00 294 ALA A O 1
ATOM 2241 N N . LYS A 1 295 ? 15.380 -3.083 -11.108 1.00 97.69 295 LYS A N 1
ATOM 2242 C CA . LYS A 1 295 ? 15.351 -2.225 -9.909 1.00 97.69 295 LYS A CA 1
ATOM 2243 C C . LYS A 1 295 ? 13.936 -1.814 -9.524 1.00 97.69 295 LYS A C 1
ATOM 2245 O O . LYS A 1 295 ? 13.618 -1.800 -8.336 1.00 97.69 295 LYS A O 1
ATOM 2250 N N . ARG A 1 296 ? 13.074 -1.549 -10.507 1.00 98.12 296 ARG A N 1
ATOM 2251 C CA . ARG A 1 296 ? 11.647 -1.307 -10.284 1.00 98.12 296 ARG A CA 1
ATOM 2252 C C . ARG A 1 296 ? 10.967 -2.508 -9.636 1.00 98.12 296 ARG A C 1
ATOM 2254 O O . ARG A 1 296 ? 10.297 -2.345 -8.623 1.00 98.12 296 ARG A O 1
ATOM 2261 N N . ASN A 1 297 ? 11.167 -3.704 -10.185 1.00 98.19 297 ASN A N 1
ATOM 2262 C CA . ASN A 1 297 ? 10.558 -4.921 -9.652 1.00 98.19 297 ASN A CA 1
ATOM 2263 C C . ASN A 1 297 ? 11.017 -5.216 -8.217 1.00 98.19 297 ASN A C 1
ATOM 2265 O O . ASN A 1 297 ? 10.205 -5.623 -7.384 1.00 98.19 297 ASN A O 1
ATOM 2269 N N . GLU A 1 298 ? 12.297 -4.984 -7.916 1.00 97.81 298 GLU A N 1
ATOM 2270 C CA . GLU A 1 298 ? 12.823 -5.150 -6.560 1.00 97.81 298 GLU A CA 1
ATOM 2271 C C . GLU A 1 298 ? 12.205 -4.136 -5.588 1.00 97.81 298 GLU A C 1
ATOM 2273 O O . GLU A 1 298 ? 11.714 -4.524 -4.526 1.00 97.81 298 GLU A O 1
ATOM 2278 N N . TYR A 1 299 ? 12.133 -2.858 -5.976 1.00 98.19 299 TYR A N 1
ATOM 2279 C CA . TYR A 1 299 ? 11.458 -1.832 -5.181 1.00 98.19 299 TYR A CA 1
ATOM 2280 C C . TYR A 1 299 ? 9.987 -2.186 -4.921 1.00 98.19 299 TYR A C 1
ATOM 2282 O O . TYR A 1 299 ? 9.548 -2.183 -3.772 1.00 98.19 299 TYR A O 1
ATOM 2290 N N . ASP A 1 300 ? 9.239 -2.561 -5.961 1.00 98.38 300 ASP A N 1
ATOM 2291 C CA . ASP A 1 300 ? 7.819 -2.911 -5.856 1.00 98.38 300 ASP A CA 1
ATOM 2292 C C . ASP A 1 300 ? 7.597 -4.116 -4.927 1.00 98.38 300 ASP A C 1
ATOM 2294 O O . ASP A 1 300 ? 6.621 -4.160 -4.170 1.00 98.38 300 ASP A O 1
ATOM 2298 N N . ARG A 1 301 ? 8.503 -5.101 -4.953 1.00 98.25 301 ARG A N 1
ATOM 2299 C CA . ARG A 1 301 ? 8.462 -6.264 -4.058 1.00 98.25 301 ARG A CA 1
ATOM 2300 C C . ARG A 1 301 ? 8.673 -5.857 -2.601 1.00 98.25 301 ARG A C 1
ATOM 2302 O O . ARG A 1 301 ? 7.902 -6.289 -1.738 1.00 98.25 301 ARG A O 1
ATOM 2309 N N . LEU A 1 302 ? 9.702 -5.057 -2.324 1.00 98.12 302 LEU A N 1
ATOM 2310 C CA . LEU A 1 302 ? 10.016 -4.592 -0.972 1.00 98.12 302 LEU A CA 1
ATOM 2311 C C . LEU A 1 302 ? 8.905 -3.689 -0.429 1.00 98.12 302 LEU A C 1
ATOM 2313 O O . LEU A 1 302 ? 8.443 -3.894 0.692 1.00 98.12 302 LEU A O 1
ATOM 2317 N N . TYR A 1 303 ? 8.400 -2.773 -1.256 1.00 98.12 303 TYR A N 1
ATOM 2318 C CA . TYR A 1 303 ? 7.292 -1.889 -0.912 1.00 98.12 303 TYR A CA 1
ATOM 2319 C C . TYR A 1 303 ? 6.034 -2.680 -0.532 1.00 98.12 303 TYR A C 1
ATOM 2321 O O . TYR A 1 303 ? 5.472 -2.477 0.542 1.00 98.12 303 TYR A O 1
ATOM 2329 N N . LYS A 1 304 ? 5.630 -3.662 -1.351 1.00 98.44 304 LYS A N 1
ATOM 2330 C CA . LYS A 1 304 ? 4.478 -4.529 -1.040 1.00 98.44 304 LYS A CA 1
ATOM 2331 C C . LYS A 1 304 ? 4.655 -5.282 0.276 1.00 98.44 304 LYS A C 1
ATOM 2333 O O . LYS A 1 304 ? 3.697 -5.403 1.037 1.00 98.44 304 LYS A O 1
ATOM 2338 N N . LYS A 1 305 ? 5.862 -5.786 0.554 1.00 98.12 305 LYS A N 1
ATOM 2339 C CA . LYS A 1 305 ? 6.171 -6.474 1.815 1.00 98.12 305 LYS A CA 1
ATOM 2340 C C . LYS A 1 305 ? 6.023 -5.526 3.011 1.00 98.12 305 LYS A C 1
ATOM 2342 O O . LYS A 1 305 ? 5.349 -5.893 3.972 1.00 98.12 305 LYS A O 1
ATOM 2347 N N . ALA A 1 306 ? 6.586 -4.322 2.924 1.00 98.12 306 ALA A N 1
ATOM 2348 C CA . ALA A 1 306 ? 6.479 -3.289 3.952 1.00 98.12 306 ALA A CA 1
ATOM 2349 C C . ALA A 1 306 ? 5.012 -2.906 4.222 1.00 98.12 306 ALA A C 1
ATOM 2351 O O . ALA A 1 306 ? 4.536 -2.994 5.355 1.00 98.12 306 ALA A O 1
ATOM 2352 N N . THR A 1 307 ? 4.246 -2.597 3.170 1.00 97.75 307 THR A N 1
ATOM 2353 C CA . THR A 1 307 ? 2.823 -2.247 3.292 1.00 97.75 307 THR A CA 1
ATOM 2354 C C . THR A 1 307 ? 1.984 -3.391 3.867 1.00 97.75 307 THR A C 1
ATOM 2356 O O . THR A 1 307 ? 1.077 -3.149 4.664 1.00 97.75 307 THR A O 1
ATOM 2359 N N . ALA A 1 308 ? 2.280 -4.647 3.518 1.00 98.25 308 ALA A N 1
ATOM 2360 C CA . ALA A 1 308 ? 1.583 -5.802 4.085 1.00 98.25 308 ALA A CA 1
ATOM 2361 C C . ALA A 1 308 ? 1.827 -5.938 5.598 1.00 98.25 308 ALA A C 1
ATOM 2363 O O . ALA A 1 308 ? 0.888 -6.197 6.352 1.00 98.25 308 ALA A O 1
ATOM 2364 N N . GLN A 1 309 ? 3.065 -5.723 6.056 1.00 97.25 309 GLN A N 1
ATOM 2365 C CA . GLN A 1 309 ? 3.403 -5.745 7.483 1.00 97.25 309 GLN A CA 1
ATOM 2366 C C . GLN A 1 309 ? 2.712 -4.607 8.250 1.00 97.25 309 GLN A C 1
ATOM 2368 O O . GLN A 1 309 ? 2.159 -4.833 9.329 1.00 97.25 309 GLN A O 1
ATOM 2373 N N . GLU A 1 310 ? 2.674 -3.402 7.676 1.00 98.06 310 GLU A N 1
ATOM 2374 C CA . GLU A 1 310 ? 1.952 -2.262 8.252 1.00 98.06 310 GLU A CA 1
ATOM 2375 C C . GLU A 1 310 ? 0.442 -2.510 8.332 1.00 98.06 310 GLU A C 1
ATOM 2377 O O . GLU A 1 310 ? -0.183 -2.232 9.358 1.00 98.06 310 GLU A O 1
ATOM 2382 N N . SER A 1 311 ? -0.146 -3.071 7.272 1.00 98.19 311 SER A N 1
ATOM 2383 C CA . SER A 1 311 ? -1.569 -3.412 7.231 1.00 98.19 311 SER A CA 1
ATOM 2384 C C . SER A 1 311 ? -1.925 -4.457 8.290 1.00 98.19 311 SER A C 1
ATOM 2386 O O . SER A 1 311 ? -2.916 -4.291 9.001 1.00 98.19 311 SER A O 1
ATOM 2388 N N . ALA A 1 312 ? -1.085 -5.481 8.474 1.00 97.94 312 ALA A N 1
ATOM 2389 C CA . ALA A 1 312 ? -1.289 -6.498 9.501 1.00 97.94 312 ALA A CA 1
ATOM 2390 C C . ALA A 1 312 ? -1.311 -5.898 10.920 1.00 97.94 312 ALA A C 1
ATOM 2392 O O . ALA A 1 312 ? -2.189 -6.233 11.717 1.00 97.94 312 ALA A O 1
ATOM 2393 N N . LEU A 1 313 ? -0.398 -4.971 11.236 1.00 97.94 313 LEU A N 1
ATOM 2394 C CA . LEU A 1 313 ? -0.419 -4.261 12.522 1.00 97.94 313 LEU A CA 1
ATOM 2395 C C . LEU A 1 313 ? -1.643 -3.351 12.658 1.00 97.94 313 LEU A C 1
ATOM 2397 O O . LEU A 1 313 ? -2.273 -3.330 13.713 1.00 97.94 313 LEU A O 1
ATOM 2401 N N . SER A 1 314 ? -2.018 -2.635 11.597 1.00 98.25 314 SER A N 1
ATOM 2402 C CA . SER A 1 314 ? -3.212 -1.784 11.597 1.00 98.25 314 SER A CA 1
ATOM 2403 C C . SER A 1 314 ? -4.494 -2.584 11.867 1.00 98.25 314 SER A C 1
ATOM 2405 O O . SER A 1 314 ? -5.322 -2.160 12.675 1.00 98.25 314 SER A O 1
ATOM 2407 N N . GLN A 1 315 ? -4.627 -3.777 11.280 1.00 98.50 315 GLN A N 1
ATOM 2408 C CA . GLN A 1 315 ? -5.741 -4.688 11.558 1.00 98.50 315 GLN A CA 1
ATOM 2409 C C . GLN A 1 315 ? -5.751 -5.155 13.021 1.00 98.50 315 GLN A C 1
ATOM 2411 O O . GLN A 1 315 ? -6.806 -5.167 13.655 1.00 98.50 315 GLN A O 1
ATOM 2416 N N . GLN A 1 316 ? -4.587 -5.483 13.595 1.00 98.38 316 GLN A N 1
ATOM 2417 C CA . GLN A 1 316 ? -4.489 -5.861 15.011 1.00 98.38 316 GLN A CA 1
ATOM 2418 C C . GLN A 1 316 ? -4.865 -4.710 15.956 1.00 98.38 316 GLN A C 1
ATOM 2420 O O . GLN A 1 316 ? -5.509 -4.950 16.979 1.00 98.38 316 GLN A O 1
ATOM 2425 N N . ILE A 1 317 ? -4.507 -3.466 15.618 1.00 98.50 317 ILE A N 1
ATOM 2426 C CA . ILE A 1 317 ? -4.917 -2.272 16.376 1.00 98.50 317 ILE A CA 1
ATOM 2427 C C . ILE A 1 317 ? -6.441 -2.131 16.343 1.00 98.50 317 ILE A C 1
ATOM 2429 O O . ILE A 1 317 ? -7.063 -2.029 17.398 1.00 98.50 317 ILE A O 1
ATOM 2433 N N . SER A 1 318 ? -7.055 -2.225 15.160 1.00 98.44 318 SER A N 1
ATOM 2434 C CA . SER A 1 318 ? -8.516 -2.153 15.014 1.00 98.44 318 SER A CA 1
ATOM 2435 C C . SER A 1 318 ? -9.244 -3.263 15.792 1.00 98.44 318 SER A C 1
ATOM 2437 O O . SER A 1 318 ? -10.272 -3.021 16.435 1.00 98.44 318 SER A O 1
ATOM 2439 N N . ALA A 1 319 ? -8.680 -4.475 15.819 1.00 98.50 319 ALA A N 1
ATOM 2440 C CA . ALA A 1 319 ? -9.197 -5.569 16.636 1.00 98.50 319 ALA A CA 1
ATOM 2441 C C . ALA A 1 319 ? -9.101 -5.261 18.143 1.00 98.50 319 ALA A C 1
ATOM 2443 O O . ALA A 1 319 ? -10.050 -5.521 18.884 1.00 98.50 319 ALA A O 1
ATOM 2444 N N . CYS A 1 320 ? -7.997 -4.657 18.600 1.00 98.38 320 CYS A N 1
ATOM 2445 C CA . CYS A 1 320 ? -7.844 -4.216 19.990 1.00 98.38 320 CYS A CA 1
ATOM 2446 C C . CYS A 1 320 ? -8.846 -3.114 20.360 1.00 98.38 320 CYS A C 1
ATOM 2448 O O . CYS A 1 320 ? -9.432 -3.168 21.438 1.00 98.38 320 CYS A O 1
ATOM 2450 N N . GLU A 1 321 ? -9.085 -2.143 19.477 1.00 98.19 321 GLU A N 1
ATOM 2451 C CA . GLU A 1 321 ? -10.085 -1.089 19.690 1.00 98.19 321 GLU A CA 1
ATOM 2452 C C . GLU A 1 321 ? -11.501 -1.658 19.801 1.00 98.19 321 GLU A C 1
ATOM 2454 O O . GLU A 1 321 ? -12.264 -1.273 20.688 1.00 98.19 321 GLU A O 1
ATOM 2459 N N . THR A 1 322 ? -11.843 -2.607 18.929 1.00 98.50 322 THR A N 1
ATOM 2460 C CA . THR A 1 322 ? -13.135 -3.303 18.962 1.00 98.50 322 THR A CA 1
ATOM 2461 C C . THR A 1 322 ? -13.294 -4.094 20.258 1.00 98.50 322 THR A C 1
ATOM 2463 O O . THR A 1 322 ? -14.320 -3.979 20.927 1.00 98.50 322 THR A O 1
ATOM 2466 N N . ALA A 1 323 ? -12.260 -4.834 20.665 1.00 98.31 323 ALA A N 1
ATOM 2467 C CA . ALA A 1 323 ? -12.257 -5.578 21.920 1.00 98.31 323 ALA A CA 1
ATOM 2468 C C . ALA A 1 323 ? -12.369 -4.657 23.147 1.00 98.31 323 ALA A C 1
ATOM 2470 O O . ALA A 1 323 ? -13.084 -4.985 24.094 1.00 98.31 323 ALA A O 1
ATOM 2471 N N . ALA A 1 324 ? -11.706 -3.496 23.128 1.00 98.44 324 ALA A N 1
ATOM 2472 C CA . ALA A 1 324 ? -11.821 -2.499 24.186 1.00 98.44 324 ALA A CA 1
ATOM 2473 C C . ALA A 1 324 ? -13.256 -1.964 24.286 1.00 98.44 324 ALA A C 1
ATOM 2475 O O . ALA A 1 324 ? -13.836 -2.014 25.365 1.00 98.44 324 ALA A O 1
ATOM 2476 N N . LYS A 1 325 ? -13.855 -1.539 23.165 1.00 98.50 325 LYS A N 1
ATOM 2477 C CA . LYS A 1 325 ? -15.245 -1.050 23.121 1.00 98.50 325 LYS A CA 1
ATOM 2478 C C . LYS A 1 325 ? -16.251 -2.103 23.587 1.00 98.50 325 LYS A C 1
ATOM 2480 O O . LYS A 1 325 ? -17.169 -1.778 24.333 1.00 98.50 325 LYS A O 1
ATOM 2485 N N . ALA A 1 326 ? -16.070 -3.360 23.183 1.00 98.31 326 ALA A N 1
ATOM 2486 C CA . ALA A 1 326 ? -16.920 -4.461 23.632 1.00 98.31 326 ALA A CA 1
ATOM 2487 C C . ALA A 1 326 ? -16.835 -4.652 25.157 1.00 98.31 326 ALA A C 1
ATOM 2489 O O . ALA A 1 326 ? -17.859 -4.672 25.837 1.00 98.31 326 ALA A O 1
ATOM 2490 N N . ALA A 1 327 ? -15.618 -4.694 25.710 1.00 98.19 327 ALA A N 1
ATOM 2491 C CA . ALA A 1 327 ? -15.405 -4.821 27.151 1.00 98.19 327 ALA A CA 1
ATOM 2492 C C . ALA A 1 327 ? -15.938 -3.612 27.948 1.00 98.19 327 ALA A C 1
ATOM 2494 O O . ALA A 1 327 ? -16.382 -3.762 29.086 1.00 98.19 327 ALA A O 1
ATOM 2495 N N . GLU A 1 328 ? -15.942 -2.411 27.368 1.00 98.12 328 GLU A N 1
ATOM 2496 C CA . GLU A 1 328 ? -16.597 -1.246 27.973 1.00 98.12 328 GLU A CA 1
ATOM 2497 C C . GLU A 1 328 ? -18.115 -1.365 27.996 1.00 98.12 328 GLU A C 1
ATOM 2499 O O . GLU A 1 328 ? -18.721 -1.079 29.026 1.00 98.12 328 GLU A O 1
ATOM 2504 N N . GLY A 1 329 ? -18.722 -1.846 26.909 1.00 98.12 329 GLY A N 1
ATOM 2505 C CA . GLY A 1 329 ? -20.152 -2.153 26.883 1.00 98.12 329 GLY A CA 1
ATOM 2506 C C . GLY A 1 329 ? -20.539 -3.141 27.986 1.00 98.12 329 GLY A C 1
ATOM 2507 O O . GLY A 1 329 ? -21.471 -2.887 28.747 1.00 98.12 329 GLY A O 1
ATOM 2508 N N . GLU A 1 330 ? -19.757 -4.211 28.153 1.00 98.06 330 GLU A N 1
ATOM 2509 C CA . GLU A 1 330 ? -19.942 -5.179 29.242 1.00 98.06 330 GLU A CA 1
ATOM 2510 C C . GLU A 1 330 ? -19.761 -4.550 30.635 1.00 98.06 330 GLU A C 1
ATOM 2512 O O . GLU A 1 330 ? -20.446 -4.927 31.586 1.00 98.06 330 GLU A O 1
ATOM 2517 N N . THR A 1 331 ? -18.853 -3.577 30.767 1.00 98.00 331 THR A N 1
ATOM 2518 C CA . THR A 1 331 ? -18.634 -2.841 32.021 1.00 98.00 331 THR A CA 1
ATOM 2519 C C . THR A 1 331 ? -19.868 -2.018 32.389 1.00 98.00 331 THR A C 1
ATOM 2521 O O . THR A 1 331 ? -20.310 -2.060 33.537 1.00 98.00 331 THR A O 1
ATOM 2524 N N . GLU A 1 332 ? -20.444 -1.285 31.435 1.00 98.19 332 GLU A N 1
ATOM 2525 C CA . GLU A 1 332 ? -21.647 -0.480 31.671 1.00 98.19 332 GLU A CA 1
ATOM 2526 C C . GLU A 1 332 ? -22.878 -1.354 31.944 1.00 98.19 332 GLU A C 1
ATOM 2528 O O . GLU A 1 332 ? -23.645 -1.071 32.866 1.00 98.19 332 GLU A O 1
ATOM 2533 N N . GLU A 1 333 ? -23.023 -2.477 31.237 1.00 97.94 333 GLU A N 1
ATOM 2534 C CA . GLU A 1 333 ? -24.090 -3.446 31.504 1.00 97.94 333 GLU A CA 1
ATOM 2535 C C . GLU A 1 333 ? -23.963 -4.064 32.908 1.00 97.94 333 GLU A C 1
ATOM 2537 O O . GLU A 1 333 ? -24.947 -4.171 33.648 1.00 97.94 333 GLU A O 1
ATOM 2542 N N . ALA A 1 334 ? -22.749 -4.444 33.317 1.00 97.75 334 ALA A N 1
ATOM 2543 C CA . ALA A 1 334 ? -22.498 -4.987 34.648 1.00 97.75 334 ALA A CA 1
ATOM 2544 C C . ALA A 1 334 ? -22.756 -3.949 35.755 1.00 97.75 334 ALA A C 1
ATOM 2546 O O . ALA A 1 334 ? -23.342 -4.290 36.786 1.00 97.75 334 ALA A O 1
ATOM 2547 N N . LYS A 1 335 ? -22.396 -2.676 35.536 1.00 97.81 335 LYS A N 1
ATOM 2548 C CA . LYS A 1 335 ? -22.726 -1.575 36.456 1.00 97.81 335 LYS A CA 1
ATOM 2549 C C . LYS A 1 335 ? -24.232 -1.376 36.587 1.00 97.81 335 LYS A C 1
ATOM 2551 O O . LYS A 1 335 ? -24.712 -1.235 37.710 1.00 97.81 335 LYS A O 1
ATOM 2556 N N . ALA A 1 336 ? -24.973 -1.394 35.478 1.00 98.19 336 ALA A N 1
ATOM 2557 C CA . ALA A 1 336 ? -26.430 -1.281 35.501 1.00 98.19 336 ALA A CA 1
ATOM 2558 C C . ALA A 1 336 ? -27.055 -2.407 36.342 1.00 98.19 336 ALA A C 1
ATOM 2560 O O . ALA A 1 336 ? -27.777 -2.129 37.298 1.00 98.19 336 ALA A O 1
ATOM 2561 N N . LYS A 1 337 ? -26.655 -3.665 36.101 1.00 97.25 337 LYS A N 1
ATOM 2562 C CA . LYS A 1 337 ? -27.102 -4.826 36.896 1.00 97.25 337 LYS A CA 1
ATOM 2563 C C . LYS A 1 337 ? -26.767 -4.690 38.383 1.00 97.25 337 LYS A C 1
ATOM 2565 O O . LYS A 1 337 ? -27.596 -5.011 39.234 1.00 97.25 337 LYS A O 1
ATOM 2570 N N . ALA A 1 338 ? -25.563 -4.214 38.709 1.00 97.38 338 ALA A N 1
ATOM 2571 C CA . ALA A 1 338 ? -25.157 -3.988 40.094 1.00 97.38 338 ALA A CA 1
ATOM 2572 C C . ALA A 1 338 ? -26.015 -2.907 40.771 1.00 97.38 338 ALA A C 1
ATOM 2574 O O . ALA A 1 338 ? -26.403 -3.081 41.926 1.00 97.38 338 ALA A O 1
ATOM 2575 N N . ASN A 1 339 ? -26.320 -1.815 40.066 1.00 97.75 339 ASN A N 1
ATOM 2576 C CA . ASN A 1 339 ? -27.145 -0.723 40.578 1.00 97.75 339 ASN A CA 1
ATOM 2577 C C . ASN A 1 339 ? -28.599 -1.161 40.791 1.00 97.75 339 ASN A C 1
ATOM 2579 O O . ASN A 1 339 ? -29.155 -0.886 41.853 1.00 97.75 339 ASN A O 1
ATOM 2583 N N . ASP A 1 340 ? -29.179 -1.900 39.843 1.00 97.31 340 ASP A N 1
ATOM 2584 C CA . ASP A 1 340 ? -30.545 -2.421 39.944 1.00 97.31 340 ASP A CA 1
ATOM 2585 C C . ASP A 1 340 ? -30.688 -3.381 41.133 1.00 97.31 340 ASP A C 1
ATOM 2587 O O . ASP A 1 340 ? -31.573 -3.222 41.980 1.00 97.31 340 ASP A O 1
ATOM 2591 N N . ALA A 1 341 ? -29.771 -4.347 41.259 1.00 96.62 341 ALA A N 1
ATOM 2592 C CA . ALA A 1 341 ? -29.775 -5.287 42.376 1.00 96.62 341 ALA A CA 1
ATOM 2593 C C . ALA A 1 341 ? -29.527 -4.581 43.723 1.00 96.62 341 ALA A C 1
ATOM 2595 O O . ALA A 1 341 ? -30.167 -4.917 44.723 1.00 96.62 341 ALA A O 1
ATOM 2596 N N . ALA A 1 342 ? -28.652 -3.568 43.756 1.00 96.88 342 ALA A N 1
ATOM 2597 C CA . ALA A 1 342 ? -28.397 -2.771 44.953 1.00 96.88 342 ALA A CA 1
ATOM 2598 C C . ALA A 1 342 ? -29.605 -1.912 45.356 1.00 96.88 342 ALA A C 1
ATOM 2600 O O . ALA A 1 342 ? -29.863 -1.768 46.551 1.00 96.88 342 ALA A O 1
ATOM 2601 N N . ALA A 1 343 ? -30.363 -1.374 44.397 1.00 97.44 343 ALA A N 1
ATOM 2602 C CA . ALA A 1 343 ? -31.579 -0.612 44.667 1.00 97.44 343 ALA A CA 1
ATOM 2603 C C . ALA A 1 343 ? -32.665 -1.493 45.303 1.00 97.44 343 ALA A C 1
ATOM 2605 O O . ALA A 1 343 ? -33.241 -1.113 46.322 1.00 97.44 343 ALA A O 1
ATOM 2606 N N . VAL A 1 344 ? -32.881 -2.700 44.766 1.00 96.06 344 VAL A N 1
ATOM 2607 C CA . VAL A 1 344 ? -33.822 -3.678 45.342 1.00 96.06 344 VAL A CA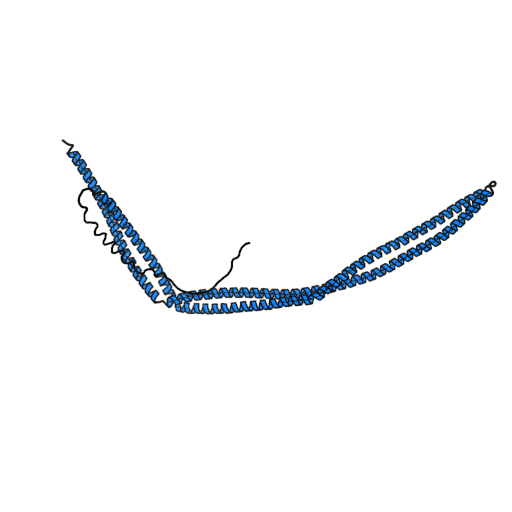 1
ATOM 2608 C C . VAL A 1 344 ? -33.382 -4.112 46.740 1.00 96.06 344 VAL A C 1
ATOM 2610 O O . VAL A 1 344 ? -34.203 -4.195 47.651 1.00 96.06 344 VAL A O 1
ATOM 2613 N N . LEU A 1 345 ? -32.085 -4.369 46.933 1.00 96.44 345 LEU A N 1
ATOM 2614 C CA . LEU A 1 345 ? -31.544 -4.741 48.240 1.00 96.44 345 LEU A CA 1
ATOM 2615 C C . LEU A 1 345 ? -31.696 -3.608 49.264 1.00 96.44 345 LEU A C 1
ATOM 2617 O O . LEU A 1 345 ? -32.043 -3.865 50.414 1.00 96.44 345 LEU A O 1
ATOM 2621 N N . LYS A 1 346 ? -31.464 -2.358 48.849 1.00 96.94 346 LYS A N 1
ATOM 2622 C CA . LYS A 1 346 ? -31.646 -1.175 49.695 1.00 96.94 346 LYS A CA 1
ATOM 2623 C C . LYS A 1 346 ? -33.101 -1.029 50.139 1.00 96.94 346 LYS A C 1
ATOM 2625 O O . LYS A 1 346 ? -33.331 -0.843 51.328 1.00 96.94 346 LYS A O 1
ATOM 2630 N N . ASP A 1 347 ? -34.052 -1.155 49.214 1.00 95.44 347 ASP A N 1
ATOM 2631 C CA . ASP A 1 347 ? -35.487 -1.091 49.519 1.00 95.44 347 ASP A CA 1
ATOM 2632 C C . ASP A 1 347 ? -35.906 -2.193 50.505 1.00 95.44 347 ASP A C 1
ATOM 2634 O O . ASP A 1 347 ? -36.555 -1.933 51.518 1.00 95.44 347 ASP A O 1
ATOM 2638 N N . ALA A 1 348 ? -35.451 -3.427 50.268 1.00 95.94 348 ALA A N 1
ATOM 2639 C CA . ALA A 1 348 ? -35.717 -4.548 51.163 1.00 95.94 348 ALA A CA 1
ATOM 2640 C C . ALA A 1 348 ? -35.128 -4.331 52.568 1.00 95.94 348 ALA A C 1
ATOM 2642 O O . ALA A 1 348 ? -35.817 -4.555 53.563 1.00 95.94 348 ALA A O 1
ATOM 2643 N N . ASN A 1 349 ? -33.885 -3.843 52.658 1.00 95.69 349 ASN A N 1
ATOM 2644 C CA . ASN A 1 349 ? -33.242 -3.513 53.931 1.00 95.69 349 ASN A CA 1
ATOM 2645 C C . ASN A 1 349 ? -33.950 -2.366 54.662 1.00 95.69 349 ASN A C 1
ATOM 2647 O O . ASN A 1 349 ? -34.031 -2.397 55.888 1.00 95.69 349 ASN A O 1
ATOM 2651 N N . GLU A 1 350 ? -34.455 -1.360 53.944 1.00 95.62 350 GLU A N 1
ATOM 2652 C CA . GLU A 1 350 ? -35.190 -0.235 54.529 1.00 95.62 350 GLU A CA 1
ATOM 2653 C C . GLU A 1 350 ? -36.513 -0.694 55.150 1.00 95.62 350 GLU A C 1
ATOM 2655 O O . GLU A 1 350 ? -36.824 -0.333 56.287 1.00 95.62 350 GLU A O 1
ATOM 2660 N N . VAL A 1 351 ? -37.270 -1.545 54.450 1.00 94.38 351 VAL A N 1
ATOM 2661 C CA . VAL A 1 351 ? -38.499 -2.146 54.989 1.00 94.38 351 VAL A CA 1
ATOM 2662 C C . VAL A 1 351 ? -38.193 -3.004 56.217 1.00 94.38 351 VAL A C 1
ATOM 2664 O O . VAL A 1 351 ? -38.823 -2.809 57.258 1.00 94.38 351 VAL A O 1
ATOM 2667 N N . HIS A 1 352 ? -37.192 -3.883 56.125 1.00 94.19 352 HIS A N 1
ATOM 2668 C CA . HIS A 1 352 ? -36.817 -4.791 57.210 1.00 94.19 352 HIS A CA 1
ATOM 2669 C C . HIS A 1 352 ? -36.296 -4.052 58.452 1.00 94.19 352 HIS A C 1
ATOM 2671 O O . HIS A 1 352 ? -36.629 -4.395 59.584 1.00 94.19 352 HIS A O 1
ATOM 2677 N N . SER A 1 353 ? -35.536 -2.972 58.253 1.00 94.69 353 SER A N 1
ATOM 2678 C CA . SER A 1 353 ? -35.003 -2.147 59.347 1.00 94.69 353 SER A CA 1
ATOM 2679 C C . SER A 1 353 ? -36.045 -1.194 59.950 1.00 94.69 353 SER A C 1
ATOM 2681 O O . SER A 1 353 ? -35.766 -0.548 60.959 1.00 94.69 353 SER A O 1
ATOM 2683 N N . THR A 1 354 ? -37.248 -1.088 59.364 1.00 93.56 354 THR A N 1
ATOM 2684 C CA . THR A 1 354 ? -38.325 -0.196 59.834 1.00 93.56 354 THR A CA 1
ATOM 2685 C C . THR A 1 354 ? -39.632 -0.937 60.164 1.00 93.56 354 THR A C 1
ATOM 2687 O O . THR A 1 354 ? -40.704 -0.580 59.652 1.00 93.56 354 THR A O 1
ATOM 2690 N N . PRO A 1 355 ? -39.615 -1.918 61.093 1.00 91.88 355 PRO A N 1
ATOM 2691 C CA . PRO A 1 355 ? -40.828 -2.640 61.486 1.00 91.88 355 PRO A CA 1
ATOM 2692 C C . PRO A 1 355 ? -41.857 -1.713 62.150 1.00 91.88 355 PRO A C 1
ATOM 2694 O O . PRO A 1 355 ? -43.063 -1.890 61.978 1.00 91.88 355 PRO A O 1
ATOM 2697 N N . GLN A 1 356 ? -41.393 -0.668 62.847 1.00 93.25 356 GLN A N 1
ATOM 2698 C CA . GLN A 1 356 ? -42.248 0.340 63.483 1.00 93.25 356 GLN A CA 1
ATOM 2699 C C . GLN A 1 356 ? -43.149 1.051 62.468 1.00 93.25 356 GLN A C 1
ATOM 2701 O O . GLN A 1 356 ? -44.346 1.178 62.706 1.00 93.25 356 GLN A O 1
ATOM 2706 N N . ALA A 1 357 ? -42.617 1.422 61.301 1.00 91.44 357 ALA A N 1
ATOM 2707 C CA . ALA A 1 357 ? -43.397 2.071 60.251 1.00 91.44 357 ALA A CA 1
ATOM 2708 C C . ALA A 1 357 ? -44.491 1.144 59.680 1.00 91.44 357 ALA A C 1
ATOM 2710 O O . ALA A 1 357 ? -45.575 1.610 59.327 1.00 91.44 357 ALA A O 1
ATOM 2711 N N . THR A 1 358 ? -44.263 -0.174 59.660 1.00 92.50 358 THR A N 1
ATOM 2712 C CA . THR A 1 358 ? -45.287 -1.164 59.286 1.00 92.50 358 THR A CA 1
ATOM 2713 C C . THR A 1 358 ? -46.399 -1.222 60.338 1.00 92.50 358 THR A C 1
ATOM 2715 O O . THR A 1 358 ? -47.581 -1.189 59.990 1.00 92.50 358 THR A O 1
ATOM 2718 N N . THR A 1 359 ? -46.046 -1.227 61.625 1.00 92.44 359 THR A N 1
ATOM 2719 C CA . THR A 1 359 ? -47.013 -1.193 62.738 1.00 92.44 359 THR A CA 1
ATOM 2720 C C . THR A 1 359 ? -47.815 0.112 62.767 1.00 92.44 359 THR A C 1
ATOM 2722 O O . THR A 1 359 ? -49.038 0.097 62.927 1.00 92.44 359 THR A O 1
ATOM 2725 N N . GLU A 1 360 ? -47.164 1.254 62.553 1.00 93.00 360 GLU A N 1
ATOM 2726 C CA . GLU A 1 360 ? -47.824 2.558 62.449 1.00 93.00 360 GLU A CA 1
ATOM 2727 C C . GLU A 1 360 ? -48.789 2.616 61.264 1.00 93.00 360 GLU A C 1
ATOM 2729 O O . GLU A 1 360 ? -49.893 3.148 61.388 1.00 93.00 360 GLU A O 1
ATOM 2734 N N . LEU A 1 361 ? -48.411 2.036 60.123 1.00 93.75 361 LEU A N 1
ATOM 2735 C CA . LEU A 1 361 ? -49.267 1.939 58.945 1.00 93.75 361 LEU A CA 1
ATOM 2736 C C . LEU A 1 361 ? -50.509 1.078 59.212 1.00 93.75 361 LEU A C 1
ATOM 2738 O O . LEU A 1 361 ? -51.618 1.498 58.886 1.00 93.75 361 LEU A O 1
ATOM 2742 N N . GLN A 1 362 ? -50.363 -0.063 59.894 1.00 93.88 362 GLN A N 1
ATOM 2743 C CA . GLN A 1 362 ? -51.509 -0.859 60.356 1.00 93.88 362 GLN A CA 1
ATOM 2744 C C . GLN A 1 362 ? -52.423 -0.052 61.291 1.00 93.88 362 GLN A C 1
ATOM 2746 O O . GLN A 1 362 ? -53.650 -0.111 61.170 1.00 93.88 362 GLN A O 1
ATOM 2751 N N . GLY A 1 363 ? -51.838 0.726 62.207 1.00 93.88 363 GLY A N 1
ATOM 2752 C CA . GLY A 1 363 ? -52.571 1.618 63.103 1.00 93.88 363 GLY A CA 1
ATOM 2753 C C . GLY A 1 363 ? -53.328 2.722 62.360 1.00 93.88 363 GLY A C 1
ATOM 2754 O O . GLY A 1 363 ? -54.495 2.971 62.664 1.00 93.88 363 GLY A O 1
ATOM 2755 N N . ARG A 1 364 ? -52.700 3.354 61.359 1.00 93.69 364 ARG A N 1
ATOM 2756 C CA . ARG A 1 364 ? -53.334 4.356 60.486 1.00 93.69 364 ARG A CA 1
ATOM 2757 C C . ARG A 1 364 ? -54.487 3.759 59.690 1.00 93.69 364 ARG A C 1
ATOM 2759 O O . ARG A 1 364 ? -55.575 4.311 59.746 1.00 93.69 364 ARG A O 1
ATOM 2766 N N . ILE A 1 365 ? -54.310 2.593 59.069 1.00 94.81 365 ILE A N 1
ATOM 2767 C CA . ILE A 1 365 ? -55.375 1.888 58.331 1.00 94.81 365 ILE A CA 1
ATOM 2768 C C . ILE A 1 365 ? -56.595 1.627 59.219 1.00 94.81 365 ILE A C 1
ATOM 2770 O O . ILE A 1 365 ? -57.723 1.856 58.783 1.00 94.81 365 ILE A O 1
ATOM 2774 N N . LYS A 1 366 ? -56.389 1.164 60.461 1.00 94.50 366 LYS A N 1
ATOM 2775 C CA . LYS A 1 366 ? -57.484 0.959 61.424 1.00 94.50 366 LYS A CA 1
ATOM 2776 C C . LYS A 1 366 ? -58.197 2.277 61.736 1.00 94.50 366 LYS A C 1
ATOM 2778 O O . LYS A 1 366 ? -59.404 2.365 61.544 1.00 94.50 366 LYS A O 1
ATOM 2783 N N . LYS A 1 367 ? -57.445 3.322 62.101 1.00 94.00 367 LYS A N 1
ATOM 2784 C CA . LYS A 1 367 ? -58.000 4.656 62.393 1.00 94.00 367 LYS A CA 1
ATOM 2785 C C . LYS A 1 367 ? -58.767 5.245 61.206 1.00 94.00 367 LYS A C 1
ATOM 2787 O O . LYS A 1 367 ? -59.858 5.765 61.398 1.00 94.00 367 LYS A O 1
ATOM 2792 N N . THR A 1 368 ? -58.234 5.140 59.990 1.00 92.44 368 THR A N 1
ATOM 2793 C CA . THR A 1 368 ? -58.881 5.643 58.772 1.00 92.44 368 THR A CA 1
ATOM 2794 C C . THR A 1 368 ? -60.153 4.855 58.447 1.00 92.44 368 THR A C 1
ATOM 2796 O O . THR A 1 368 ? -61.145 5.458 58.051 1.00 92.44 368 THR A O 1
ATOM 2799 N N . ARG A 1 369 ? -60.187 3.528 58.663 1.00 93.38 369 ARG A N 1
ATOM 2800 C CA . ARG A 1 369 ? -61.426 2.729 58.533 1.00 93.38 369 ARG A CA 1
ATOM 2801 C C . ARG A 1 369 ? -62.489 3.149 59.544 1.00 93.38 369 ARG A C 1
ATOM 2803 O O . ARG A 1 369 ? -63.652 3.310 59.168 1.00 93.38 369 ARG A O 1
ATOM 2810 N N . ASP A 1 370 ? -62.093 3.347 60.797 1.00 93.25 370 ASP A N 1
ATOM 2811 C CA . ASP A 1 370 ? -63.003 3.803 61.847 1.00 93.25 370 ASP A CA 1
ATOM 2812 C C . ASP A 1 370 ? -63.545 5.203 61.523 1.00 93.25 370 ASP A C 1
ATOM 2814 O O . ASP A 1 370 ? -64.740 5.456 61.673 1.00 93.25 370 ASP A O 1
ATOM 2818 N N . GLU A 1 371 ? -62.695 6.095 61.007 1.00 91.69 371 GLU A N 1
ATOM 2819 C CA . GLU A 1 371 ? -63.085 7.446 60.597 1.00 91.69 371 GLU A CA 1
ATOM 2820 C C . GLU A 1 371 ? -64.032 7.437 59.391 1.00 91.69 371 GLU A C 1
ATOM 2822 O O . GLU A 1 371 ? -65.058 8.106 59.433 1.00 91.69 371 GLU A O 1
ATOM 2827 N N . ILE A 1 372 ? -63.775 6.621 58.361 1.00 90.81 372 ILE A N 1
ATOM 2828 C CA . ILE A 1 372 ? -64.711 6.431 57.237 1.00 90.81 372 ILE A CA 1
ATOM 2829 C C . ILE A 1 372 ? -66.067 5.927 57.745 1.00 90.81 372 ILE A C 1
ATOM 2831 O O . ILE A 1 372 ? -67.109 6.399 57.293 1.00 90.81 372 ILE A O 1
ATOM 2835 N N . THR A 1 373 ? -66.079 4.999 58.705 1.00 90.75 373 THR A N 1
ATOM 2836 C CA . THR A 1 373 ? -67.320 4.459 59.293 1.00 90.75 373 THR A CA 1
ATOM 2837 C C . THR A 1 373 ? -68.077 5.531 60.087 1.00 90.75 373 THR A C 1
ATOM 2839 O O . THR A 1 373 ? -69.298 5.640 60.001 1.00 90.75 373 THR A O 1
ATOM 2842 N N . ARG A 1 374 ? -67.360 6.384 60.828 1.00 87.50 374 ARG A N 1
ATOM 2843 C CA . ARG A 1 374 ? -67.958 7.518 61.549 1.00 87.50 374 ARG A CA 1
ATOM 2844 C C . ARG A 1 374 ? -68.497 8.580 60.597 1.00 87.50 374 ARG A C 1
ATOM 2846 O O . ARG A 1 374 ? -69.630 9.020 60.770 1.00 87.50 374 ARG A O 1
ATOM 2853 N N . GLN A 1 375 ? -67.713 8.979 59.599 1.00 84.81 375 GLN A N 1
ATOM 2854 C CA . GLN A 1 375 ? -68.104 10.006 58.635 1.00 84.81 375 GLN A CA 1
ATOM 2855 C C . GLN A 1 375 ? -69.231 9.535 57.722 1.00 84.81 375 GLN A C 1
ATOM 2857 O O . GLN A 1 375 ? -70.121 10.328 57.443 1.00 84.81 375 GLN A O 1
ATOM 2862 N N . SER A 1 376 ? -69.265 8.260 57.326 1.00 83.56 376 SER A N 1
ATOM 2863 C CA . SER A 1 376 ? -70.409 7.687 56.600 1.00 83.56 376 SER A CA 1
ATOM 2864 C C . SER A 1 376 ? -71.678 7.715 57.446 1.00 83.56 376 SER A C 1
ATOM 2866 O O . SER A 1 376 ? -72.675 8.253 56.988 1.00 83.56 376 SER A O 1
ATOM 2868 N N . ALA A 1 377 ? -71.629 7.310 58.720 1.00 83.56 377 ALA A N 1
ATOM 2869 C CA . ALA A 1 377 ? -72.785 7.427 59.613 1.00 83.56 377 ALA A CA 1
ATOM 2870 C C . ALA A 1 377 ? -73.249 8.887 59.820 1.00 83.56 377 ALA A C 1
ATOM 2872 O O . ALA A 1 377 ? -74.440 9.149 60.006 1.00 83.56 377 ALA A O 1
ATOM 2873 N N . VAL A 1 378 ? -72.328 9.859 59.806 1.00 80.19 378 VAL A N 1
ATOM 2874 C CA . VAL A 1 378 ? -72.652 11.296 59.862 1.00 80.19 378 VAL A CA 1
ATOM 2875 C C . VAL A 1 378 ? -73.236 11.787 58.535 1.00 80.19 378 VAL A C 1
ATOM 2877 O O . VAL A 1 378 ? -74.240 12.497 58.556 1.00 80.19 378 VAL A O 1
ATOM 2880 N N . ALA A 1 379 ? -72.670 11.382 57.399 1.00 78.62 379 ALA A N 1
ATOM 2881 C CA . ALA A 1 379 ? -73.171 11.691 56.065 1.00 78.62 379 ALA A CA 1
ATOM 2882 C C . ALA A 1 379 ? -74.561 11.081 55.827 1.00 78.62 379 ALA A C 1
ATOM 2884 O O . ALA A 1 379 ? -75.417 11.747 55.254 1.00 78.62 379 ALA A O 1
ATOM 2885 N N . ASP A 1 380 ? -74.828 9.880 56.344 1.00 80.56 380 ASP A N 1
ATOM 2886 C CA . ASP A 1 380 ? -76.138 9.226 56.308 1.00 80.56 380 ASP A CA 1
ATOM 2887 C C . ASP A 1 380 ? -77.155 9.985 57.163 1.00 80.56 380 ASP A C 1
ATOM 2889 O O . ASP A 1 380 ? -78.276 10.228 56.724 1.00 80.56 380 ASP A O 1
ATOM 2893 N N . LYS A 1 381 ? -76.763 10.457 58.357 1.00 78.88 381 LYS A N 1
ATOM 2894 C CA . LYS A 1 381 ? -77.608 11.331 59.193 1.00 78.88 381 LYS A CA 1
ATOM 2895 C C . LYS A 1 381 ? -77.869 12.688 58.539 1.00 78.88 381 LYS A C 1
ATOM 2897 O O . LYS A 1 381 ? -78.984 13.197 58.636 1.00 78.88 381 LYS A O 1
ATOM 2902 N N . LEU A 1 382 ? -76.866 13.285 57.893 1.00 74.75 382 LEU A N 1
ATOM 2903 C CA . LEU A 1 382 ? -77.001 14.537 57.141 1.00 74.75 382 LEU A CA 1
ATOM 2904 C C . LEU A 1 382 ? -77.896 14.341 55.914 1.00 74.75 382 LEU A C 1
ATOM 2906 O O . LEU A 1 382 ? -78.771 15.165 55.675 1.00 74.75 382 LEU A O 1
ATOM 2910 N N . SER A 1 383 ? -77.760 13.220 55.206 1.00 71.31 383 SER A N 1
ATOM 2911 C CA . SER A 1 383 ? -78.593 12.871 54.054 1.00 71.31 383 SER A CA 1
ATOM 2912 C C . SER A 1 383 ? -80.032 12.554 54.464 1.00 71.31 383 SER A C 1
ATOM 2914 O O . SER A 1 383 ? -80.962 13.031 53.822 1.00 71.31 383 SER A O 1
ATOM 2916 N N . ALA A 1 384 ? -80.247 11.851 55.578 1.00 73.44 384 ALA A N 1
ATOM 2917 C CA . ALA A 1 384 ? -81.575 11.624 56.147 1.00 73.44 384 ALA A CA 1
ATOM 2918 C C . ALA A 1 384 ? -82.228 12.937 56.613 1.00 73.44 384 ALA A C 1
ATOM 2920 O O . ALA A 1 384 ? -83.422 13.138 56.408 1.00 73.44 384 ALA A O 1
ATOM 2921 N N . ARG A 1 385 ? -81.454 13.870 57.190 1.00 66.94 385 ARG A N 1
ATOM 2922 C CA . ARG A 1 385 ? -81.931 15.226 57.518 1.00 66.94 385 ARG A CA 1
ATOM 2923 C C . ARG A 1 385 ? -82.256 16.035 56.267 1.00 66.94 385 ARG A C 1
ATOM 2925 O O . ARG A 1 385 ? -83.292 16.686 56.241 1.00 66.94 385 ARG A O 1
ATOM 2932 N N . GLU A 1 386 ? -81.421 15.978 55.233 1.00 65.94 386 GLU A N 1
ATOM 2933 C CA . GLU A 1 386 ? -81.667 16.602 53.929 1.00 65.94 386 GLU A CA 1
ATOM 2934 C C . GLU A 1 386 ? -82.950 16.047 53.286 1.00 65.94 386 GLU A C 1
ATOM 2936 O O . GLU A 1 386 ? -83.785 16.815 52.808 1.00 65.94 386 GLU A O 1
ATOM 2941 N N . GLN A 1 387 ? -83.155 14.726 53.325 1.00 69.81 387 GLN A N 1
ATOM 2942 C CA . GLN A 1 387 ? -84.376 14.062 52.862 1.00 69.81 387 GLN A CA 1
ATOM 2943 C C . GLN A 1 387 ? -85.596 14.475 53.692 1.00 69.81 387 GLN A C 1
ATOM 2945 O O . GLN A 1 387 ? -86.599 14.883 53.113 1.00 69.81 387 GLN A O 1
ATOM 2950 N N . ALA A 1 388 ? -85.499 14.485 55.024 1.00 67.00 388 ALA A N 1
ATOM 2951 C CA . ALA A 1 388 ? -86.569 14.942 55.910 1.00 67.00 388 ALA A CA 1
ATOM 2952 C C . ALA A 1 388 ? -86.908 16.430 55.699 1.00 67.00 388 ALA A C 1
ATOM 2954 O O . ALA A 1 388 ? -88.078 16.802 55.712 1.00 67.00 388 ALA A O 1
ATOM 2955 N N . LEU A 1 389 ? -85.912 17.283 55.433 1.00 61.84 389 LEU A N 1
ATOM 2956 C CA . LEU A 1 389 ? -86.098 18.690 55.055 1.00 61.84 389 LEU A CA 1
ATOM 2957 C C . LEU A 1 389 ? -86.773 18.822 53.686 1.00 61.84 389 LEU A C 1
ATOM 2959 O O . LEU A 1 389 ? -87.671 19.650 53.529 1.00 61.84 389 LEU A O 1
ATOM 2963 N N . ARG A 1 390 ? -86.397 17.992 52.705 1.00 61.44 390 ARG A N 1
ATOM 2964 C CA . ARG A 1 390 ? -87.063 17.909 51.392 1.00 61.44 390 ARG A CA 1
ATOM 2965 C C . ARG A 1 390 ? -88.505 17.410 51.511 1.00 61.44 390 ARG A C 1
ATOM 2967 O O . ARG A 1 390 ? -89.373 17.891 50.788 1.00 61.44 390 ARG A O 1
ATOM 2974 N N . GLU A 1 391 ? -88.791 16.480 52.413 1.00 61.28 391 GLU A N 1
ATOM 2975 C CA . GLU A 1 391 ? -90.146 15.991 52.681 1.00 61.28 391 GLU A CA 1
ATOM 2976 C C . GLU A 1 391 ? -90.992 17.012 53.447 1.00 61.28 391 GLU A C 1
ATOM 2978 O O . GLU A 1 391 ? -92.147 17.242 53.087 1.00 61.28 391 GLU A O 1
ATOM 2983 N N . ALA A 1 392 ? -90.419 17.676 54.453 1.00 59.41 392 ALA A N 1
ATOM 2984 C CA . ALA A 1 392 ? -91.071 18.740 55.208 1.00 59.41 392 ALA A CA 1
ATOM 2985 C C . ALA A 1 392 ? -91.394 19.937 54.306 1.00 59.41 392 ALA A C 1
ATOM 2987 O O . ALA A 1 392 ? -92.517 20.429 54.329 1.00 59.41 392 ALA A O 1
ATOM 2988 N N . THR A 1 393 ? -90.478 20.341 53.421 1.00 57.66 393 THR A N 1
ATOM 2989 C CA . THR A 1 393 ? -90.767 21.379 52.418 1.00 57.66 393 THR A CA 1
ATOM 2990 C C . THR A 1 393 ? -91.800 20.936 51.381 1.00 57.66 393 THR A C 1
ATOM 2992 O O . THR A 1 393 ? -92.595 21.771 50.960 1.00 57.66 393 THR A O 1
ATOM 2995 N N . ARG A 1 394 ? -91.883 19.651 50.997 1.00 56.06 394 ARG A N 1
ATOM 2996 C CA . ARG A 1 394 ? -92.993 19.143 50.156 1.00 56.06 394 ARG A CA 1
ATOM 2997 C C . ARG A 1 394 ? -94.340 19.186 50.885 1.00 56.06 394 ARG A C 1
ATOM 2999 O O . ARG A 1 394 ? -95.309 19.687 50.321 1.00 56.06 394 ARG A O 1
ATOM 3006 N N . LYS A 1 395 ? -94.405 18.721 52.138 1.00 53.16 395 LYS A N 1
ATOM 3007 C CA . LYS A 1 395 ? -95.629 18.740 52.964 1.00 53.16 395 LYS A CA 1
ATOM 3008 C C . LYS A 1 395 ? -96.083 20.165 53.283 1.00 53.16 395 LYS A C 1
ATOM 3010 O O . LYS A 1 395 ? -97.268 20.460 53.218 1.00 53.16 395 LYS A O 1
ATOM 3015 N N . GLN A 1 396 ? -95.149 21.072 53.547 1.00 50.38 396 GLN A N 1
ATOM 3016 C CA . GLN A 1 396 ? -95.446 22.471 53.838 1.00 50.38 396 GLN A CA 1
ATOM 3017 C C . GLN A 1 396 ? -95.797 23.264 52.573 1.00 50.38 396 GLN A C 1
ATOM 3019 O O . GLN A 1 396 ? -96.651 24.135 52.648 1.00 50.38 396 GLN A O 1
ATOM 3024 N N . ARG A 1 397 ? -95.247 22.919 51.396 1.00 53.47 397 ARG A N 1
ATOM 3025 C CA . ARG A 1 397 ? -95.759 23.408 50.100 1.00 53.47 397 ARG A CA 1
ATOM 3026 C C . ARG A 1 397 ? -97.193 22.943 49.854 1.00 53.47 397 ARG A C 1
ATOM 3028 O O . ARG A 1 397 ? -98.003 23.762 49.448 1.00 53.47 397 ARG A O 1
ATOM 3035 N N . LEU A 1 398 ? -97.532 21.685 50.147 1.00 52.12 398 LEU A N 1
ATOM 3036 C CA . LEU A 1 398 ? -98.912 21.190 50.041 1.00 52.12 398 LEU A CA 1
ATOM 3037 C C . LEU A 1 398 ? -99.861 21.917 51.001 1.00 52.12 398 LEU A C 1
ATOM 3039 O O . LEU A 1 398 ? -100.933 22.341 50.586 1.00 52.12 398 LEU A O 1
ATOM 3043 N N . ILE A 1 399 ? -99.453 22.120 52.255 1.00 50.62 399 ILE A N 1
ATOM 3044 C CA . ILE A 1 399 ? -100.250 22.838 53.259 1.00 50.62 399 ILE A CA 1
ATOM 3045 C C . ILE A 1 399 ? -100.359 24.328 52.917 1.00 50.62 399 ILE A C 1
ATOM 3047 O O . ILE A 1 399 ? -101.430 24.898 53.055 1.00 50.62 399 ILE A O 1
ATOM 3051 N N . PHE A 1 400 ? -99.299 24.971 52.426 1.00 50.81 400 PHE A N 1
ATOM 3052 C CA . PHE A 1 400 ? -99.340 26.375 52.013 1.00 50.81 400 PHE A CA 1
ATOM 3053 C C . PHE A 1 400 ? -100.196 26.570 50.758 1.00 50.81 400 PHE A C 1
ATOM 3055 O O . PHE A 1 400 ? -100.995 27.497 50.720 1.00 50.81 400 PHE A O 1
ATOM 3062 N N . ILE A 1 401 ? -100.110 25.668 49.770 1.00 53.62 401 ILE A N 1
ATOM 3063 C CA . ILE A 1 401 ? -101.034 25.641 48.625 1.00 53.62 401 ILE A CA 1
ATOM 3064 C C . ILE A 1 401 ? -102.474 25.439 49.117 1.00 53.62 401 ILE A C 1
ATOM 3066 O O . ILE A 1 401 ? -103.364 26.155 48.671 1.00 53.62 401 ILE A O 1
ATOM 3070 N N . ALA A 1 402 ? -102.707 24.535 50.074 1.00 52.75 402 ALA A N 1
ATOM 3071 C CA . ALA A 1 402 ? -104.029 24.306 50.655 1.00 52.75 402 ALA A CA 1
ATOM 3072 C C . ALA A 1 402 ? -104.558 25.520 51.443 1.00 52.75 402 ALA A C 1
ATOM 3074 O O . ALA A 1 402 ? -105.734 25.847 51.336 1.00 52.75 402 ALA A O 1
ATOM 3075 N N . ILE A 1 403 ? -103.703 26.226 52.190 1.00 54.72 403 ILE A N 1
ATOM 3076 C CA . ILE A 1 403 ? -104.060 27.441 52.939 1.00 54.72 403 ILE A CA 1
ATOM 3077 C C . ILE A 1 403 ? -104.309 28.612 51.987 1.00 54.72 403 ILE A C 1
ATOM 3079 O O . ILE A 1 403 ? -105.290 29.321 52.161 1.00 54.72 403 ILE A O 1
ATOM 3083 N N . VAL A 1 404 ? -103.476 28.814 50.962 1.00 56.84 404 VAL A N 1
ATOM 3084 C CA . VAL A 1 404 ? -103.709 29.844 49.936 1.00 56.84 404 VAL A CA 1
ATOM 3085 C C . VAL A 1 404 ? -105.009 29.555 49.186 1.00 56.84 404 VAL A C 1
ATOM 3087 O O . VAL A 1 404 ? -105.813 30.465 49.011 1.00 56.84 404 VAL A O 1
ATOM 3090 N N . ALA A 1 405 ? -105.273 28.297 48.823 1.00 57.56 405 ALA A N 1
ATOM 3091 C CA . ALA A 1 405 ? -106.552 27.896 48.244 1.00 57.56 405 ALA A CA 1
ATOM 3092 C C . ALA A 1 405 ? -107.727 28.175 49.201 1.00 57.56 405 ALA A C 1
ATOM 3094 O O . ALA A 1 405 ? -108.734 28.732 48.776 1.00 57.56 405 ALA A O 1
ATOM 3095 N N . ALA A 1 406 ? -107.590 27.871 50.495 1.00 56.03 406 ALA A N 1
ATOM 3096 C CA . ALA A 1 406 ? -108.614 28.153 51.501 1.00 56.03 406 ALA A CA 1
ATOM 3097 C C . ALA A 1 406 ? -108.849 29.660 51.707 1.00 56.03 406 ALA A C 1
ATOM 3099 O O . ALA A 1 406 ? -109.993 30.089 51.805 1.00 56.03 406 ALA A O 1
ATOM 3100 N N . VAL A 1 407 ? -107.796 30.482 51.717 1.00 60.06 407 VAL A N 1
ATOM 3101 C CA . VAL A 1 407 ? -107.905 31.948 51.803 1.00 60.06 407 VAL A CA 1
ATOM 3102 C C . VAL A 1 407 ? -108.576 32.512 50.551 1.00 60.06 407 VAL A C 1
ATOM 3104 O O . VAL A 1 407 ? -109.445 33.367 50.677 1.00 60.06 407 VAL A O 1
ATOM 3107 N N . ILE A 1 408 ? -108.250 32.003 49.358 1.00 64.00 408 ILE A N 1
ATOM 3108 C CA . ILE A 1 408 ? -108.944 32.376 48.117 1.00 64.00 408 ILE A CA 1
ATOM 3109 C C . ILE A 1 408 ? -110.432 32.014 48.211 1.00 64.00 408 ILE A C 1
ATOM 3111 O O . ILE A 1 408 ? -111.274 32.849 47.899 1.00 64.00 408 ILE A O 1
ATOM 3115 N N . ILE A 1 409 ? -110.775 30.822 48.709 1.00 64.44 409 ILE A N 1
ATOM 3116 C CA . ILE A 1 409 ? -112.170 30.401 48.918 1.00 64.44 409 ILE A CA 1
ATOM 3117 C C . ILE A 1 409 ? -112.886 31.323 49.914 1.00 64.44 409 ILE A C 1
ATOM 3119 O O . ILE A 1 409 ? -114.011 31.738 49.656 1.00 64.44 409 ILE A O 1
ATOM 3123 N N . VAL A 1 410 ? -112.245 31.689 51.025 1.00 62.97 410 VAL A N 1
ATOM 3124 C CA . VAL A 1 410 ? -112.822 32.597 52.028 1.00 62.97 410 VAL A CA 1
ATOM 3125 C C . VAL A 1 410 ? -113.012 34.005 51.464 1.00 62.97 410 VAL A C 1
ATOM 3127 O O . VAL A 1 410 ? -114.058 34.601 51.688 1.00 62.97 410 VAL A O 1
ATOM 3130 N N . VAL A 1 411 ? -112.064 34.532 50.685 1.00 64.81 411 VAL A N 1
ATOM 3131 C CA . VAL A 1 411 ? -112.216 35.832 50.008 1.00 64.81 411 VAL A CA 1
ATOM 3132 C C . VAL A 1 411 ? -113.357 35.782 48.990 1.00 64.81 411 VAL A C 1
ATOM 3134 O O . VAL A 1 411 ? -114.170 36.702 48.952 1.00 64.81 411 VAL A O 1
ATOM 3137 N N . VAL A 1 412 ? -113.484 34.695 48.224 1.00 65.50 412 VAL A N 1
ATOM 3138 C CA . VAL A 1 412 ? -114.610 34.487 47.298 1.00 65.50 412 VAL A CA 1
ATOM 3139 C C . VAL A 1 412 ? -115.940 34.410 48.053 1.00 65.50 412 VAL A C 1
ATOM 3141 O O . VAL A 1 412 ? -116.904 35.040 47.630 1.00 65.50 412 VAL A O 1
ATOM 3144 N N . LEU A 1 413 ? -115.999 33.714 49.192 1.00 64.00 413 LEU A N 1
ATOM 3145 C CA . LEU A 1 413 ? -117.195 33.633 50.037 1.00 64.00 413 LEU A CA 1
ATOM 3146 C C . LEU A 1 413 ? -117.551 34.976 50.687 1.00 64.00 413 LEU A C 1
ATOM 3148 O O . LEU A 1 413 ? -118.726 35.313 50.755 1.00 64.00 413 LEU A O 1
ATOM 3152 N N . ILE A 1 414 ? -116.568 35.764 51.128 1.00 63.22 414 ILE A N 1
ATOM 3153 C CA . ILE A 1 414 ? -116.798 37.104 51.688 1.00 63.22 414 ILE A CA 1
ATOM 3154 C C . ILE A 1 414 ? -117.315 38.052 50.602 1.00 63.22 414 ILE A C 1
ATOM 3156 O O . ILE A 1 414 ? -118.287 38.764 50.836 1.00 63.22 414 ILE A O 1
ATOM 3160 N N . VAL A 1 415 ? -116.738 38.022 49.396 1.00 63.28 415 VAL A N 1
ATOM 3161 C CA . VAL A 1 415 ? -117.260 38.787 48.252 1.00 63.28 415 VAL A CA 1
ATOM 3162 C C . VAL A 1 415 ? -118.678 38.326 47.899 1.00 63.28 415 VAL A C 1
ATOM 3164 O O . VAL A 1 415 ? -119.541 39.161 47.652 1.00 63.28 415 VAL A O 1
ATOM 3167 N N . PHE A 1 416 ? -118.959 37.022 47.950 1.00 61.53 416 PHE A N 1
ATOM 3168 C CA . PHE A 1 416 ? -120.286 36.472 47.668 1.00 61.53 416 PHE A CA 1
ATOM 3169 C C . PHE A 1 416 ? -121.335 36.821 48.740 1.00 61.53 416 PHE A C 1
ATOM 3171 O O . PHE A 1 416 ? -122.483 37.090 48.396 1.00 61.53 416 PHE A O 1
ATOM 3178 N N . CYS A 1 417 ? -120.956 36.867 50.022 1.00 59.62 417 CYS A N 1
ATOM 3179 C CA . CYS A 1 417 ? -121.844 37.234 51.130 1.00 59.62 417 CYS A CA 1
ATOM 3180 C C . CYS A 1 417 ? -122.069 38.751 51.259 1.00 59.62 417 CYS A C 1
ATOM 3182 O O . CYS A 1 417 ? -123.104 39.153 51.778 1.00 59.62 417 CYS A O 1
ATOM 3184 N N . VAL A 1 418 ? -121.141 39.597 50.793 1.00 60.34 418 VAL A N 1
ATOM 3185 C CA . VAL A 1 418 ? -121.293 41.069 50.814 1.00 60.34 418 VAL A CA 1
ATOM 3186 C C . VAL A 1 418 ? -122.046 41.595 49.580 1.00 60.34 418 VAL A C 1
ATOM 3188 O O . VAL A 1 418 ? -122.634 42.671 49.646 1.00 60.34 418 VAL A O 1
ATOM 3191 N N . LEU A 1 419 ? -122.096 40.842 48.472 1.00 54.47 419 LEU A N 1
ATOM 3192 C CA . LEU A 1 419 ? -122.814 41.238 47.247 1.00 54.47 419 LEU A CA 1
ATOM 3193 C C . LEU A 1 419 ? -124.227 40.655 47.087 1.00 54.47 419 LEU A C 1
ATOM 3195 O O . LEU A 1 419 ? -124.824 40.828 46.023 1.00 54.47 419 LEU A O 1
ATOM 3199 N N . ARG A 1 420 ? -124.784 39.979 48.096 1.00 41.50 420 ARG A N 1
ATOM 3200 C CA . ARG A 1 420 ? -126.128 39.397 47.987 1.00 41.50 420 ARG A CA 1
ATOM 3201 C C . ARG A 1 420 ? -127.102 40.044 48.987 1.00 41.50 420 ARG A C 1
ATOM 3203 O O . ARG A 1 420 ? -127.172 39.567 50.117 1.00 41.50 420 ARG A O 1
ATOM 3210 N N . PRO A 1 421 ? -127.781 41.146 48.601 1.00 45.94 421 PRO A N 1
ATOM 3211 C CA . PRO A 1 421 ? -128.906 41.708 49.351 1.00 45.94 421 PRO A CA 1
ATOM 3212 C C . PRO A 1 421 ? -130.132 40.789 49.353 1.00 45.94 421 PRO A C 1
ATOM 3214 O O . PRO A 1 421 ? -130.283 39.986 48.396 1.00 45.94 421 PRO A O 1
#

pLDDT: mean 83.19, std 22.01, range [26.56, 98.5]

Nearest PDB structures (foldseek):
  3ja6-assembly1_H  TM=2.590E-01  e=9.539E-04  Escherichia coli
  8i4v-assembly1_A  TM=2.403E-01  e=2.234E-02  Saccharomyces cerevisiae S288C
  6grj-assembly1_B  TM=3.744E-01  e=9.649E-01  Aeromonas hydrophila
  7a0g-assembly1_DDD  TM=2.406E-01  e=6.621E-01  Serratia marcescens
  6grj-assembly1_D  TM=3.199E-01  e=1.697E+00  Aeromonas hydrophila

Foldseek 3Di:
DDDDDDDDDDDDDDDDDDDDDDDDDDDPPPPVVVVVVVPPPPPDDDDDDDPDPVVLVVLVVVLVVLVVVLVVLVVVLVVLVVVLVVLVVVLVVLVVLQVCLVVLQVVLVVLLVVLVVLLVVLLVQLVVLVVVLVVLVVVLVVLVVVLCVVLVVLVVQLVVLVVQLVVLVVVLVVLVVVLVVLVVQLVVLVVVLVVLLVVLVVQLVVLVVQLVVLVVVLVVLVPDPPRDPVVNVVSVVSNVVSVVSNVVSVVSSVVSNVVSVVSNVVSVVVSVVSVVVSVVSVVSSVVSVVSSVVSVVVSVVSVVVSVVVSVVSVVSSVVSVVSSVVSVVSSVVSVVSSVVSVVSSVVSVVSNVCVVVSVVSVVSSVVSVVVSVVSVVVSVVSVVVSVVSVVVSVVVVVVVVVVVVVVVVVVVVVVVVVPDD

Solvent-accessible surface area (backbone atoms only — not comparable to full-atom values): 22291 Å² total; per-residue (Å²): 137,88,82,85,89,82,87,82,88,84,84,85,89,82,88,89,82,90,82,85,83,86,76,87,87,89,88,84,66,81,73,70,57,63,69,56,66,72,72,73,82,81,82,89,87,88,84,83,94,82,70,76,72,60,51,58,54,51,51,51,49,51,47,50,52,38,49,49,50,33,50,54,45,50,51,51,45,50,54,49,51,53,51,42,50,53,50,50,51,53,51,52,50,50,52,54,43,56,77,43,32,74,59,47,50,56,52,27,52,50,46,26,53,50,21,49,50,46,23,52,55,22,46,50,48,19,50,53,26,46,54,49,25,52,53,45,49,54,48,45,53,51,48,51,53,50,45,52,62,66,43,46,62,42,51,51,50,23,53,52,34,40,52,53,21,55,51,34,48,50,52,35,53,49,43,55,52,54,34,55,51,30,50,50,50,27,54,49,32,46,53,51,30,55,53,51,47,52,51,34,50,50,52,30,53,51,31,52,52,50,36,54,50,46,49,54,52,43,55,53,46,71,74,38,96,82,58,56,70,68,59,55,53,49,40,54,51,50,43,55,49,31,50,52,48,35,54,50,28,52,52,47,37,53,50,51,45,53,56,29,47,52,48,28,53,52,29,46,51,52,33,52,54,36,52,57,52,37,55,53,34,49,52,53,26,52,52,35,40,53,51,21,53,51,38,42,52,51,37,53,51,53,49,53,51,48,52,49,56,49,49,55,46,52,53,52,29,53,51,21,52,51,50,18,55,51,24,45,52,49,21,54,53,21,48,50,52,22,50,54,29,46,51,55,40,49,54,47,50,52,50,62,75,35,58,64,62,55,55,50,48,54,51,47,47,51,52,47,51,53,46,43,55,50,48,48,57,48,32,51,52,42,45,52,47,38,49,50,50,52,48,48,52,50,53,49,49,53,48,48,53,50,48,53,52,49,51,52,50,49,52,52,48,51,54,54,63,74,70,58,132

Secondary structure (DSSP, 8-state):
--------------------------SSSSSSSTTTTTSSS-SS---SS--TTHHHHHHHHHHHHHHHHHHHHHHHHHHHHHHHHHHHHHHHHHHHHHHHHHHHHHHHHHHHHHHHHHHHHHHHHHHHHHHHHHHHHHHHHHHHHHHHHHHHHHHHHHHHHHHHHHHHHHHHHHHHHHHHHHHHHHHHHHHHHHHHHHHHHHHHHHHHHHHHHHHHHHHHHHT-TT--HHHHHHHHHHHHHHHHHHHHHHHHHHHHHHHHHHHHHHHHHHHHHHHHHHHHHHHHHHHHHHHHHHHHHHHHHHHHHHHHHHHHHHHHHHHHHHHHHHHHHHHHHHHHHHHHHHHHHHHHHHHHH-HHHHHHHHHHHHHHHHHHHHHHHHHHHHHHHHHHHHHHHHHHHHHHHHHHHHHHHHHHHHHHHHS--

Mean predicted aligned error: 16.59 Å

Radius of gyration: 71.0 Å; Cα contacts (8 Å, |Δi|>4): 229; chains: 1; bounding box: 170×58×178 Å

Sequence (421 aa):
MPDAPKNDSKTTHDQQRQAATPGQKSAKKGFSETARKAGEGAANAAKGAGGSFMSGFAAMRAVSDAAKQTEEARAQIQQLQESLKKDQNELARRTKIEQSYPQIAKQRSAEVAAARKATTDAAARAKAAREKGNSLSSKLSSLKATNEEELSPYRQLMESTKGRADDAARALAEVRRTLKMAENQANDAVKRRDQRIAAANRTLDSAQERLRKVQSELDRLQKNPTASINALSKMRSEVAAEHAHIDSAKQDIQTVTTDAQRAVDNAQTHLWAQKQSLESAERQADETKKEADAKRNEYDRLYKKATAQESALSQQISACETAAKAAEGETEEAKAKANDAAAVLKDANEVHSTPQATTELQGRIKKTRDEITRQSAVADKLSAREQALREATRKQRLIFIAIVAAVIIVVVLIVFCVLRP